Protein 4KIB (pdb70)

CATH classification: 1.10.10.10

B-factor: mean 30.22, std 10.77, range [13.27, 93.88]

Radius of gyration: 27.88 Å; Cα contacts (8 Å, |Δi|>4): 1251; chains: 2; bounding box: 61×59×82 Å

Foldseek 3Di:
DDPVVVVVVVVLVVLVVVLLLVLLVCVVLCNLVVCVVPQKDFQVVSCVVSVHDSVVSVVLVSNCSNFCWPDDVRMIGGGPCVVVSNLCSLLSLCLPVFCVFLVVQVQCPDPVQPDDCNTDGQLLSNLVSVVVVCVSWPPVVVVVLVVPLPDQWAEEEEEQCFLVVVVVVSCVVRVNHAYEYEHQDPSRQCVCVVCVVVVNNVRYHYFHDDLLPVCPGPPLVVQARGAEYEYLALQCDDQVSRLQSLLVSCVSNVNHDKYKYKYAAQDPDDDPVRDAPNRCSVVVSCVVGGGHHPVSVVPRQVSSVKDFDDKDFIPDNHTMIMTIID/DVVVVVVVVVVVVLVVLVVVLLLVLLVCVVLCNLVVCVVPQKDFQVVSCVVSVHDSVVSVCLVSNPSNFQWDDDDRMIGGGPCPVVCNLCSLLSLCLPQFCVQVVVQVQCPDPVQPDDCSTDGQLLSNLVSVVCVCVRWVVVVVVVLVVVLPDLWQEEEEEQCQLVVVVVVSCVVRPNRAYEYEHQDPSSQCVCVVCVVVVNVVGYHYFRDDLLCVVPRPVLVCQQRGAEYEYLALQCDDQVSRLQSLLCSCVSRVNHRKYKYKYAAQDPDDDPVRDAPNNCSVVVVCVVGGGHHPVSVVVRAVSSPKDFDDKAFIPRNRTMIMTIID

Structure (mmCIF, N/CA/C/O backbone):
data_4KIB
#
_entry.id   4KIB
#
_cell.length_a   64.332
_cell.length_b   78.062
_cell.length_c   138.257
_cell.angle_alpha   90.00
_cell.angle_beta   90.00
_cell.angle_gamma   90.00
#
_symmetry.space_group_name_H-M   'P 21 21 21'
#
loop_
_entity.id
_entity.type
_entity.pdbx_description
1 polymer 'Methyltransferase MppJ'
2 non-polymer S-ADENOSYL-L-HOMOCYSTEINE
3 non-polymer '(3R)-2-oxo-3-phenylbutanoic acid'
4 non-polymer 'FE (III) ION'
5 non-polymer '(2R)-2-hydroxy-3-phenylpropanoic acid'
6 non-polymer 'CALCIUM ION'
7 water water
#
loop_
_atom_site.group_PDB
_atom_site.id
_atom_site.type_symbol
_atom_site.label_atom_id
_atom_site.label_alt_id
_atom_site.label_comp_id
_atom_site.label_asym_id
_atom_site.label_entity_id
_atom_site.label_seq_id
_atom_site.pdbx_PDB_ins_code
_atom_site.Cartn_x
_atom_site.Cartn_y
_atom_site.Cartn_z
_atom_site.occupancy
_atom_site.B_iso_or_equiv
_atom_site.auth_seq_id
_atom_site.auth_comp_id
_atom_site.auth_asym_id
_atom_site.auth_atom_id
_atom_site.pdbx_PDB_model_num
ATOM 1 N N . VAL A 1 25 ? 64.385 30.722 34.724 1.00 55.25 5 VAL A N 1
ATOM 2 C CA . VAL A 1 25 ? 65.788 30.945 34.233 1.00 53.92 5 VAL A CA 1
ATOM 3 C C . VAL A 1 25 ? 65.888 31.194 32.717 1.00 48.03 5 VAL A C 1
ATOM 4 O O . VAL A 1 25 ? 66.551 32.139 32.303 1.00 48.63 5 VAL A O 1
ATOM 8 N N . SER A 1 26 ? 65.231 30.386 31.887 1.00 45.33 6 SER A N 1
ATOM 9 C CA . SER A 1 26 ? 65.332 30.575 30.432 1.00 43.33 6 SER A CA 1
ATOM 10 C C . SER A 1 26 ? 64.616 31.845 29.968 1.00 43.00 6 SER A C 1
ATOM 11 O O . SER A 1 26 ? 63.846 32.471 30.714 1.00 40.93 6 SER A O 1
ATOM 14 N N . GLU A 1 27 ? 64.882 32.215 28.722 1.00 42.28 7 GLU A N 1
ATOM 15 C CA . GLU A 1 27 ? 64.224 33.353 28.104 1.00 41.29 7 GLU A CA 1
ATOM 16 C C . GLU A 1 27 ? 62.769 33.026 27.841 1.00 37.50 7 GLU A C 1
ATOM 17 O O . GLU A 1 27 ? 61.909 33.900 27.961 1.00 38.90 7 GLU A O 1
ATOM 23 N N . ALA A 1 28 ? 62.489 31.768 27.517 1.00 32.14 8 ALA A N 1
ATOM 24 C CA . ALA A 1 28 ? 61.118 31.318 27.335 1.00 32.10 8 ALA A CA 1
ATOM 25 C C . ALA A 1 28 ? 60.324 31.345 28.629 1.00 31.83 8 ALA A C 1
ATOM 26 O O . ALA A 1 28 ? 59.110 31.589 28.611 1.00 29.19 8 ALA A O 1
ATOM 28 N N . GLN A 1 29 ? 60.998 31.069 29.744 1.00 32.29 9 GLN A N 1
ATOM 29 C CA . GLN A 1 29 ? 60.320 30.995 31.035 1.00 31.19 9 GLN A CA 1
ATOM 30 C C . GLN A 1 29 ? 59.939 32.388 31.498 1.00 28.67 9 GLN A C 1
ATOM 31 O O . GLN A 1 29 ? 58.827 32.595 31.943 1.00 27.26 9 GLN A O 1
ATOM 37 N N . ALA A 1 30 ? 60.872 33.326 31.347 1.00 26.26 10 ALA A N 1
ATOM 38 C CA . ALA A 1 30 ? 60.669 34.731 31.673 1.00 25.53 10 ALA A CA 1
ATOM 39 C C . ALA A 1 30 ? 59.535 35.351 30.852 1.00 25.08 10 ALA A C 1
ATOM 40 O O . ALA A 1 30 ? 58.714 36.089 31.387 1.00 23.55 10 ALA A O 1
ATOM 42 N N . ARG A 1 31 ? 59.461 34.996 29.577 1.00 25.47 11 ARG A N 1
ATOM 43 C CA . ARG A 1 31 ? 58.408 35.464 28.683 1.00 25.73 11 ARG A CA 1
ATOM 44 C C . ARG A 1 31 ? 57.005 35.033 29.166 1.00 24.97 11 ARG A C 1
ATOM 45 O O . ARG A 1 31 ? 56.065 35.834 29.236 1.00 23.20 11 ARG A O 1
ATOM 53 N N . ARG A 1 32 ? 56.870 33.759 29.494 1.00 24.51 12 ARG A N 1
ATOM 54 C CA . ARG A 1 32 ? 55.630 33.222 30.050 1.00 24.93 12 ARG A CA 1
ATOM 55 C C . ARG A 1 32 ? 55.230 33.902 31.358 1.00 22.85 12 ARG A C 1
ATOM 56 O O . ARG A 1 32 ? 54.068 34.287 31.550 1.00 21.97 12 ARG A O 1
ATOM 64 N N . ALA A 1 33 ? 56.189 34.015 32.261 1.00 20.97 13 ALA A N 1
ATOM 65 C CA . ALA A 1 33 ? 55.920 34.553 33.588 1.00 21.58 13 ALA A CA 1
ATOM 66 C C . ALA A 1 33 ? 55.466 36.020 33.506 1.00 21.07 13 ALA A C 1
ATOM 67 O O . ALA A 1 33 ? 54.540 36.446 34.204 1.00 21.10 13 ALA A O 1
ATOM 69 N N . VAL A 1 34 ? 56.106 36.793 32.636 1.00 20.84 14 VAL A N 1
ATOM 70 C CA . VAL A 1 34 ? 55.720 38.195 32.482 1.00 20.76 14 VAL A CA 1
ATOM 71 C C . VAL A 1 34 ? 54.344 38.310 31.801 1.00 18.93 14 VAL A C 1
ATOM 72 O O . VAL A 1 34 ? 53.526 39.132 32.194 1.00 18.28 14 VAL A O 1
ATOM 76 N N . ALA A 1 35 ? 54.083 37.465 30.802 1.00 18.84 15 ALA A N 1
ATOM 77 C CA . ALA A 1 35 ? 52.783 37.411 30.182 1.00 18.70 15 ALA A CA 1
ATOM 78 C C . ALA A 1 35 ? 51.754 37.083 31.256 1.00 18.56 15 ALA A C 1
ATOM 79 O O . ALA A 1 35 ? 50.711 37.721 31.310 1.00 17.28 15 ALA A O 1
ATOM 81 N N . ASP A 1 36 ? 52.070 36.109 32.112 1.00 18.95 16 ASP A N 1
ATOM 82 C CA . ASP A 1 36 ? 51.158 35.700 33.226 1.00 20.22 16 ASP A CA 1
ATOM 83 C C . ASP A 1 36 ? 50.835 36.857 34.199 1.00 19.37 16 ASP A C 1
ATOM 84 O O . ASP A 1 36 ? 49.678 37.015 34.652 1.00 18.73 16 ASP A O 1
ATOM 89 N N . ILE A 1 37 ? 51.855 37.661 34.506 1.00 19.03 17 ILE A N 1
ATOM 90 C CA . ILE A 1 37 ? 51.698 38.818 35.389 1.00 19.16 17 ILE A CA 1
ATOM 91 C C . ILE A 1 37 ? 50.783 39.828 34.730 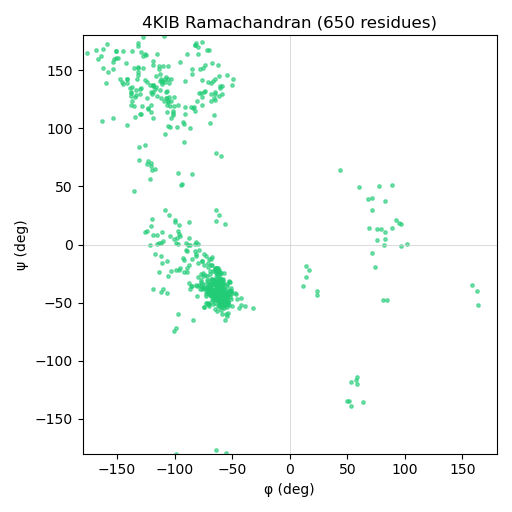1.00 18.46 17 ILE A C 1
ATOM 92 O O . ILE A 1 37 ? 49.891 40.378 35.360 1.00 18.90 17 ILE A O 1
ATOM 97 N N . PHE A 1 38 ? 50.991 40.032 33.440 1.00 18.04 18 PHE A N 1
ATOM 98 C CA . PHE A 1 38 ? 50.173 40.926 32.673 1.00 16.26 18 PHE A CA 1
ATOM 99 C C . PHE A 1 38 ? 48.769 40.385 32.686 1.00 16.92 18 PHE A C 1
ATOM 100 O O . PHE A 1 38 ? 47.867 41.103 33.067 1.00 16.80 18 PHE A O 1
ATOM 108 N N . ASN A 1 39 ? 48.570 39.121 32.312 1.00 16.92 19 ASN A N 1
ATOM 109 C CA . ASN A 1 39 ? 47.197 38.588 32.273 1.00 17.98 19 ASN A CA 1
ATOM 110 C C . ASN A 1 39 ? 46.474 38.522 33.647 1.00 18.23 19 ASN A C 1
ATOM 111 O O . ASN A 1 39 ? 45.258 38.719 33.731 1.00 19.01 19 ASN A O 1
ATOM 116 N N . SER A 1 40 ? 47.234 38.238 34.689 1.00 17.95 20 SER A N 1
ATOM 117 C CA . SER A 1 40 ? 46.746 38.226 36.061 1.00 18.55 20 SER A CA 1
ATOM 118 C C . SER A 1 40 ? 46.078 39.518 36.466 1.00 18.80 20 SER A C 1
ATOM 119 O O . SER A 1 40 ? 45.117 39.500 37.233 1.00 20.01 20 SER A O 1
ATOM 122 N N . THR A 1 41 ? 46.579 40.635 35.939 1.00 19.07 21 THR A N 1
ATOM 123 C CA . THR A 1 41 ? 46.029 41.932 36.230 1.00 19.88 21 THR A CA 1
ATOM 124 C C . THR A 1 41 ? 44.586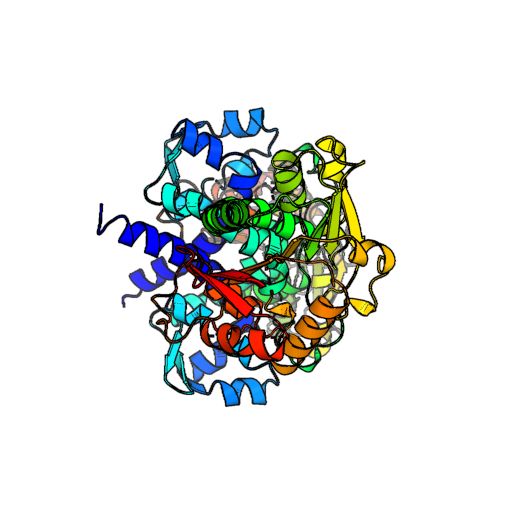 42.029 35.770 1.00 19.50 21 THR A C 1
ATOM 125 O O . THR A 1 41 ? 43.719 42.496 36.489 1.00 18.54 21 THR A O 1
ATOM 129 N N . LEU A 1 42 ? 44.339 41.550 34.557 1.00 20.84 22 LEU A N 1
ATOM 130 C CA . LEU A 1 42 ? 43.007 41.561 33.973 1.00 19.72 22 LEU A CA 1
ATOM 131 C C . LEU A 1 42 ? 42.118 40.534 34.655 1.00 18.63 22 LEU A C 1
ATOM 132 O O . LEU A 1 42 ? 40.961 40.812 34.928 1.00 18.26 22 LEU A O 1
ATOM 137 N N . ALA A 1 43 ? 42.656 39.354 34.945 1.00 18.35 23 ALA A N 1
ATOM 138 C CA . ALA A 1 43 ? 41.888 38.336 35.663 1.00 19.46 23 ALA A CA 1
ATOM 139 C C . ALA A 1 43 ? 41.479 38.845 37.050 1.00 19.64 23 ALA A C 1
ATOM 140 O O . ALA A 1 43 ? 40.391 38.580 37.526 1.00 21.16 23 ALA A O 1
ATOM 142 N N . SER A 1 44 ? 42.377 39.585 37.686 1.00 20.33 24 SER A N 1
ATOM 143 C CA . SER A 1 44 ? 42.190 40.025 39.058 1.00 19.34 24 SER A CA 1
ATOM 144 C C . SER A 1 44 ? 41.024 40.966 39.095 1.00 20.60 24 SER A C 1
ATOM 145 O O . SER A 1 44 ? 40.121 40.832 39.921 1.00 21.70 24 SER A O 1
ATOM 148 N N . SER A 1 45 ? 41.006 41.892 38.146 1.00 20.30 25 SER A N 1
ATOM 149 C CA . SER A 1 45 ? 39.947 42.844 38.081 1.00 20.74 25 SER A CA 1
ATOM 150 C C . SER A 1 45 ? 38.625 42.156 37.715 1.00 21.11 25 SER A C 1
ATOM 151 O O . SER A 1 45 ? 37.563 42.554 38.176 1.00 21.19 25 SER A O 1
ATOM 154 N N . ALA A 1 46 ? 38.716 41.091 36.931 1.00 20.72 26 ALA A N 1
ATOM 155 C CA . ALA A 1 46 ? 37.553 40.387 36.434 1.00 20.07 26 ALA A CA 1
ATOM 156 C C . ALA A 1 46 ? 36.920 39.540 37.534 1.00 19.71 26 ALA A C 1
ATOM 157 O O . ALA A 1 46 ? 35.726 39.232 37.454 1.00 18.21 26 ALA A O 1
ATOM 159 N N . ILE A 1 47 ? 37.718 39.151 38.538 1.00 18.18 27 ILE A N 1
ATOM 160 C CA . ILE A 1 47 ? 37.198 38.365 39.659 1.00 18.72 27 ILE A CA 1
ATOM 161 C C . ILE A 1 47 ? 36.112 39.122 40.402 1.00 18.53 27 ILE A C 1
ATOM 162 O O . ILE A 1 47 ? 35.036 38.604 40.576 1.00 18.13 27 ILE A O 1
ATOM 167 N N . GLY A 1 48 ? 36.389 40.353 40.828 1.00 19.68 28 GLY A N 1
ATOM 168 C CA . GLY A 1 48 ? 35.370 41.149 41.532 1.00 19.69 28 GLY A CA 1
ATOM 169 C C . GLY A 1 48 ? 34.219 41.553 40.654 1.00 20.03 28 GLY A C 1
ATOM 170 O O . GLY A 1 48 ? 33.085 41.718 41.129 1.00 19.77 28 GLY A O 1
ATOM 171 N N . ALA A 1 49 ? 34.505 41.783 39.369 1.00 20.52 29 ALA A N 1
ATOM 172 C CA . ALA A 1 49 ? 33.454 42.170 38.456 1.00 20.11 29 ALA A CA 1
ATOM 173 C C . ALA A 1 49 ? 32.575 40.959 38.163 1.00 20.35 29 ALA A C 1
ATOM 174 O O . ALA A 1 49 ? 31.377 41.098 38.105 1.00 22.17 29 ALA A O 1
ATOM 176 N N . ALA A 1 50 ? 33.183 39.793 37.954 1.00 20.23 30 ALA A N 1
ATOM 177 C CA . ALA A 1 50 ? 32.431 38.556 37.734 1.00 21.01 30 ALA A CA 1
ATOM 178 C C . ALA A 1 50 ? 31.512 38.247 38.943 1.00 22.44 30 ALA A C 1
ATOM 179 O O . ALA A 1 50 ? 30.314 37.993 38.775 1.00 23.01 30 ALA A O 1
ATOM 181 N N . TRP A 1 51 ? 32.059 38.359 40.151 1.00 23.11 31 TRP A N 1
ATOM 182 C CA . TRP A 1 51 ? 31.260 38.280 41.370 1.00 22.53 31 TRP A CA 1
ATOM 183 C C . TRP A 1 51 ? 30.113 39.271 41.313 1.00 22.91 31 TRP A C 1
ATOM 184 O O . TRP A 1 51 ? 28.951 38.895 41.362 1.00 21.55 31 TRP A O 1
ATOM 195 N N . GLU A 1 52 ? 30.436 40.545 41.164 1.00 22.86 32 GLU A N 1
ATOM 196 C CA . GLU A 1 52 ? 29.423 41.581 41.213 1.00 23.26 32 GLU A CA 1
ATOM 197 C C . GLU A 1 52 ? 28.335 41.404 40.141 1.00 24.70 32 GLU A C 1
ATOM 198 O O . GLU A 1 52 ? 27.161 41.639 40.415 1.00 22.86 32 GLU A O 1
ATOM 204 N N . LEU A 1 53 ? 28.734 40.983 38.938 1.00 24.60 33 LEU A N 1
ATOM 205 C CA . LEU A 1 53 ? 27.797 40.792 37.823 1.00 25.44 33 LEU A CA 1
ATOM 206 C C . LEU A 1 53 ? 27.037 39.452 37.862 1.00 26.53 33 LEU A C 1
ATOM 207 O O . LEU A 1 53 ? 26.145 39.220 37.041 1.00 26.40 33 LEU A O 1
ATOM 212 N N . GLY A 1 54 ? 27.419 38.567 38.784 1.00 27.92 34 GLY A N 1
ATOM 213 C CA . GLY A 1 54 ? 26.661 37.353 39.060 1.00 28.17 34 GLY A CA 1
ATOM 214 C C . GLY A 1 54 ? 27.215 36.088 38.451 1.00 29.38 34 GLY A C 1
ATOM 215 O O . GLY A 1 54 ? 26.650 35.021 38.644 1.00 31.91 34 GLY A O 1
ATOM 216 N N . ALA A 1 55 ? 28.335 36.178 37.742 1.00 27.94 35 ALA A N 1
ATOM 217 C CA . ALA A 1 55 ? 28.834 35.030 36.994 1.00 27.10 35 ALA A CA 1
ATOM 218 C C . ALA A 1 55 ? 29.493 33.984 37.870 1.00 25.50 35 ALA A C 1
ATOM 219 O O . ALA A 1 55 ? 29.448 32.793 37.567 1.00 23.41 35 ALA A O 1
ATOM 221 N N . LEU A 1 56 ? 30.151 34.420 38.936 1.00 24.63 36 LEU A N 1
ATOM 222 C CA . LEU A 1 56 ? 30.813 33.454 39.814 1.00 24.44 36 LEU A CA 1
ATOM 223 C C . LEU A 1 56 ? 29.788 32.551 40.512 1.00 24.23 36 LEU A C 1
ATOM 224 O O . LEU A 1 56 ? 29.993 31.337 40.618 1.00 24.15 36 LEU A O 1
ATOM 229 N N . ASP A 1 57 ? 28.696 33.146 40.974 1.00 26.03 37 ASP A N 1
ATOM 230 C CA . ASP A 1 57 ? 27.604 32.386 41.604 1.00 27.00 37 ASP A CA 1
ATOM 231 C C . ASP A 1 57 ? 27.023 31.333 40.649 1.00 29.80 37 ASP A C 1
ATOM 232 O O . ASP A 1 57 ? 26.838 30.169 41.040 1.00 28.10 37 ASP A O 1
ATOM 237 N N . GLU A 1 58 ? 26.784 31.729 39.399 1.00 30.42 38 GLU A N 1
ATOM 238 C CA . GLU A 1 58 ? 26.240 30.810 38.398 1.00 32.66 38 GLU A CA 1
ATOM 239 C C . GLU A 1 58 ? 27.189 29.665 38.100 1.00 32.00 38 GLU A C 1
ATOM 240 O O . GLU A 1 58 ? 26.764 28.514 37.974 1.00 32.83 38 GLU A O 1
ATOM 246 N N . LEU A 1 59 ? 28.472 29.980 37.986 1.00 31.23 39 LEU A N 1
ATOM 247 C CA . LEU A 1 59 ? 29.484 28.968 37.758 1.00 32.26 39 LEU A CA 1
ATOM 248 C C . LEU A 1 59 ? 29.537 28.028 38.942 1.00 32.60 39 LEU A C 1
ATOM 249 O O . LEU A 1 59 ? 29.625 26.818 38.774 1.00 29.65 39 LEU A O 1
ATOM 254 N N . ARG A 1 60 ? 29.493 28.597 40.142 1.00 31.45 40 ARG A N 1
ATOM 255 C CA . ARG A 1 60 ? 29.514 27.802 41.346 1.00 32.99 40 ARG A CA 1
ATOM 256 C C . ARG A 1 60 ? 28.304 26.870 41.358 1.00 32.04 40 ARG A C 1
ATOM 257 O O . ARG A 1 60 ? 28.461 25.693 41.615 1.00 32.66 40 ARG A O 1
ATOM 265 N N . GLU A 1 61 ? 27.120 27.384 41.038 1.00 33.49 41 GLU A N 1
ATOM 266 C CA . GLU A 1 61 ? 25.884 26.582 41.047 1.00 35.21 41 GLU A CA 1
ATOM 267 C C . GLU A 1 61 ? 25.804 25.505 39.956 1.00 37.25 41 GLU A C 1
ATOM 268 O O . GLU A 1 61 ? 25.335 24.390 40.237 1.00 39.21 41 GLU A O 1
ATOM 274 N N . ASN A 1 62 ? 26.210 25.842 38.723 1.00 36.68 42 ASN A N 1
ATOM 275 C CA . ASN A 1 62 ? 26.025 24.951 37.558 1.00 36.96 42 ASN A CA 1
ATOM 276 C C . ASN A 1 62 ? 27.295 24.372 36.984 1.00 36.74 42 ASN A C 1
ATOM 277 O O . ASN A 1 62 ? 27.240 23.503 36.104 1.00 38.08 42 ASN A O 1
ATOM 282 N N . GLY A 1 63 ? 28.438 24.863 37.440 1.00 37.54 43 GLY A N 1
ATOM 283 C CA . GLY A 1 63 ? 29.729 24.390 36.943 1.00 39.85 43 GLY A CA 1
ATOM 284 C C . GLY A 1 63 ? 30.106 24.874 35.555 1.00 40.13 43 GLY A C 1
ATOM 285 O O . GLY A 1 63 ? 31.280 24.825 35.189 1.00 43.10 43 GLY A O 1
ATOM 286 N N . LYS A 1 64 ? 29.120 25.318 34.777 1.00 41.16 44 LYS A N 1
ATOM 287 C CA . LYS A 1 64 ? 29.358 25.831 33.438 1.00 44.21 44 LYS A CA 1
ATOM 288 C C . LYS A 1 64 ? 28.253 26.815 33.090 1.00 44.10 44 LYS A C 1
ATOM 289 O O . LYS A 1 64 ? 27.186 26.784 33.699 1.00 46.13 44 LYS A O 1
ATOM 295 N N . LEU A 1 65 ? 28.526 27.715 32.146 1.00 45.04 45 LEU A N 1
ATOM 296 C CA . LEU A 1 65 ? 27.478 28.538 31.537 1.00 44.38 45 LEU A CA 1
ATOM 297 C C . LEU A 1 65 ? 27.741 28.813 30.059 1.00 42.89 45 LEU A C 1
ATOM 298 O O . LEU A 1 65 ? 28.832 28.564 29.540 1.00 40.36 45 LEU A O 1
ATOM 303 N N . ASP A 1 66 ? 26.711 29.310 29.386 1.00 41.85 46 ASP A N 1
ATOM 304 C CA . ASP A 1 66 ? 26.817 29.715 27.991 1.00 43.81 46 ASP A CA 1
ATOM 305 C C . ASP A 1 66 ? 26.969 31.237 27.952 1.00 43.49 46 ASP A C 1
ATOM 306 O O . ASP A 1 66 ? 26.077 31.981 28.400 1.00 38.30 46 ASP A O 1
ATOM 311 N N . VAL A 1 67 ? 28.097 31.689 27.406 1.00 44.68 47 VAL A N 1
ATOM 312 C CA . VAL A 1 67 ? 28.436 33.115 27.425 1.00 45.03 47 VAL A CA 1
ATOM 313 C C . VAL A 1 67 ? 27.328 34.000 26.846 1.00 42.79 47 VAL A C 1
ATOM 314 O O . VAL A 1 67 ? 26.918 34.954 27.493 1.00 40.90 47 VAL A O 1
ATOM 318 N N . SER A 1 68 ? 26.817 33.675 25.655 1.00 43.31 48 SER A N 1
ATOM 319 C CA . SER A 1 68 ? 25.782 34.508 25.016 1.00 42.59 48 SER A CA 1
ATOM 320 C C . SER A 1 68 ? 24.521 34.586 25.839 1.00 41.96 48 SER A C 1
ATOM 321 O O . SER A 1 68 ? 23.938 35.650 26.020 1.00 42.03 48 SER A O 1
ATOM 324 N N . ASP A 1 69 ? 24.084 33.425 26.296 1.00 43.84 49 ASP A N 1
ATOM 325 C CA . ASP A 1 69 ? 22.937 33.325 27.172 1.00 43.38 49 ASP A CA 1
ATOM 326 C C . ASP A 1 69 ? 23.154 34.247 28.363 1.00 39.68 49 ASP A C 1
ATOM 327 O O . ASP A 1 69 ? 22.271 35.052 28.705 1.00 36.15 49 ASP A O 1
ATOM 332 N N . PHE A 1 70 ? 24.334 34.138 28.988 1.00 37.96 50 PHE A N 1
ATOM 333 C CA . PHE A 1 70 ? 24.646 34.971 30.155 1.00 36.45 50 PHE A CA 1
ATOM 334 C C . PHE A 1 70 ? 24.546 36.456 29.824 1.00 34.51 50 PHE A C 1
ATOM 335 O O . PHE A 1 70 ? 23.915 37.226 30.554 1.00 31.87 50 PHE A O 1
ATOM 343 N N . ALA A 1 71 ? 25.192 36.854 28.727 1.00 36.13 51 ALA A N 1
ATOM 344 C CA . ALA A 1 71 ? 25.207 38.254 28.305 1.00 36.29 51 ALA A CA 1
ATOM 345 C C . ALA A 1 71 ? 23.801 38.776 28.032 1.00 36.22 51 ALA A C 1
ATOM 346 O O . ALA A 1 71 ? 23.473 39.931 28.342 1.00 35.82 51 ALA A O 1
ATOM 348 N N . VAL A 1 72 ? 22.967 37.912 27.453 1.00 39.01 52 VAL A N 1
ATOM 349 C CA . VAL A 1 72 ? 21.592 38.276 27.134 1.00 38.66 52 VAL A CA 1
ATOM 350 C C . VAL A 1 72 ? 20.769 38.349 28.411 1.00 37.28 52 VAL A C 1
ATOM 351 O O . VAL A 1 72 ? 20.098 39.350 28.658 1.00 37.20 52 VAL A O 1
ATOM 355 N N . ARG A 1 73 ? 20.832 37.307 29.239 1.00 38.61 53 ARG A N 1
ATOM 356 C CA . ARG A 1 73 ? 20.075 37.302 30.507 1.00 37.04 53 ARG A CA 1
ATOM 357 C C . ARG A 1 73 ? 20.385 38.545 31.337 1.00 36.88 53 ARG A C 1
ATOM 358 O O . ARG A 1 73 ? 19.492 39.129 31.947 1.00 37.03 53 ARG A O 1
ATOM 366 N N . HIS A 1 74 ? 21.650 38.951 31.365 1.00 35.75 54 HIS A N 1
ATOM 367 C CA . HIS A 1 74 ? 22.055 40.050 32.244 1.00 37.17 54 HIS A CA 1
ATOM 368 C C . HIS A 1 74 ? 22.161 41.390 31.519 1.00 35.49 54 HIS A C 1
ATOM 369 O O . HIS A 1 74 ? 22.487 42.402 32.134 1.00 34.52 54 HIS A O 1
ATOM 376 N N . ASP A 1 75 ? 21.848 41.398 30.224 1.00 35.15 55 ASP A N 1
ATOM 377 C CA . ASP A 1 75 ? 21.841 42.625 29.418 1.00 33.20 55 ASP A CA 1
ATOM 378 C C . ASP A 1 75 ? 23.223 43.292 29.398 1.00 31.33 55 ASP A C 1
ATOM 379 O O . ASP A 1 75 ? 23.356 44.491 29.624 1.00 28.32 55 ASP A O 1
ATOM 384 N N . LEU A 1 76 ? 24.231 42.478 29.098 1.00 30.21 56 LEU A N 1
ATOM 385 C CA . LEU A 1 76 ? 25.622 42.889 29.097 1.00 30.25 56 LEU A CA 1
ATOM 386 C C . LEU A 1 76 ? 26.194 42.942 27.671 1.00 31.28 56 LEU A C 1
ATOM 387 O O . LEU A 1 76 ? 25.740 42.224 26.781 1.00 32.72 56 LEU A O 1
ATOM 392 N N . HIS A 1 77 ? 27.204 43.784 27.470 1.00 31.92 57 HIS A N 1
ATOM 393 C CA . HIS A 1 77 ? 27.900 43.865 26.191 1.00 30.67 57 HIS A CA 1
ATOM 394 C C . HIS A 1 77 ? 28.712 42.608 25.954 1.00 31.55 57 HIS A C 1
ATOM 395 O O . HIS A 1 77 ? 29.790 42.425 26.524 1.00 32.29 57 HIS A O 1
ATOM 402 N N . GLU A 1 78 ? 28.202 41.750 25.073 1.00 30.27 58 GLU A N 1
ATOM 403 C CA . GLU A 1 78 ? 28.723 40.412 24.932 1.00 28.65 58 GLU A CA 1
ATOM 404 C C . GLU A 1 78 ? 30.205 40.338 24.593 1.00 26.49 58 GLU A C 1
ATOM 405 O O . GLU A 1 78 ? 30.894 39.482 25.128 1.00 26.53 58 GLU A O 1
ATOM 411 N N . PRO A 1 79 ? 30.699 41.212 23.696 1.00 24.89 59 PRO A N 1
ATOM 412 C CA . PRO A 1 79 ? 32.131 41.115 23.377 1.00 24.57 59 PRO A CA 1
ATOM 413 C C . PRO A 1 79 ? 32.994 41.321 24.609 1.00 22.15 59 PRO A C 1
ATOM 414 O O . PRO A 1 79 ? 34.033 40.702 24.733 1.00 22.55 59 PRO A O 1
ATOM 418 N N . ALA A 1 80 ? 32.547 42.180 25.515 1.00 22.27 60 ALA A N 1
ATOM 419 C CA . ALA A 1 80 ? 33.272 42.442 26.757 1.00 22.16 60 ALA A CA 1
ATOM 420 C C . ALA A 1 80 ? 33.134 41.277 27.733 1.00 22.91 60 ALA A C 1
ATOM 421 O O . ALA A 1 80 ? 34.082 40.961 28.472 1.00 21.72 60 ALA A O 1
ATOM 423 N N . VAL A 1 81 ? 31.960 40.623 27.716 1.00 23.19 61 VAL A N 1
ATOM 424 C CA . VAL A 1 81 ? 31.723 39.426 28.536 1.00 22.09 61 VAL A CA 1
ATOM 425 C C . VAL A 1 81 ? 32.661 38.307 28.135 1.00 22.92 61 VAL A C 1
ATOM 426 O O . VAL A 1 81 ? 33.287 37.674 28.988 1.00 21.30 61 VAL A O 1
ATOM 430 N N . VAL A 1 82 ? 32.833 38.111 26.826 1.00 25.20 62 VAL A N 1
ATOM 431 C CA . VAL A 1 82 ? 33.817 37.147 26.341 1.00 24.57 62 VAL A CA 1
ATOM 432 C C . VAL A 1 82 ? 35.248 37.445 26.858 1.00 24.44 62 VAL A C 1
ATOM 433 O O . VAL A 1 82 ? 35.973 36.526 27.281 1.00 23.76 62 VAL A O 1
ATOM 437 N N . GLY A 1 83 ? 35.661 38.708 26.814 1.00 23.95 63 GLY A N 1
ATOM 438 C CA . GLY A 1 83 ? 36.978 39.090 27.320 1.00 23.58 63 GLY A CA 1
ATOM 439 C C . GLY A 1 83 ? 37.103 38.858 28.819 1.00 22.73 63 GLY A C 1
ATOM 440 O O . GLY A 1 83 ? 38.127 38.339 29.304 1.00 22.89 63 GLY A O 1
ATOM 449 N N . PHE A 1 85 ? 35.582 36.585 30.618 1.00 21.58 65 PHE A N 1
ATOM 450 C CA . PHE A 1 85 ? 35.792 35.154 30.848 1.00 21.40 65 PHE A CA 1
ATOM 451 C C . PHE A 1 85 ? 37.132 34.683 30.315 1.00 20.49 65 PHE A C 1
ATOM 452 O O . PHE A 1 85 ? 37.794 33.818 30.923 1.00 21.72 65 PHE A O 1
ATOM 460 N N . THR A 1 86 ? 37.545 35.258 29.196 1.00 20.09 66 THR A N 1
ATOM 461 C CA . THR A 1 86 ? 38.880 35.002 28.651 1.00 20.30 66 THR A CA 1
ATOM 462 C C . THR A 1 86 ? 39.965 35.398 29.670 1.00 19.57 66 THR A C 1
ATOM 463 O O . THR A 1 86 ? 40.920 34.652 29.893 1.00 19.33 66 THR A O 1
ATOM 467 N N . ALA A 1 87 ? 39.811 36.564 30.293 1.00 19.48 67 ALA A N 1
ATOM 468 C CA . ALA A 1 87 ? 40.737 36.995 31.341 1.00 19.24 67 ALA A CA 1
ATOM 469 C C . ALA A 1 87 ? 40.855 35.952 32.457 1.00 19.67 67 ALA A C 1
ATOM 470 O O . ALA A 1 87 ? 41.940 35.566 32.867 1.00 18.62 67 ALA A O 1
ATOM 472 N N . LEU A 1 88 ? 39.711 35.492 32.935 1.00 21.77 68 LEU A N 1
ATOM 473 C CA . LEU A 1 88 ? 39.673 34.458 33.960 1.00 22.11 68 LEU A CA 1
ATOM 474 C C . LEU A 1 88 ? 40.314 33.143 33.466 1.00 22.58 68 LEU A C 1
ATOM 475 O O . LEU A 1 88 ? 41.101 32.513 34.196 1.00 23.20 68 LEU A O 1
ATOM 480 N N . ALA A 1 89 ? 40.008 32.771 32.218 1.00 21.39 69 ALA A N 1
ATOM 481 C CA . ALA A 1 89 ? 40.560 31.573 31.584 1.00 22.14 69 ALA A CA 1
ATOM 482 C C . ALA A 1 89 ? 42.073 31.630 31.485 1.00 22.19 69 ALA A C 1
ATOM 483 O O . ALA A 1 89 ? 42.751 30.598 31.607 1.00 21.58 69 ALA A O 1
ATOM 485 N N . SER A 1 90 ? 42.608 32.836 31.283 1.00 21.66 70 SER A N 1
ATOM 486 C CA . SER A 1 90 ? 44.030 32.993 31.038 1.00 21.87 70 SER A CA 1
ATOM 487 C C . SER A 1 90 ? 44.908 32.547 32.174 1.00 24.20 70 SER A C 1
ATOM 488 O O . SER A 1 90 ? 46.090 32.324 31.950 1.00 24.49 70 SER A O 1
ATOM 491 N N . VAL A 1 91 ? 44.357 32.465 33.387 1.00 24.06 71 VAL A N 1
ATOM 492 C CA . VAL A 1 91 ? 45.153 32.083 34.553 1.00 24.84 71 VAL A CA 1
ATOM 493 C C . VAL A 1 91 ? 44.572 30.866 35.278 1.00 26.04 71 VAL A C 1
ATOM 494 O O . VAL A 1 91 ? 45.007 30.548 36.391 1.00 26.70 71 VAL A O 1
ATOM 498 N N . GLY A 1 92 ? 43.607 30.200 34.650 1.00 25.95 72 GLY A N 1
ATOM 499 C CA . GLY A 1 92 ? 43.073 28.925 35.151 1.00 28.11 72 GLY A CA 1
ATOM 500 C C . GLY A 1 92 ? 41.906 28.981 36.131 1.00 28.05 72 GLY A C 1
ATOM 501 O O . GLY A 1 92 ? 41.606 27.978 36.770 1.00 28.55 72 GLY A O 1
ATOM 502 N N . ILE A 1 93 ? 41.249 30.133 36.256 1.00 28.32 73 ILE A N 1
ATOM 503 C CA . ILE A 1 93 ? 40.070 30.256 37.117 1.00 29.43 73 ILE A CA 1
ATOM 504 C C . ILE A 1 93 ? 38.922 29.513 36.442 1.00 28.51 73 ILE A C 1
ATOM 505 O O . ILE A 1 93 ? 38.014 28.981 37.079 1.00 27.47 73 ILE A O 1
ATOM 510 N N . VAL A 1 94 ? 38.981 29.502 35.123 1.00 29.14 74 VAL A N 1
ATOM 511 C CA . VAL A 1 94 ? 37.878 29.098 34.287 1.00 30.17 74 VAL A CA 1
ATOM 512 C C . VAL A 1 94 ? 38.506 28.484 33.038 1.00 32.11 74 VAL A C 1
ATOM 513 O O . VAL A 1 94 ? 39.703 28.686 32.802 1.00 27.23 74 VAL A O 1
ATOM 517 N N . ARG A 1 95 ? 37.729 27.681 32.301 1.00 34.18 75 ARG A N 1
ATOM 518 C CA . ARG A 1 95 ? 38.196 27.017 31.072 1.00 37.46 75 ARG A CA 1
ATOM 519 C C . ARG A 1 95 ? 37.107 27.140 30.026 1.00 36.29 75 ARG A C 1
ATOM 520 O O . ARG A 1 95 ? 35.972 26.722 30.269 1.00 39.21 75 ARG A O 1
ATOM 528 N N . ARG A 1 96 ? 37.434 27.715 28.872 1.00 33.87 76 ARG A N 1
ATOM 529 C CA . ARG A 1 96 ? 36.439 27.908 27.822 1.00 34.11 76 ARG A CA 1
ATOM 530 C C . ARG A 1 96 ? 36.418 26.717 26.866 1.00 35.26 76 ARG A C 1
ATOM 531 O O . ARG A 1 96 ? 37.457 26.150 26.550 1.00 36.76 76 ARG A O 1
ATOM 539 N N . GLU A 1 97 ? 35.230 26.325 26.429 1.00 39.33 77 GLU A N 1
ATOM 540 C CA . GLU A 1 97 ? 35.064 25.177 25.512 1.00 41.45 77 GLU A CA 1
ATOM 541 C C . GLU A 1 97 ? 33.972 25.599 24.562 1.00 41.33 77 GLU A C 1
ATOM 542 O O . GLU A 1 97 ? 32.798 25.643 24.937 1.00 38.60 77 GLU A O 1
ATOM 548 N N . GLY A 1 98 ? 34.371 25.985 23.351 1.00 44.69 78 GLY A N 1
ATOM 549 C CA . GLY A 1 98 ? 33.434 26.526 22.370 1.00 44.32 78 GLY A CA 1
ATOM 550 C C . GLY A 1 98 ? 32.714 27.757 22.888 1.00 44.87 78 GLY A C 1
ATOM 551 O O . GLY A 1 98 ? 33.335 28.798 23.124 1.00 43.59 78 GLY A O 1
ATOM 552 N N . ALA A 1 99 ? 31.400 27.628 23.071 1.00 45.24 79 ALA A N 1
ATOM 553 C CA . ALA A 1 99 ? 30.558 28.722 23.561 1.00 42.47 79 ALA A CA 1
ATOM 554 C C . ALA A 1 99 ? 30.353 28.634 25.075 1.00 38.99 79 ALA A C 1
ATOM 555 O O . ALA A 1 99 ? 29.576 29.400 25.641 1.00 36.41 79 ALA A O 1
ATOM 557 N N . THR A 1 100 ? 31.067 27.713 25.720 1.00 38.03 80 THR A N 1
ATOM 558 C CA . THR A 1 100 ? 30.824 27.386 27.122 1.00 39.79 80 THR A CA 1
ATOM 559 C C . THR A 1 100 ? 31.990 27.854 27.990 1.00 37.26 80 THR A C 1
ATOM 560 O O . THR A 1 100 ? 33.170 27.753 27.594 1.00 38.10 80 THR A O 1
ATOM 564 N N . VAL A 1 101 ? 31.643 28.377 29.161 1.00 33.82 81 VAL A N 1
ATOM 565 C CA . VAL A 1 101 ? 32.617 28.669 30.188 1.00 33.93 81 VAL A CA 1
ATOM 566 C C . VAL A 1 101 ? 32.401 27.658 31.311 1.00 31.75 81 VAL A C 1
ATOM 567 O O . VAL A 1 101 ? 31.309 27.559 31.833 1.00 29.29 81 VAL A O 1
ATOM 571 N N . VAL A 1 102 ? 33.460 26.924 31.642 1.00 31.37 82 VAL A N 1
ATOM 572 C CA . VAL A 1 102 ? 33.463 25.895 32.666 1.00 33.11 82 VAL A CA 1
ATOM 573 C C . VAL A 1 102 ? 34.412 26.270 33.819 1.00 34.11 82 VAL A C 1
ATOM 574 O O . VAL A 1 102 ? 35.471 26.866 33.612 1.00 31.69 82 VAL A O 1
ATOM 578 N N . VAL A 1 103 ? 34.019 25.892 35.029 1.00 32.67 83 VAL A N 1
ATOM 579 C CA . VAL A 1 103 ? 34.849 26.035 36.216 1.00 33.16 83 VAL A CA 1
ATOM 580 C C . VAL A 1 103 ? 36.250 25.464 35.983 1.00 33.21 83 VAL A C 1
ATOM 581 O O . VAL A 1 103 ? 36.406 24.408 35.374 1.00 34.03 83 VAL A O 1
ATOM 585 N N . GLY A 1 104 ? 37.268 26.181 36.453 1.00 30.22 84 GLY A N 1
ATOM 586 C CA . GLY A 1 104 ? 38.654 25.777 36.259 1.00 27.96 84 GLY A CA 1
ATOM 587 C C . GLY A 1 104 ? 39.291 25.321 37.540 1.00 27.01 84 GLY A C 1
ATOM 588 O O . GLY A 1 104 ? 38.648 25.342 38.577 1.00 28.46 84 GLY A O 1
ATOM 589 N N . PRO A 1 105 ? 40.563 24.906 37.475 1.00 28.21 85 PRO A N 1
ATOM 590 C CA . PRO A 1 105 ? 41.399 24.423 38.586 1.00 29.47 85 PRO A CA 1
ATOM 591 C C . PRO A 1 105 ? 41.502 25.336 39.823 1.00 30.56 85 PRO A C 1
ATOM 592 O O . PRO A 1 105 ? 41.698 24.852 40.941 1.00 30.52 85 PRO A O 1
ATOM 596 N N . TYR A 1 106 ? 41.436 26.648 39.601 1.00 30.41 86 TYR A N 1
ATOM 597 C CA . TYR A 1 106 ? 41.645 27.619 40.657 1.00 28.53 86 TYR A CA 1
ATOM 598 C C . TYR A 1 106 ? 40.353 28.354 40.995 1.00 27.11 86 TYR A C 1
ATOM 599 O O . TYR A 1 106 ? 40.377 29.311 41.754 1.00 28.03 86 TYR A O 1
ATOM 608 N N . PHE A 1 107 ? 39.223 27.885 40.474 1.00 25.42 87 PHE A N 1
ATOM 609 C CA . PHE A 1 107 ? 37.949 28.548 40.682 1.00 26.19 87 PHE A CA 1
ATOM 610 C C . PHE A 1 107 ? 37.522 28.626 42.157 1.00 27.43 87 PHE A C 1
ATOM 611 O O . PHE A 1 107 ? 37.114 29.691 42.613 1.00 25.30 87 PHE A O 1
ATOM 619 N N . ASP A 1 108 ? 37.588 27.521 42.908 1.00 28.22 88 ASP A N 1
ATOM 620 C CA . ASP A 1 108 ? 37.046 27.549 44.271 1.00 28.43 88 ASP A CA 1
ATOM 621 C C . ASP A 1 108 ? 37.809 28.553 45.124 1.00 26.74 88 ASP A C 1
ATOM 622 O O . ASP A 1 108 ? 37.209 29.288 45.906 1.00 25.06 88 ASP A O 1
ATOM 627 N N . GLU A 1 109 ? 39.130 28.544 44.993 1.00 25.66 89 GLU A N 1
ATOM 628 C CA . GLU A 1 109 ? 40.004 29.433 45.763 1.00 25.98 89 GLU A CA 1
ATOM 629 C C . GLU A 1 109 ? 39.746 30.909 45.421 1.00 25.31 89 GLU A C 1
ATOM 630 O O . GLU A 1 109 ? 39.614 31.741 46.315 1.00 23.99 89 GLU A O 1
ATOM 636 N N . ALA A 1 110 ? 39.675 31.211 44.127 1.00 24.74 90 ALA A N 1
ATOM 637 C CA . ALA A 1 110 ? 39.397 32.564 43.633 1.00 24.09 90 ALA A CA 1
ATOM 638 C C . ALA A 1 110 ? 38.011 33.027 44.044 1.00 24.04 90 ALA A C 1
ATOM 639 O O . ALA A 1 110 ? 37.780 34.214 44.331 1.00 22.93 90 ALA A O 1
ATOM 641 N N . ASN A 1 111 ? 37.071 32.099 44.028 1.00 23.86 91 ASN A N 1
ATOM 642 C CA . ASN A 1 111 ? 35.701 32.444 44.352 1.00 23.66 91 ASN A CA 1
ATOM 643 C C . ASN A 1 111 ? 35.563 32.642 45.860 1.00 23.13 91 ASN A C 1
ATOM 644 O O . ASN A 1 111 ? 34.852 33.545 46.314 1.00 20.96 91 ASN A O 1
ATOM 649 N N . HIS A 1 112 ? 36.274 31.808 46.621 1.00 22.69 92 HIS A N 1
ATOM 650 C CA . HIS A 1 112 ? 36.362 31.988 48.065 1.00 23.28 92 HIS A CA 1
ATOM 651 C C . HIS A 1 112 ? 36.848 33.393 48.435 1.00 22.11 92 HIS A C 1
ATOM 652 O O . HIS A 1 112 ? 36.266 34.042 49.302 1.00 20.67 92 HIS A O 1
ATOM 659 N N . HIS A 1 113 ? 37.889 33.863 47.745 1.00 21.31 93 HIS A N 1
ATOM 660 C CA . HIS A 1 113 ? 38.535 35.143 48.059 1.00 20.64 93 HIS A CA 1
ATOM 661 C C . HIS A 1 113 ? 38.107 36.310 47.165 1.00 20.34 93 HIS A C 1
ATOM 662 O O . HIS A 1 113 ? 38.802 37.329 47.080 1.00 18.32 93 HIS A O 1
ATOM 669 N N . ARG A 1 114 ? 36.949 36.189 46.529 1.00 20.91 94 ARG A N 1
ATOM 670 C CA . ARG A 1 114 ? 36.560 37.126 45.478 1.00 20.73 94 ARG A CA 1
ATOM 671 C C . ARG A 1 114 ? 36.378 38.564 45.981 1.00 20.25 94 ARG A C 1
ATOM 672 O O . ARG A 1 114 ? 36.664 39.526 45.262 1.00 17.76 94 ARG A O 1
ATOM 680 N N . SER A 1 115 ? 35.896 38.697 47.217 1.00 18.11 95 SER A N 1
ATOM 681 C CA . SER A 1 115 ? 35.654 39.992 47.792 1.00 17.99 95 SER A CA 1
ATOM 682 C C . SER A 1 115 ? 36.964 40.759 48.078 1.00 17.59 95 SER A C 1
ATOM 683 O O . SER A 1 115 ? 36.965 41.987 48.146 1.00 16.92 95 SER A O 1
ATOM 686 N N . LEU A 1 116 ? 38.071 40.034 48.222 1.00 17.46 96 LEU A N 1
ATOM 687 C CA . LEU A 1 116 ? 39.376 40.660 48.431 1.00 17.76 96 LEU A CA 1
ATOM 688 C C . LEU A 1 116 ? 39.891 41.229 47.096 1.00 17.17 96 LEU A C 1
ATOM 689 O O . LEU A 1 116 ? 40.493 42.290 47.055 1.00 15.71 96 LEU A O 1
ATOM 694 N N . PHE A 1 117 ? 39.645 40.498 46.008 1.00 16.75 97 PHE A N 1
ATOM 695 C CA . PHE A 1 117 ? 39.925 41.016 44.666 1.00 16.59 97 PHE A CA 1
ATOM 696 C C . PHE A 1 117 ? 39.087 42.260 44.344 1.00 16.12 97 PHE A C 1
ATOM 697 O O . PHE A 1 117 ? 39.607 43.242 43.814 1.00 15.96 97 PHE A O 1
ATOM 705 N N . HIS A 1 118 ? 37.809 42.224 44.693 1.00 16.82 98 HIS A N 1
ATOM 706 C CA . HIS A 1 118 ? 36.936 43.376 44.491 1.00 17.25 98 HIS A CA 1
ATOM 707 C C . HIS A 1 118 ? 37.486 44.572 45.286 1.00 17.49 98 HIS A C 1
ATOM 708 O O . HIS A 1 118 ? 37.551 45.701 44.772 1.00 17.33 98 HIS A O 1
ATOM 715 N N . TRP A 1 119 ? 37.918 44.322 46.524 1.00 17.00 99 TRP A N 1
ATOM 716 C CA . TRP A 1 119 ? 38.446 45.382 47.382 1.00 16.89 99 TRP A CA 1
ATOM 717 C C . TRP A 1 119 ? 39.679 46.008 46.714 1.00 16.66 99 TRP A C 1
ATOM 718 O O . TRP A 1 119 ? 39.804 47.223 46.674 1.00 17.39 99 TRP A O 1
ATOM 729 N N . LEU A 1 120 ? 40.544 45.150 46.173 1.00 16.37 100 LEU A N 1
ATOM 730 C CA . LEU A 1 120 ? 41.821 45.528 45.579 1.00 17.58 100 LEU A CA 1
ATOM 731 C C . LEU A 1 120 ? 41.644 46.395 44.327 1.00 18.08 100 LEU A C 1
ATOM 732 O O . LEU A 1 120 ? 42.344 47.408 44.132 1.00 18.41 100 LEU A O 1
ATOM 737 N N . ASN A 1 121 ? 40.691 45.996 43.508 1.00 17.20 101 ASN A N 1
ATOM 738 C CA . ASN A 1 121 ? 40.526 46.555 42.177 1.00 17.51 101 ASN A CA 1
ATOM 739 C C . ASN A 1 121 ? 39.395 47.606 42.168 1.00 17.30 101 ASN A C 1
ATOM 740 O O . ASN A 1 121 ? 39.634 48.832 42.135 1.00 17.56 101 ASN A O 1
ATOM 745 N N . GLN A 1 122 ? 38.160 47.130 42.227 1.00 16.93 102 GLN A N 1
ATOM 746 C CA . GLN A 1 122 ? 36.991 48.004 42.157 1.00 16.83 102 GLN A CA 1
ATOM 747 C C . GLN A 1 122 ? 36.982 49.015 43.307 1.00 18.03 102 GLN A C 1
ATOM 748 O O . GLN A 1 122 ? 36.599 50.171 43.121 1.00 18.87 102 GLN A O 1
ATOM 754 N N . GLY A 1 123 ? 37.372 48.575 44.502 1.00 16.95 103 GLY A N 1
ATOM 755 C CA . GLY A 1 123 ? 37.464 49.453 45.644 1.00 17.34 103 GLY A CA 1
ATOM 756 C C . GLY A 1 123 ? 38.657 50.400 45.638 1.00 18.62 103 GLY A C 1
ATOM 757 O O . GLY A 1 123 ? 38.493 51.623 45.774 1.00 19.65 103 GLY A O 1
ATOM 758 N N . SER A 1 124 ? 39.848 49.826 45.478 1.00 18.90 104 SER A N 1
ATOM 759 C CA . SER A 1 124 ? 41.107 50.521 45.743 1.00 18.88 104 SER A CA 1
ATOM 760 C C . SER A 1 124 ? 41.959 50.804 44.525 1.00 18.83 104 SER A C 1
ATOM 761 O O . SER A 1 124 ? 43.030 51.392 44.668 1.00 18.66 104 SER A O 1
ATOM 764 N N . GLY A 1 125 ? 41.486 50.437 43.331 1.00 18.66 105 GLY A N 1
ATOM 765 C CA . GLY A 1 125 ? 42.286 50.552 42.090 1.00 19.79 105 GLY A CA 1
ATOM 766 C C . GLY A 1 125 ? 42.932 51.909 41.831 1.00 21.16 105 GLY A C 1
ATOM 767 O O . GLY A 1 125 ? 44.083 51.983 41.414 1.00 20.85 105 GLY A O 1
ATOM 768 N N . GLU A 1 126 ? 42.209 52.980 42.118 1.00 23.12 106 GLU A N 1
ATOM 769 C CA . GLU A 1 126 ? 42.697 54.328 41.858 1.00 25.48 106 GLU A CA 1
ATOM 770 C C . GLU A 1 126 ? 43.869 54.714 42.719 1.00 24.26 106 GLU A C 1
ATOM 771 O O . GLU A 1 126 ? 44.709 55.541 42.317 1.00 22.07 106 GLU A O 1
ATOM 777 N N . LEU A 1 127 ? 43.927 54.141 43.916 1.00 22.57 107 LEU A N 1
ATOM 778 C CA . LEU A 1 127 ? 45.083 54.338 44.752 1.00 20.47 107 LEU A CA 1
ATOM 779 C C . LEU A 1 127 ? 46.297 53.739 44.061 1.00 20.66 107 LEU A C 1
ATOM 780 O O . LEU A 1 127 ? 47.297 54.423 43.845 1.00 20.06 107 LEU A O 1
ATOM 785 N N . PHE A 1 128 ? 46.229 52.452 43.734 1.00 19.68 108 PHE A N 1
ATOM 786 C CA . PHE A 1 128 ? 47.404 51.761 43.205 1.00 19.15 108 PHE A CA 1
ATOM 787 C C . PHE A 1 128 ? 47.792 52.238 41.814 1.00 20.91 108 PHE A C 1
ATOM 788 O O . PHE A 1 128 ? 48.977 52.343 41.503 1.00 21.05 108 PHE A O 1
ATOM 796 N N . ARG A 1 129 ? 46.798 52.508 40.969 1.00 22.22 109 ARG A N 1
ATOM 797 C CA . ARG A 1 129 ? 47.057 53.079 39.660 1.00 23.19 109 ARG A CA 1
ATOM 798 C C . ARG A 1 129 ? 47.921 54.357 39.757 1.00 23.22 109 ARG A C 1
ATOM 799 O O . ARG A 1 129 ? 48.808 54.585 38.930 1.00 25.00 109 ARG A O 1
ATOM 807 N N . ARG A 1 130 ? 47.664 55.190 40.755 1.00 22.38 110 ARG A N 1
ATOM 808 C CA . ARG A 1 130 ? 48.307 56.507 40.822 1.00 23.29 110 ARG A CA 1
ATOM 809 C C . ARG A 1 130 ? 49.597 56.504 41.638 1.00 21.56 110 ARG A C 1
ATOM 810 O O . ARG A 1 130 ? 50.054 57.545 42.132 1.00 20.73 110 ARG A O 1
ATOM 826 N N . PRO A 1 132 ? 52.692 56.616 40.874 1.00 23.03 112 PRO A N 1
ATOM 827 C CA . PRO A 1 132 ? 53.771 57.594 40.618 1.00 23.67 112 PRO A CA 1
ATOM 828 C C . PRO A 1 132 ? 53.479 59.001 41.122 1.00 24.95 112 PRO A C 1
ATOM 829 O O . PRO A 1 132 ? 54.411 59.791 41.311 1.00 26.64 112 PRO A O 1
ATOM 833 N N . GLN A 1 133 ? 52.200 59.314 41.307 1.00 26.02 113 GLN A N 1
ATOM 834 C CA . GLN A 1 133 ? 51.779 60.601 41.849 1.00 26.74 113 GLN A CA 1
ATOM 835 C C . GLN A 1 133 ? 51.629 60.544 43.377 1.00 25.89 113 GLN A C 1
ATOM 836 O O . GLN A 1 133 ? 51.721 61.563 44.039 1.00 25.70 113 GLN A O 1
ATOM 842 N N . VAL A 1 134 ? 51.402 59.354 43.936 1.00 25.57 114 VAL A N 1
ATOM 843 C CA . VAL A 1 134 ? 51.151 59.201 45.368 1.00 23.51 114 VAL A CA 1
ATOM 844 C C . VAL A 1 134 ? 52.466 59.051 46.137 1.00 23.58 114 VAL A C 1
ATOM 845 O O . VAL A 1 134 ? 52.564 59.524 47.266 1.00 22.99 114 VAL A O 1
ATOM 849 N N . LEU A 1 135 ? 53.488 58.430 45.540 1.00 24.11 115 LEU A N 1
ATOM 850 C CA . LEU A 1 135 ? 54.770 58.263 46.242 1.00 25.18 115 LEU A CA 1
ATOM 851 C C . LEU A 1 135 ? 55.535 59.581 46.523 1.00 25.03 115 LEU A C 1
ATOM 852 O O . LEU A 1 135 ? 56.046 59.726 47.617 1.00 23.98 115 LEU A O 1
ATOM 857 N N . PRO A 1 136 ? 55.623 60.528 45.548 1.00 24.36 116 PRO A N 1
ATOM 858 C CA . PRO A 1 136 ? 56.418 61.757 45.803 1.00 24.60 116 PRO A CA 1
ATOM 859 C C . PRO A 1 136 ? 55.936 62.573 47.017 1.00 25.81 116 PRO A C 1
ATOM 860 O O . PRO A 1 136 ? 54.744 62.880 47.137 1.00 22.97 116 PRO A O 1
ATOM 864 N N . ASN A 1 137 ? 56.865 62.908 47.908 1.00 26.99 117 ASN A N 1
ATOM 865 C CA . ASN A 1 137 ? 56.519 63.586 49.144 1.00 28.67 117 ASN A CA 1
ATOM 866 C C . ASN A 1 137 ? 55.814 64.927 48.931 1.00 30.52 117 ASN A C 1
ATOM 867 O O . ASN A 1 137 ? 54.906 65.255 49.678 1.00 30.07 117 ASN A O 1
ATOM 872 N N . GLU A 1 138 ? 56.196 65.667 47.890 1.00 32.32 118 GLU A N 1
ATOM 873 C CA . GLU A 1 138 ? 55.590 66.980 47.603 1.00 34.33 118 GLU A CA 1
ATOM 874 C C . GLU A 1 138 ? 54.101 66.904 47.269 1.00 33.59 118 GLU A C 1
ATOM 875 O O . GLU A 1 138 ? 53.395 67.914 47.362 1.00 33.88 118 GLU A O 1
ATOM 881 N N . ASN A 1 139 ? 53.624 65.718 46.876 1.00 32.26 119 ASN A N 1
ATOM 882 C CA . ASN A 1 139 ? 52.208 65.519 46.537 1.00 30.30 119 ASN A CA 1
ATOM 883 C C . ASN A 1 139 ? 51.364 65.099 47.726 1.00 29.33 119 ASN A C 1
ATOM 884 O O . ASN A 1 139 ? 50.151 64.972 47.607 1.00 27.77 119 ASN A O 1
ATOM 889 N N . ARG A 1 140 ? 51.994 64.879 48.873 1.00 28.40 120 ARG A N 1
ATOM 890 C CA . ARG A 1 140 ? 51.329 64.163 49.938 1.00 27.71 120 ARG A CA 1
ATOM 891 C C . ARG A 1 140 ? 50.643 65.098 50.937 1.00 30.29 120 ARG A C 1
ATOM 892 O O . ARG A 1 140 ? 50.821 64.981 52.135 1.00 29.40 120 ARG A O 1
ATOM 900 N N . THR A 1 141 ? 49.830 66.012 50.423 1.00 32.48 121 THR A N 1
ATOM 901 C CA . THR A 1 141 ? 49.079 66.931 51.272 1.00 36.37 121 THR A CA 1
ATOM 902 C C . THR A 1 141 ? 47.628 66.964 50.839 1.00 37.35 121 THR A C 1
ATOM 903 O O . THR A 1 141 ? 47.301 66.712 49.670 1.00 37.31 121 THR A O 1
ATOM 907 N N . GLY A 1 142 ? 46.759 67.274 51.795 1.00 39.03 122 GLY A N 1
ATOM 908 C CA . GLY A 1 142 ? 45.324 67.221 51.566 1.00 38.75 122 GLY A CA 1
ATOM 909 C C . GLY A 1 142 ? 44.940 65.861 51.023 1.00 38.98 122 GLY A C 1
ATOM 910 O O . GLY A 1 142 ? 45.457 64.835 51.469 1.00 38.24 122 GLY A O 1
ATOM 911 N N . LYS A 1 143 ? 44.036 65.872 50.054 1.00 38.70 123 LYS A N 1
ATOM 912 C CA . LYS A 1 143 ? 43.517 64.674 49.429 1.00 38.15 123 LYS A CA 1
ATOM 913 C C . LYS A 1 143 ? 44.462 64.320 48.305 1.00 33.92 123 LYS A C 1
ATOM 914 O O . LYS A 1 143 ? 44.407 64.919 47.245 1.00 36.40 123 LYS A O 1
ATOM 920 N N . PHE A 1 144 ? 45.349 63.366 48.541 1.00 29.84 124 PHE A N 1
ATOM 921 C CA . PHE A 1 144 ? 46.354 63.017 47.541 1.00 26.76 124 PHE A CA 1
ATOM 922 C C . PHE A 1 144 ? 46.121 61.648 46.904 1.00 25.93 124 PHE A C 1
ATOM 923 O O . PHE A 1 144 ? 46.901 61.226 46.074 1.00 24.73 124 PHE A O 1
ATOM 931 N N . TYR A 1 145 ? 45.032 60.986 47.275 1.00 24.77 125 TYR A N 1
ATOM 932 C CA . TYR A 1 145 ? 44.608 59.748 46.640 1.00 25.81 125 TYR A CA 1
ATOM 933 C C . TYR A 1 145 ? 43.102 59.625 46.740 1.00 27.09 125 TYR A C 1
ATOM 934 O O . TYR A 1 145 ? 42.449 60.331 47.509 1.00 27.55 125 TYR A O 1
ATOM 943 N N . GLN A 1 146 ? 42.561 58.693 45.976 1.00 27.84 126 GLN A N 1
ATOM 944 C CA . GLN A 1 146 ? 41.139 58.557 45.863 1.00 30.08 126 GLN A CA 1
ATOM 945 C C . GLN A 1 146 ? 40.836 57.075 45.815 1.00 29.25 126 GLN A C 1
ATOM 946 O O . GLN A 1 146 ? 41.570 56.317 45.170 1.00 27.35 126 GLN A O 1
ATOM 952 N N . ARG A 1 147 ? 39.771 56.685 46.521 1.00 26.23 127 ARG A N 1
ATOM 953 C CA . ARG A 1 147 ? 39.204 55.348 46.442 1.00 25.65 127 ARG A CA 1
ATOM 954 C C . ARG A 1 147 ? 37.684 55.409 46.391 1.00 24.07 127 ARG A C 1
ATOM 955 O O . ARG A 1 147 ? 37.085 56.454 46.630 1.00 23.73 127 ARG A O 1
ATOM 963 N N . ASP A 1 148 ? 37.064 54.291 46.050 1.00 24.86 128 ASP A N 1
ATOM 964 C CA . ASP A 1 148 ? 35.620 54.262 45.912 1.00 25.53 128 ASP A CA 1
ATOM 965 C C . ASP A 1 148 ? 34.961 53.704 47.194 1.00 26.02 128 ASP A C 1
ATOM 966 O O . ASP A 1 148 ? 34.916 52.483 47.408 1.00 23.14 128 ASP A O 1
ATOM 971 N N . ALA A 1 149 ? 34.439 54.612 48.026 1.00 25.58 129 ALA A N 1
ATOM 972 C CA . ALA A 1 149 ? 33.884 54.263 49.347 1.00 27.12 129 ALA A CA 1
ATOM 973 C C . ALA A 1 149 ? 32.724 53.278 49.310 1.00 27.38 129 ALA A C 1
ATOM 974 O O . ALA A 1 149 ? 32.632 52.384 50.171 1.00 27.38 129 ALA A O 1
ATOM 976 N N . GLY A 1 150 ? 31.859 53.441 48.315 1.00 26.30 130 GLY A N 1
ATOM 977 C CA . GLY A 1 150 ? 30.718 52.559 48.106 1.00 25.49 130 GLY A CA 1
ATOM 978 C C . GLY A 1 150 ? 31.153 51.167 47.690 1.00 25.44 130 GLY A C 1
ATOM 979 O O . GLY A 1 150 ? 30.631 50.174 48.202 1.00 25.40 130 GLY A O 1
ATOM 980 N N . ALA A 1 151 ? 32.112 51.082 46.769 1.00 24.49 131 ALA A N 1
ATOM 981 C CA . ALA A 1 151 ? 32.628 49.783 46.344 1.00 24.35 131 ALA A CA 1
ATOM 982 C C . ALA A 1 151 ? 33.318 49.069 47.507 1.00 22.18 131 ALA A C 1
ATOM 983 O O . ALA A 1 151 ? 33.153 47.869 47.680 1.00 21.92 131 ALA A O 1
ATOM 985 N N . ILE A 1 152 ? 34.064 49.812 48.326 1.00 22.66 132 ILE A N 1
ATOM 986 C CA . ILE A 1 152 ? 34.686 49.221 49.529 1.00 21.34 132 ILE A CA 1
ATOM 987 C C . ILE A 1 152 ? 33.607 48.687 50.482 1.00 20.55 132 ILE A C 1
ATOM 988 O O . ILE A 1 152 ? 33.704 47.566 50.965 1.00 20.32 132 ILE A O 1
ATOM 993 N N . SER A 1 153 ? 32.553 49.460 50.701 1.00 20.06 133 SER A N 1
ATOM 994 C CA . SER A 1 153 ? 31.477 49.044 51.594 1.00 19.72 133 SER A CA 1
ATOM 995 C C . SER A 1 153 ? 30.826 47.740 51.116 1.00 20.60 133 SER A C 1
ATOM 996 O O . SER A 1 153 ? 30.630 46.805 51.909 1.00 21.17 133 SER A O 1
ATOM 999 N N . TYR A 1 154 ? 30.533 47.688 49.814 1.00 20.32 134 TYR A N 1
ATOM 1000 C CA . TYR A 1 154 ? 30.056 46.485 49.125 1.00 20.74 134 TYR A CA 1
ATOM 1001 C C . TYR A 1 154 ? 30.967 45.270 49.312 1.00 19.76 134 TYR A C 1
ATOM 1002 O O . TYR A 1 154 ? 30.487 44.228 49.718 1.00 21.23 134 TYR A O 1
ATOM 1011 N N . ALA A 1 155 ? 32.264 45.388 49.015 1.00 19.34 135 ALA A N 1
ATOM 1012 C CA . ALA A 1 155 ? 33.176 44.256 49.195 1.00 19.01 135 ALA A CA 1
ATOM 1013 C C . ALA A 1 155 ? 33.203 43.818 50.665 1.00 18.76 135 ALA A C 1
ATOM 1014 O O . ALA A 1 155 ? 33.165 42.643 50.938 1.00 17.77 135 ALA A O 1
ATOM 1016 N N . CYS A 1 156 ? 33.261 44.786 51.572 1.00 19.17 136 CYS A N 1
ATOM 1017 C CA . CYS A 1 156 ? 33.436 44.527 52.990 1.00 21.39 136 CYS A CA 1
ATOM 1018 C C . CYS A 1 156 ? 32.261 43.767 53.588 1.00 21.32 136 CYS A C 1
ATOM 1019 O O . CYS A 1 156 ? 32.432 43.011 54.531 1.00 21.87 136 CYS A O 1
ATOM 1022 N N . ARG A 1 157 ? 31.088 43.933 53.001 1.00 22.24 137 ARG A N 1
ATOM 1023 C CA . ARG A 1 157 ? 29.922 43.163 53.393 1.00 23.28 137 ARG A CA 1
ATOM 1024 C C . ARG A 1 157 ? 30.206 41.674 53.267 1.00 21.99 137 ARG A C 1
ATOM 1025 O O . ARG A 1 157 ? 29.875 40.910 54.169 1.00 19.61 137 ARG A O 1
ATOM 1033 N N . GLU A 1 158 ? 30.849 41.258 52.181 1.00 20.64 138 GLU A N 1
ATOM 1034 C CA . GLU A 1 158 ? 31.204 39.856 52.059 1.00 21.12 138 GLU A CA 1
ATOM 1035 C C . GLU A 1 158 ? 32.498 39.533 52.852 1.00 19.71 138 GLU A C 1
ATOM 1036 O O . GLU A 1 158 ? 32.624 38.452 53.417 1.00 18.06 138 GLU A O 1
ATOM 1042 N N . ILE A 1 159 ? 33.451 40.461 52.902 1.00 19.09 139 ILE A N 1
ATOM 1043 C CA . ILE A 1 159 ? 34.659 40.183 53.681 1.00 19.40 139 ILE A CA 1
ATOM 1044 C C . ILE A 1 159 ? 34.256 39.827 55.116 1.00 19.74 139 ILE A C 1
ATOM 1045 O O . ILE A 1 159 ? 34.792 38.878 55.706 1.00 20.03 139 ILE A O 1
ATOM 1050 N N . SER A 1 160 ? 33.285 40.578 55.630 1.00 19.55 140 SER A N 1
ATOM 1051 C CA . SER A 1 160 ? 32.713 40.384 56.959 1.00 21.01 140 SER A CA 1
ATOM 1052 C C . SER A 1 160 ? 32.092 38.997 57.132 1.00 23.50 140 SER A C 1
ATOM 1053 O O . SER A 1 160 ? 32.489 38.247 58.045 1.00 23.73 140 SER A O 1
ATOM 1056 N N . GLU A 1 161 ? 31.147 38.647 56.257 1.00 23.81 141 GLU A N 1
ATOM 1057 C CA . GLU A 1 161 ? 30.504 37.343 56.329 1.00 26.56 141 GLU A CA 1
ATOM 1058 C C . GLU A 1 161 ? 31.498 36.207 56.161 1.00 27.46 141 GLU A C 1
ATOM 1059 O O . GLU A 1 161 ? 31.419 35.214 56.854 1.00 26.73 141 GLU A O 1
ATOM 1065 N N . ARG A 1 162 ? 32.399 36.353 55.197 1.00 26.79 142 ARG A N 1
ATOM 1066 C CA . ARG A 1 162 ? 33.307 35.298 54.809 1.00 28.20 142 ARG A CA 1
ATOM 1067 C C . ARG A 1 162 ? 34.404 35.054 55.832 1.00 24.58 142 ARG A C 1
ATOM 1068 O O . ARG A 1 162 ? 34.766 33.911 56.073 1.00 24.01 142 ARG A O 1
ATOM 1076 N N . TYR A 1 163 ? 34.951 36.110 56.421 1.00 23.33 143 TYR A N 1
ATOM 1077 C CA . TYR A 1 163 ? 36.112 35.950 57.293 1.00 21.68 143 TYR A CA 1
ATOM 1078 C C . TYR A 1 163 ? 35.840 36.222 58.782 1.00 21.99 143 TYR A C 1
ATOM 1079 O O . TYR A 1 163 ? 36.371 35.518 59.634 1.00 22.59 143 TYR A O 1
ATOM 1088 N N . PHE A 1 164 ? 35.056 37.248 59.095 1.00 22.06 144 PHE A N 1
ATOM 1089 C CA . PHE A 1 164 ? 34.895 37.700 60.479 1.00 21.71 144 PHE A CA 1
ATOM 1090 C C . PHE A 1 164 ? 33.672 37.130 61.174 1.00 22.21 144 PHE A C 1
ATOM 1091 O O . PHE A 1 164 ? 33.648 37.073 62.390 1.00 22.45 144 PHE A O 1
ATOM 1099 N N . ASP A 1 165 ? 32.668 36.683 60.423 1.00 22.62 145 ASP A N 1
ATOM 1100 C CA . ASP A 1 165 ? 31.409 36.279 61.036 1.00 23.73 145 ASP A CA 1
ATOM 1101 C C . ASP A 1 165 ? 31.470 35.206 62.121 1.00 23.40 145 ASP A C 1
ATOM 1102 O O . ASP A 1 165 ? 30.867 35.374 63.156 1.00 23.28 145 ASP A O 1
ATOM 1107 N N . PRO A 1 166 ? 32.154 34.086 61.871 1.00 23.29 146 PRO A N 1
ATOM 1108 C CA . PRO A 1 166 ? 32.159 33.071 62.925 1.00 21.88 146 PRO A CA 1
ATOM 1109 C C . PRO A 1 166 ? 32.611 33.627 64.277 1.00 22.75 146 PRO A C 1
ATOM 1110 O O . PRO A 1 166 ? 31.963 33.398 65.298 1.00 20.47 146 PRO A O 1
ATOM 1114 N N . ALA A 1 167 ? 33.664 34.435 64.261 1.00 22.61 147 ALA A N 1
ATOM 1115 C CA . ALA A 1 167 ? 34.134 35.097 65.466 1.00 22.86 147 ALA A CA 1
ATOM 1116 C C . ALA A 1 167 ? 33.136 36.139 65.978 1.00 23.26 147 ALA A C 1
ATOM 1117 O O . ALA A 1 167 ? 32.896 36.235 67.195 1.00 22.49 147 ALA A O 1
ATOM 1119 N N . PHE A 1 168 ? 32.566 36.922 65.062 1.00 22.43 148 PHE A N 1
ATOM 1120 C CA . PHE A 1 168 ? 31.637 37.974 65.442 1.00 22.21 148 PHE A CA 1
ATOM 1121 C C . PHE A 1 168 ? 30.401 37.421 66.158 1.00 23.27 148 PHE A C 1
ATOM 1122 O O . PHE A 1 168 ? 29.978 37.948 67.208 1.00 20.83 148 PHE A O 1
ATOM 1130 N N . TRP A 1 169 ? 29.830 36.361 65.595 1.00 22.91 149 TRP A N 1
ATOM 1131 C CA . TRP A 1 169 ? 28.622 35.775 66.156 1.00 25.27 149 TRP A CA 1
ATOM 1132 C C . TRP A 1 169 ? 28.913 34.923 67.402 1.00 23.30 149 TRP A C 1
ATOM 1133 O O . TRP A 1 169 ? 28.021 34.719 68.227 1.00 22.65 149 TRP A O 1
ATOM 1144 N N . ALA A 1 170 ? 30.131 34.391 67.510 1.00 20.80 150 ALA A N 1
ATOM 1145 C CA . ALA A 1 170 ? 30.561 33.768 68.751 1.00 21.05 150 ALA A CA 1
ATOM 1146 C C . ALA A 1 170 ? 30.598 34.848 69.866 1.00 21.88 150 ALA A C 1
ATOM 1147 O O . ALA A 1 170 ? 30.035 34.645 70.945 1.00 20.42 150 ALA A O 1
ATOM 1149 N N . ALA A 1 171 ? 31.211 36.005 69.578 1.00 21.45 151 ALA A N 1
ATOM 1150 C CA . ALA A 1 171 ? 31.254 37.119 70.537 1.00 21.67 151 ALA A CA 1
ATOM 1151 C C . ALA A 1 171 ? 29.865 37.618 70.911 1.00 22.98 151 ALA A C 1
ATOM 1152 O O . ALA A 1 171 ? 29.610 37.920 72.078 1.00 23.23 151 ALA A O 1
ATOM 1154 N N . VAL A 1 172 ? 28.972 37.701 69.922 1.00 22.69 152 VAL A N 1
ATOM 1155 C CA . VAL A 1 172 ? 27.590 38.088 70.143 1.00 23.68 152 VAL A CA 1
ATOM 1156 C C . VAL A 1 172 ? 26.852 37.066 71.010 1.00 24.92 152 VAL A C 1
ATOM 1157 O O . VAL A 1 172 ? 26.091 37.451 71.894 1.00 24.79 152 VAL A O 1
ATOM 1161 N N . ASP A 1 173 ? 27.086 35.777 70.775 1.00 26.89 153 ASP A N 1
ATOM 1162 C CA . ASP A 1 173 ? 26.471 34.736 71.605 1.00 30.12 153 ASP A CA 1
ATOM 1163 C C . ASP A 1 173 ? 27.009 34.759 73.052 1.00 28.32 153 ASP A C 1
ATOM 1164 O O . ASP A 1 173 ? 26.299 34.406 73.962 1.00 27.65 153 ASP A O 1
ATOM 1169 N N . GLY A 1 174 ? 28.260 35.164 73.241 1.00 27.18 154 GLY A N 1
ATOM 1170 C CA . GLY A 1 174 ? 28.854 35.267 74.577 1.00 26.74 154 GLY A CA 1
ATOM 1171 C C . GLY A 1 174 ? 28.652 36.583 75.315 1.00 24.28 154 GLY A C 1
ATOM 1172 O O . GLY A 1 174 ? 29.224 36.772 76.386 1.00 24.57 154 GLY A O 1
ATOM 1173 N N . LEU A 1 175 ? 27.865 37.506 74.769 1.00 22.96 155 LEU A N 1
ATOM 1174 C CA . LEU A 1 175 ? 27.668 38.803 75.420 1.00 22.91 155 LEU A CA 1
ATOM 1175 C C . LEU A 1 175 ? 27.277 38.702 76.903 1.00 22.70 155 LEU A C 1
ATOM 1176 O O . LEU A 1 175 ? 27.788 39.468 77.708 1.00 22.99 155 LEU A O 1
ATOM 1181 N N . GLY A 1 176 ? 26.375 37.782 77.238 1.00 23.68 156 GLY A N 1
ATOM 1182 C CA . GLY A 1 176 ? 25.792 37.680 78.582 1.00 25.59 156 GLY A CA 1
ATOM 1183 C C . GLY A 1 176 ? 24.680 38.694 78.867 1.00 26.98 156 GLY A C 1
ATOM 1184 O O . GLY A 1 176 ? 24.299 38.874 80.011 1.00 28.67 156 GLY A O 1
ATOM 1185 N N . TYR A 1 177 ? 24.168 39.359 77.830 1.00 26.52 157 TYR A N 1
ATOM 1186 C CA . TYR A 1 177 ? 23.090 40.332 77.964 1.00 26.07 157 TYR A CA 1
ATOM 1187 C C . TYR A 1 177 ? 22.470 40.602 76.609 1.00 27.62 157 TYR A C 1
ATOM 1188 O O . TYR A 1 177 ? 23.069 40.331 75.577 1.00 25.85 157 TYR A O 1
ATOM 1197 N N . THR A 1 178 ? 21.271 41.159 76.607 1.00 29.91 158 THR A N 1
ATOM 1198 C CA . THR A 1 178 ? 20.600 41.461 75.356 1.00 30.28 158 THR A CA 1
ATOM 1199 C C . THR A 1 178 ? 20.799 42.934 75.143 1.00 28.96 158 THR A C 1
ATOM 1200 O O . THR A 1 178 ? 20.258 43.697 75.907 1.00 29.33 158 THR A O 1
ATOM 1204 N N . PRO A 1 179 ? 21.546 43.339 74.091 1.00 28.11 159 PRO A N 1
ATOM 1205 C CA . PRO A 1 179 ? 21.736 44.761 73.814 1.00 28.32 159 PRO A CA 1
ATOM 1206 C C . PRO A 1 179 ? 20.417 45.445 73.496 1.00 28.41 159 PRO A C 1
ATOM 1207 O O . PRO A 1 179 ? 19.466 44.788 73.079 1.00 28.43 159 PRO A O 1
ATOM 1211 N N . THR A 1 180 ? 20.359 46.743 73.743 1.00 27.20 160 THR A N 1
ATOM 1212 C CA . THR A 1 180 ? 19.177 47.526 73.462 1.00 27.60 160 THR A CA 1
ATOM 1213 C C . THR A 1 180 ? 19.508 48.606 72.447 1.00 26.88 160 THR A C 1
ATOM 1214 O O . THR A 1 180 ? 18.696 48.930 71.590 1.00 27.99 160 THR A O 1
ATOM 1218 N N . THR A 1 181 ? 20.692 49.185 72.557 1.00 26.11 161 THR A N 1
ATOM 1219 C CA . THR A 1 181 ? 21.160 50.122 71.565 1.00 25.72 161 THR A CA 1
ATOM 1220 C C . THR A 1 181 ? 22.601 49.756 71.212 1.00 26.03 161 THR A C 1
ATOM 1221 O O . THR A 1 181 ? 23.444 49.628 72.103 1.00 25.08 161 THR A O 1
ATOM 1225 N N . VAL A 1 182 ? 22.871 49.626 69.910 1.00 24.01 162 VAL A N 1
ATOM 1226 C CA . VAL A 1 182 ? 24.192 49.283 69.412 1.00 23.81 162 VAL A CA 1
ATOM 1227 C C . VAL A 1 182 ? 24.715 50.402 68.522 1.00 22.71 162 VAL A C 1
ATOM 1228 O O . VAL A 1 182 ? 23.971 50.974 67.715 1.00 22.84 162 VAL A O 1
ATOM 1232 N N . ALA A 1 183 ? 25.990 50.724 68.697 1.00 20.07 163 ALA A N 1
ATOM 1233 C CA . ALA A 1 183 ? 26.687 51.692 67.857 1.00 19.54 163 ALA A CA 1
ATOM 1234 C C . ALA A 1 183 ? 27.803 50.991 67.105 1.00 19.77 163 ALA A C 1
ATOM 1235 O O . ALA A 1 183 ? 28.538 50.191 67.696 1.00 20.72 163 ALA A O 1
ATOM 1237 N N . ASP A 1 184 ? 27.929 51.291 65.822 1.00 20.39 164 ASP A N 1
ATOM 1238 C CA . ASP A 1 184 ? 28.914 50.655 64.968 1.00 21.21 164 ASP A CA 1
ATOM 1239 C C . ASP A 1 184 ? 29.852 51.703 64.379 1.00 21.68 164 ASP A C 1
ATOM 1240 O O . ASP A 1 184 ? 29.415 52.630 63.697 1.00 24.19 164 ASP A O 1
ATOM 1245 N N . LEU A 1 185 ? 31.144 51.574 64.662 1.00 22.08 165 LEU A N 1
ATOM 1246 C CA . LEU A 1 185 ? 32.134 52.542 64.208 1.00 21.67 165 LEU A CA 1
ATOM 1247 C C . LEU A 1 185 ? 32.759 52.182 62.843 1.00 21.82 165 LEU A C 1
ATOM 1248 O O . LEU A 1 185 ? 33.452 51.155 62.693 1.00 21.94 165 LEU A O 1
ATOM 1253 N N . GLY A 1 186 ? 32.569 53.052 61.858 1.00 20.75 166 GLY A N 1
ATOM 1254 C CA . GLY A 1 186 ? 33.016 52.756 60.493 1.00 20.40 166 GLY A CA 1
ATOM 1255 C C . GLY A 1 186 ? 32.029 51.796 59.860 1.00 21.15 166 GLY A C 1
ATOM 1256 O O . GLY A 1 186 ? 32.412 50.757 59.309 1.00 20.30 166 GLY A O 1
ATOM 1257 N N . SER A 1 187 ? 30.749 52.153 59.960 1.00 20.58 167 SER A N 1
ATOM 1258 C CA . SER A 1 187 ? 29.638 51.260 59.642 1.00 21.81 167 SER A CA 1
ATOM 1259 C C . SER A 1 187 ? 29.518 50.795 58.176 1.00 22.11 167 SER A C 1
ATOM 1260 O O . SER A 1 187 ? 28.891 49.772 57.917 1.00 21.68 167 SER A O 1
ATOM 1263 N N . GLY A 1 188 ? 30.095 51.527 57.228 1.00 22.42 168 GLY A N 1
ATOM 1264 C CA . GLY A 1 188 ? 30.141 51.042 55.829 1.00 23.41 168 GLY A CA 1
ATOM 1265 C C . GLY A 1 188 ? 28.770 50.755 55.214 1.00 23.05 168 GLY A C 1
ATOM 1266 O O . GLY A 1 188 ? 27.932 51.636 55.155 1.00 23.69 168 GLY A O 1
ATOM 1267 N N . SER A 1 189 ? 28.533 49.509 54.801 1.00 23.99 169 SER A N 1
ATOM 1268 C CA . SER A 1 189 ? 27.245 49.107 54.209 1.00 23.53 169 SER A CA 1
ATOM 1269 C C . SER A 1 189 ? 26.070 49.111 55.174 1.00 23.24 169 SER A C 1
ATOM 1270 O O . SER A 1 189 ? 24.906 48.966 54.752 1.00 22.20 169 SER A O 1
ATOM 1273 N N . GLY A 1 190 ? 26.354 49.218 56.468 1.00 22.08 170 GLY A N 1
ATOM 1274 C CA . GLY A 1 190 ? 25.301 49.108 57.472 1.00 22.80 170 GLY A CA 1
ATOM 1275 C C . GLY A 1 190 ? 24.824 47.684 57.720 1.00 22.41 170 GLY A C 1
ATOM 1276 O O . GLY A 1 190 ? 23.914 47.487 58.526 1.00 21.76 170 GLY A O 1
ATOM 1277 N N . GLU A 1 191 ? 25.442 46.678 57.081 1.00 21.81 171 GLU A N 1
ATOM 1278 C CA . GLU A 1 191 ? 24.927 45.314 57.228 1.00 22.96 171 GLU A CA 1
ATOM 1279 C C . GLU A 1 191 ? 25.049 44.778 58.669 1.00 21.79 171 GLU A C 1
ATOM 1280 O O . GLU A 1 191 ? 24.185 44.042 59.113 1.00 20.19 171 GLU A O 1
ATOM 1286 N N . ARG A 1 192 ? 26.091 45.174 59.398 1.00 23.12 172 ARG A N 1
ATOM 1287 C CA . ARG A 1 192 ? 26.318 44.667 60.771 1.00 21.89 172 ARG A CA 1
ATOM 1288 C C . ARG A 1 192 ? 25.159 45.073 61.691 1.00 21.78 172 ARG A C 1
ATOM 1289 O O . ARG A 1 192 ? 24.646 44.265 62.476 1.00 20.89 172 ARG A O 1
ATOM 1297 N N . LEU A 1 193 ? 24.741 46.330 61.580 1.00 21.89 173 LEU A N 1
ATOM 1298 C CA . LEU A 1 193 ? 23.599 46.826 62.352 1.00 22.77 173 LEU A CA 1
ATOM 1299 C C . LEU A 1 193 ? 22.307 46.102 61.961 1.00 23.15 173 LEU A C 1
ATOM 1300 O O . LEU A 1 193 ? 21.529 45.682 62.822 1.00 22.87 173 LEU A O 1
ATOM 1305 N N . ILE A 1 194 ? 22.096 45.920 60.664 1.00 22.44 174 ILE A N 1
ATOM 1306 C CA . ILE A 1 194 ? 20.940 45.173 60.184 1.00 22.79 174 ILE A CA 1
ATOM 1307 C C . ILE A 1 194 ? 20.951 43.782 60.793 1.00 23.70 174 ILE A C 1
ATOM 1308 O O . ILE A 1 194 ? 19.925 43.293 61.302 1.00 20.59 174 ILE A O 1
ATOM 1313 N N . GLN A 1 195 ? 22.122 43.146 60.776 1.00 25.08 175 GLN A N 1
ATOM 1314 C CA . GLN A 1 195 ? 22.200 41.776 61.270 1.00 28.00 175 GLN A CA 1
ATOM 1315 C C . GLN A 1 195 ? 21.920 41.705 62.771 1.00 27.48 175 GLN A C 1
ATOM 1316 O O . GLN A 1 195 ? 21.241 40.796 63.247 1.00 25.35 175 GLN A O 1
ATOM 1322 N N . ILE A 1 196 ? 22.439 42.670 63.513 1.00 28.83 176 ILE A N 1
ATOM 1323 C CA . ILE A 1 196 ? 22.171 42.734 64.946 1.00 29.01 176 ILE A CA 1
ATOM 1324 C C . ILE A 1 196 ? 20.690 42.996 65.204 1.00 28.98 176 ILE A C 1
ATOM 1325 O O . ILE A 1 196 ? 20.122 42.395 66.112 1.00 28.77 176 ILE A O 1
ATOM 1330 N N . ALA A 1 197 ? 20.067 43.873 64.410 1.00 28.74 177 ALA A N 1
ATOM 1331 C CA . ALA A 1 197 ? 18.608 44.072 64.502 1.00 29.66 177 ALA A CA 1
ATOM 1332 C C . ALA A 1 197 ? 17.804 42.821 64.146 1.00 30.23 177 ALA A C 1
ATOM 1333 O O . ALA A 1 197 ? 16.789 42.541 64.787 1.00 28.07 177 ALA A O 1
ATOM 1335 N N . ARG A 1 198 ? 18.255 42.056 63.155 1.00 31.19 178 ARG A N 1
ATOM 1336 C CA . ARG A 1 198 ? 17.604 40.777 62.863 1.00 32.31 178 ARG A CA 1
ATOM 1337 C C . ARG A 1 198 ? 17.721 39.846 64.066 1.00 32.02 178 ARG A C 1
ATOM 1338 O O . ARG A 1 198 ? 16.795 39.100 64.361 1.00 33.16 178 ARG A O 1
ATOM 1346 N N . ARG A 1 199 ? 18.857 39.876 64.759 1.00 31.60 179 ARG A N 1
ATOM 1347 C CA . ARG A 1 199 ? 19.046 39.027 65.940 1.00 33.15 179 ARG A CA 1
ATOM 1348 C C . ARG A 1 199 ? 18.321 39.528 67.202 1.00 32.39 179 ARG A C 1
ATOM 1349 O O . ARG A 1 199 ? 17.910 38.740 68.047 1.00 32.44 179 ARG A O 1
ATOM 1357 N N . PHE A 1 200 ? 18.201 40.839 67.344 1.00 32.18 180 PHE A N 1
ATOM 1358 C CA . PHE A 1 200 ? 17.617 41.428 68.540 1.00 31.96 180 PHE A CA 1
ATOM 1359 C C . PHE A 1 200 ? 16.579 42.439 68.104 1.00 31.45 180 PHE A C 1
ATOM 1360 O O . PHE A 1 200 ? 16.890 43.621 67.988 1.00 31.64 180 PHE A O 1
ATOM 1368 N N . PRO A 1 201 ? 15.341 41.971 67.818 1.00 31.85 181 PRO A N 1
ATOM 1369 C CA . PRO A 1 201 ? 14.346 42.822 67.130 1.00 32.39 181 PRO A CA 1
ATOM 1370 C C . PRO A 1 201 ? 13.976 44.149 67.847 1.00 33.00 181 PRO A C 1
ATOM 1371 O O . PRO A 1 201 ? 13.653 45.137 67.184 1.00 32.09 181 PRO A O 1
ATOM 1375 N N . GLY A 1 202 ? 14.032 44.181 69.172 1.00 33.16 182 GLY A N 1
ATOM 1376 C CA . GLY A 1 202 ? 13.868 45.444 69.896 1.00 35.35 182 GLY A CA 1
ATOM 1377 C C . GLY A 1 202 ? 14.974 46.495 69.727 1.00 36.88 182 GLY A C 1
ATOM 1378 O O . GLY A 1 202 ? 14.804 47.635 70.140 1.00 35.90 182 GLY A O 1
ATOM 1379 N N . VAL A 1 203 ? 16.106 46.139 69.121 1.00 35.01 183 VAL A N 1
ATOM 1380 C CA . VAL A 1 203 ? 17.318 46.970 69.256 1.00 33.15 183 VAL A CA 1
ATOM 1381 C C . VAL A 1 203 ? 17.279 48.257 68.411 1.00 31.27 183 VAL A C 1
ATOM 1382 O O . VAL A 1 203 ? 16.606 48.320 67.369 1.00 29.26 183 VAL A O 1
ATOM 1386 N N . ARG A 1 204 ? 17.978 49.290 68.874 1.00 30.65 184 ARG A N 1
ATOM 1387 C CA . ARG A 1 204 ? 18.165 50.509 68.079 1.00 31.57 184 ARG A CA 1
ATOM 1388 C C . ARG A 1 204 ? 19.625 50.584 67.608 1.00 28.83 184 ARG A C 1
ATOM 1389 O O . ARG A 1 204 ? 20.532 50.238 68.354 1.00 26.01 184 ARG A O 1
ATOM 1397 N N . GLY A 1 205 ? 19.849 51.057 66.382 1.00 27.64 185 GLY A N 1
ATOM 1398 C CA . GLY A 1 205 ? 21.190 51.057 65.792 1.00 26.19 185 GLY A CA 1
ATOM 1399 C C . GLY A 1 205 ? 21.670 52.397 65.286 1.00 25.11 185 GLY A C 1
ATOM 1400 O O . GLY A 1 205 ? 20.906 53.182 64.720 1.00 25.85 185 GLY A O 1
ATOM 1401 N N . LEU A 1 206 ? 22.949 52.653 65.494 1.00 24.08 186 LEU A N 1
ATOM 1402 C CA . LEU A 1 206 ? 23.568 53.896 65.138 1.00 24.97 186 LEU A CA 1
ATOM 1403 C C . LEU A 1 206 ? 24.908 53.569 64.522 1.00 24.34 186 LEU A C 1
ATOM 1404 O O . LEU A 1 206 ? 25.733 52.947 65.161 1.00 24.11 186 LEU A O 1
ATOM 1409 N N . GLY A 1 207 ? 25.098 53.978 63.274 1.00 23.28 187 GLY A N 1
ATOM 1410 C CA . GLY A 1 207 ? 26.340 53.810 62.569 1.00 24.03 187 GLY A CA 1
ATOM 1411 C C . GLY A 1 207 ? 27.021 55.143 62.352 1.00 25.98 187 GLY A C 1
ATOM 1412 O O . GLY A 1 207 ? 26.362 56.151 62.036 1.00 26.24 187 GLY A O 1
ATOM 1413 N N . VAL A 1 208 ? 28.338 55.138 62.545 1.00 25.81 188 VAL A N 1
ATOM 1414 C CA . VAL A 1 208 ? 29.199 56.284 62.324 1.00 27.28 188 VAL A CA 1
ATOM 1415 C C . VAL A 1 208 ? 30.152 55.952 61.181 1.00 28.58 188 VAL A C 1
ATOM 1416 O O . VAL A 1 208 ? 30.819 54.917 61.202 1.00 27.16 188 VAL A O 1
ATOM 1420 N N . ASP A 1 209 ? 30.226 56.821 60.179 1.00 27.36 189 ASP A N 1
ATOM 1421 C CA . ASP A 1 209 ? 31.190 56.617 59.112 1.00 28.54 189 ASP A CA 1
ATOM 1422 C C . ASP A 1 209 ? 31.668 57.959 58.580 1.00 29.90 189 ASP A C 1
ATOM 1423 O O . ASP A 1 209 ? 30.900 58.922 58.495 1.00 30.36 189 ASP A O 1
ATOM 1428 N N . ILE A 1 210 ? 32.950 58.023 58.242 1.00 29.81 190 ILE A N 1
ATOM 1429 C CA . ILE A 1 210 ? 33.545 59.254 57.749 1.00 30.42 190 ILE A CA 1
ATOM 1430 C C . ILE A 1 210 ? 33.277 59.493 56.239 1.00 30.85 190 ILE A C 1
ATOM 1431 O O . ILE A 1 210 ? 33.505 60.586 55.727 1.00 31.43 190 ILE A O 1
ATOM 1436 N N . ALA A 1 211 ? 32.745 58.489 55.545 1.00 33.49 191 ALA A N 1
ATOM 1437 C CA . ALA A 1 211 ? 32.640 58.505 54.077 1.00 33.25 191 ALA A CA 1
ATOM 1438 C C . ALA A 1 211 ? 31.210 58.700 53.588 1.00 32.60 191 ALA A C 1
ATOM 1439 O O . ALA A 1 211 ? 30.319 57.951 53.952 1.00 28.56 191 ALA A O 1
ATOM 1441 N N . ASP A 1 212 ? 30.990 59.699 52.734 1.00 36.37 192 ASP A N 1
ATOM 1442 C CA . ASP A 1 212 ? 29.655 59.919 52.149 1.00 35.84 192 ASP A CA 1
ATOM 1443 C C . ASP A 1 212 ? 29.095 58.701 51.423 1.00 33.47 192 ASP A C 1
ATOM 1444 O O . ASP A 1 212 ? 27.914 58.379 51.564 1.00 34.34 192 ASP A O 1
ATOM 1449 N N . GLY A 1 213 ? 29.942 58.023 50.651 1.00 30.85 193 GLY A N 1
ATOM 1450 C CA . GLY A 1 213 ? 29.483 56.927 49.818 1.00 31.23 193 GLY A CA 1
ATOM 1451 C C . GLY A 1 213 ? 29.002 55.751 50.642 1.00 30.09 193 GLY A C 1
ATOM 1452 O O . GLY A 1 213 ? 28.105 55.022 50.231 1.00 30.05 193 GLY A O 1
ATOM 1453 N N . ALA A 1 214 ? 29.607 55.589 51.815 1.00 30.56 194 ALA A N 1
ATOM 1454 C CA . ALA A 1 214 ? 29.247 54.551 52.775 1.00 28.59 194 ALA A CA 1
ATOM 1455 C C . ALA A 1 214 ? 27.890 54.845 53.413 1.00 28.52 194 ALA A C 1
ATOM 1456 O O . ALA A 1 214 ? 26.998 53.996 53.451 1.00 25.39 194 ALA A O 1
ATOM 1458 N N . ILE A 1 215 ? 27.762 56.065 53.918 1.00 29.54 195 ILE A N 1
ATOM 1459 C CA . ILE A 1 215 ? 26.530 56.528 54.547 1.00 32.03 195 ILE A CA 1
ATOM 1460 C C 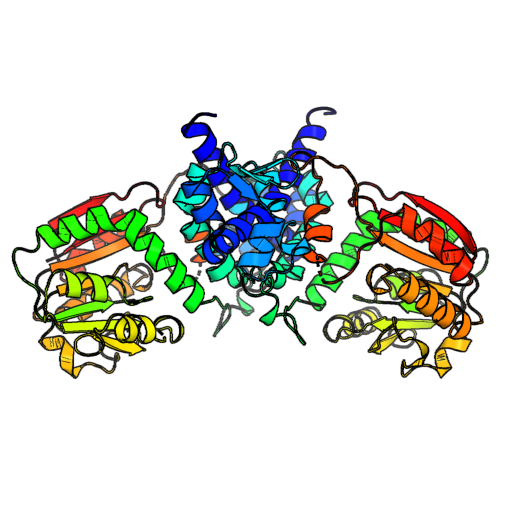. ILE A 1 215 ? 25.379 56.327 53.582 1.00 31.92 195 ILE A C 1
ATOM 1461 O O . ILE A 1 215 ? 24.345 55.768 53.947 1.00 31.98 195 ILE A O 1
ATOM 1466 N N . ALA A 1 216 ? 25.598 56.764 52.341 1.00 32.14 196 ALA A N 1
ATOM 1467 C CA . ALA A 1 216 ? 24.611 56.658 51.263 1.00 32.74 196 ALA A CA 1
ATOM 1468 C C . ALA A 1 216 ? 24.139 55.234 51.015 1.00 32.81 196 ALA A C 1
ATOM 1469 O O . ALA A 1 216 ? 22.934 54.959 51.006 1.00 34.40 196 ALA A O 1
ATOM 1479 N N . ALA A 1 218 ? 24.471 52.663 53.094 1.00 31.86 198 ALA A N 1
ATOM 1480 C CA . ALA A 1 218 ? 23.830 52.148 54.317 1.00 30.79 198 ALA A CA 1
ATOM 1481 C C . ALA A 1 218 ? 22.374 52.629 54.481 1.00 30.19 198 ALA A C 1
ATOM 1482 O O . ALA A 1 218 ? 21.478 51.852 54.841 1.00 29.80 198 ALA A O 1
ATOM 1484 N N . GLU A 1 219 ? 22.138 53.906 54.215 1.00 30.59 199 GLU A N 1
ATOM 1485 C CA . GLU A 1 219 ? 20.782 54.441 54.323 1.00 33.27 199 GLU A CA 1
ATOM 1486 C C . GLU A 1 219 ? 19.857 53.780 53.290 1.00 34.70 199 GLU A C 1
ATOM 1487 O O . GLU A 1 219 ? 18.761 53.319 53.648 1.00 31.68 199 GLU A O 1
ATOM 1493 N N . LYS A 1 220 ? 20.347 53.623 52.055 1.00 34.98 200 LYS A N 1
ATOM 1494 C CA . LYS A 1 220 ? 19.615 52.861 51.031 1.00 37.36 200 LYS A CA 1
ATOM 1495 C C . LYS A 1 220 ? 19.245 51.464 51.536 1.00 37.52 200 LYS A C 1
ATOM 1496 O O . LYS A 1 220 ? 18.096 51.045 51.424 1.00 35.93 200 LYS A O 1
ATOM 1502 N N . GLU A 1 221 ? 20.222 50.750 52.097 1.00 36.51 201 GLU A N 1
ATOM 1503 C CA . GLU A 1 221 ? 20.008 49.362 52.513 1.00 37.71 201 GLU A CA 1
ATOM 1504 C C . GLU A 1 221 ? 18.985 49.194 53.676 1.00 36.38 201 GLU A C 1
ATOM 1505 O O . GLU A 1 221 ? 18.137 48.294 53.623 1.00 36.14 201 GLU A O 1
ATOM 1511 N N . VAL A 1 222 ? 19.064 50.035 54.711 1.00 35.91 202 VAL A N 1
ATOM 1512 C CA . VAL A 1 222 ? 18.114 49.942 55.839 1.00 36.13 202 VAL A CA 1
ATOM 1513 C C . VAL A 1 222 ? 16.701 50.353 55.422 1.00 36.64 202 VAL A C 1
ATOM 1514 O O . VAL A 1 222 ? 15.720 49.784 55.901 1.00 36.04 202 VAL A O 1
ATOM 1518 N N . ALA A 1 223 ? 16.601 51.341 54.539 1.00 36.73 203 ALA A N 1
ATOM 1519 C CA . ALA A 1 223 ? 15.317 51.664 53.925 1.00 37.81 203 ALA A CA 1
ATOM 1520 C C . ALA A 1 223 ? 14.792 50.399 53.253 1.00 38.40 203 ALA A C 1
ATOM 1521 O O . ALA A 1 223 ? 13.810 49.794 53.711 1.00 35.55 203 ALA A O 1
ATOM 1523 N N . ALA A 1 224 ? 15.515 49.946 52.225 1.00 37.41 204 ALA A N 1
ATOM 1524 C CA . ALA A 1 224 ? 15.113 48.777 51.449 1.00 37.04 204 ALA A CA 1
ATOM 1525 C C . ALA A 1 224 ? 14.803 47.550 52.300 1.00 35.22 204 ALA A C 1
ATOM 1526 O O . ALA A 1 224 ? 13.953 46.752 51.939 1.00 34.82 204 ALA A O 1
ATOM 1528 N N . LYS A 1 225 ? 15.484 47.375 53.423 1.00 36.31 205 LYS A N 1
ATOM 1529 C CA . LYS A 1 225 ? 15.294 46.145 54.203 1.00 37.81 205 LYS A CA 1
ATOM 1530 C C . LYS A 1 225 ? 14.300 46.327 55.345 1.00 35.50 205 LYS A C 1
ATOM 1531 O O . LYS A 1 225 ? 14.028 45.388 56.078 1.00 40.06 205 LYS A O 1
ATOM 1537 N N . GLY A 1 226 ? 13.743 47.525 55.471 1.00 35.50 206 GLY A N 1
ATOM 1538 C CA . GLY A 1 226 ? 12.703 47.797 56.459 1.00 36.41 206 GLY A CA 1
ATOM 1539 C C . GLY A 1 226 ? 13.214 48.093 57.861 1.00 36.65 206 GLY A C 1
ATOM 1540 O O . GLY A 1 226 ? 12.605 47.667 58.848 1.00 37.67 206 GLY A O 1
ATOM 1541 N N . PHE A 1 227 ? 14.333 48.805 57.968 1.00 33.61 207 PHE A N 1
ATOM 1542 C CA . PHE A 1 227 ? 14.925 49.060 59.278 1.00 33.23 207 PHE A CA 1
ATOM 1543 C C . PHE A 1 227 ? 15.137 50.550 59.529 1.00 32.83 207 PHE A C 1
ATOM 1544 O O . PHE A 1 227 ? 15.777 50.947 60.507 1.00 31.89 207 PHE A O 1
ATOM 1552 N N . GLY A 1 228 ? 14.571 51.382 58.662 1.00 32.87 208 GLY A N 1
ATOM 1553 C CA . GLY A 1 228 ? 14.809 52.818 58.710 1.00 33.04 208 GLY A CA 1
ATOM 1554 C C . GLY A 1 228 ? 14.362 53.448 60.010 1.00 32.59 208 GLY A C 1
ATOM 1555 O O . GLY A 1 228 ? 14.887 54.488 60.405 1.00 33.73 208 GLY A O 1
ATOM 1556 N N . ASP A 1 229 ? 13.404 52.837 60.696 1.00 32.23 209 ASP A N 1
ATOM 1557 C CA . ASP A 1 229 ? 12.925 53.452 61.935 1.00 33.86 209 ASP A CA 1
ATOM 1558 C C . ASP A 1 229 ? 13.722 52.994 63.151 1.00 33.01 209 ASP A C 1
ATOM 1559 O O . ASP A 1 229 ? 13.497 53.498 64.239 1.00 30.07 209 ASP A O 1
ATOM 1564 N N . GLN A 1 230 ? 14.643 52.043 62.937 1.00 33.76 210 GLN A N 1
ATOM 1565 C CA . GLN A 1 230 ? 15.459 51.422 63.996 1.00 33.33 210 GLN A CA 1
ATOM 1566 C C . GLN A 1 230 ? 16.947 51.734 63.898 1.00 32.42 210 GLN A C 1
ATOM 1567 O O . GLN A 1 230 ? 17.667 51.605 64.878 1.00 32.32 210 GLN A O 1
ATOM 1573 N N . ILE A 1 231 ? 17.413 52.077 62.704 1.00 31.39 211 ILE A N 1
ATOM 1574 C CA . ILE A 1 231 ? 18.836 52.265 62.460 1.00 31.09 211 ILE A CA 1
ATOM 1575 C C . ILE A 1 231 ? 19.049 53.587 61.756 1.00 30.36 211 ILE A C 1
ATOM 1576 O O . ILE A 1 231 ? 18.382 53.870 60.764 1.00 29.50 211 ILE A O 1
ATOM 1581 N N . SER A 1 232 ? 19.967 54.396 62.281 1.00 29.05 212 SER A N 1
ATOM 1582 C CA . SER A 1 232 ? 20.346 55.643 61.633 1.00 29.68 212 SER A CA 1
ATOM 1583 C C . SER A 1 232 ? 21.854 55.754 61.553 1.00 29.96 212 SER A C 1
ATOM 1584 O O . SER A 1 232 ? 22.584 54.957 62.152 1.00 29.60 212 SER A O 1
ATOM 1587 N N . PHE A 1 233 ? 22.316 56.752 60.820 1.00 29.10 213 PHE A N 1
ATOM 1588 C CA . PHE A 1 233 ? 23.729 56.889 60.517 1.00 29.67 213 PHE A CA 1
ATOM 1589 C C . PHE A 1 233 ? 24.152 58.341 60.562 1.00 31.04 213 PHE A C 1
ATOM 1590 O O . PHE A 1 233 ? 23.406 59.219 60.123 1.00 34.86 213 PHE A O 1
ATOM 1598 N N . VAL A 1 234 ? 25.356 58.595 61.059 1.00 30.57 214 VAL A N 1
ATOM 1599 C CA . VAL A 1 234 ? 25.892 59.946 61.099 1.00 30.84 214 VAL A CA 1
ATOM 1600 C C . VAL A 1 234 ? 27.278 59.956 60.497 1.00 32.78 214 VAL A C 1
ATOM 1601 O O . VAL A 1 234 ? 28.086 59.080 60.777 1.00 30.18 214 VAL A O 1
ATOM 1605 N N . ARG A 1 235 ? 27.544 60.932 59.642 1.00 34.45 215 ARG A N 1
ATOM 1606 C CA . ARG A 1 235 ? 28.892 61.135 59.143 1.00 39.23 215 ARG A CA 1
ATOM 1607 C C . ARG A 1 235 ? 29.729 61.809 60.236 1.00 38.37 215 ARG A C 1
ATOM 1608 O O . ARG A 1 235 ? 29.345 62.845 60.775 1.00 39.83 215 ARG A O 1
ATOM 1616 N N . GLY A 1 236 ? 30.875 61.211 60.549 1.00 36.65 216 GLY A N 1
ATOM 1617 C CA . GLY A 1 236 ? 31.718 61.682 61.642 1.00 34.75 216 GLY A CA 1
ATOM 1618 C C . GLY A 1 236 ? 33.007 60.907 61.738 1.00 33.54 216 GLY A C 1
ATOM 1619 O O . GLY A 1 236 ? 33.146 59.824 61.159 1.00 31.54 216 GLY A O 1
ATOM 1620 N N . ASP A 1 237 ? 33.951 61.464 62.481 1.00 32.21 217 ASP A N 1
ATOM 1621 C CA . ASP A 1 237 ? 35.279 60.898 62.590 1.00 30.67 217 ASP A CA 1
ATOM 1622 C C . ASP A 1 237 ? 35.372 60.184 63.939 1.00 29.89 217 ASP A C 1
ATOM 1623 O O . ASP A 1 237 ? 35.403 60.822 64.986 1.00 26.16 217 ASP A O 1
ATOM 1628 N N . ALA A 1 238 ? 35.397 58.852 63.907 1.00 29.26 218 ALA A N 1
ATOM 1629 C CA . ALA A 1 238 ? 35.472 58.076 65.144 1.00 29.54 218 ALA A CA 1
ATOM 1630 C C . ALA A 1 238 ? 36.780 58.317 65.914 1.00 30.30 218 ALA A C 1
ATOM 1631 O O . ALA A 1 238 ? 36.846 58.058 67.120 1.00 32.52 218 ALA A O 1
ATOM 1633 N N . ARG A 1 239 ? 37.807 58.811 65.223 1.00 28.85 219 ARG A N 1
ATOM 1634 C CA . ARG A 1 239 ? 39.073 59.160 65.854 1.00 29.32 219 ARG A CA 1
ATOM 1635 C C . ARG A 1 239 ? 38.907 60.287 66.851 1.00 32.51 219 ARG A C 1
ATOM 1636 O O . ARG A 1 239 ? 39.613 60.310 67.869 1.00 31.22 219 ARG A O 1
ATOM 1644 N N . THR A 1 240 ? 37.948 61.184 66.570 1.00 32.77 220 THR A N 1
ATOM 1645 C CA . THR A 1 240 ? 37.614 62.316 67.438 1.00 33.89 220 THR A CA 1
ATOM 1646 C C . THR A 1 240 ? 36.152 62.230 67.846 1.00 33.75 220 THR A C 1
ATOM 1647 O O . THR A 1 240 ? 35.365 63.167 67.627 1.00 30.23 220 THR A O 1
ATOM 1651 N N . ILE A 1 241 ? 35.806 61.092 68.450 1.00 32.19 221 ILE A N 1
ATOM 1652 C CA . ILE A 1 241 ? 34.422 60.737 68.750 1.00 31.94 221 ILE A CA 1
ATOM 1653 C C . ILE A 1 241 ? 33.640 61.801 69.537 1.00 34.60 221 ILE A C 1
ATOM 1654 O O . ILE A 1 241 ? 32.420 61.921 69.369 1.00 33.25 221 ILE A O 1
ATOM 1659 N N . ASP A 1 242 ? 34.333 62.562 70.390 1.00 36.66 222 ASP A N 1
ATOM 1660 C CA . ASP A 1 242 ? 33.659 63.567 71.233 1.00 40.37 222 ASP A CA 1
ATOM 1661 C C . ASP A 1 242 ? 33.243 64.801 70.435 1.00 41.10 222 ASP A C 1
ATOM 1662 O O . ASP A 1 242 ? 32.524 65.647 70.950 1.00 41.92 222 ASP A O 1
ATOM 1667 N N . GLN A 1 243 ? 33.685 64.875 69.175 1.00 43.25 223 GLN A N 1
ATOM 1668 C CA . GLN A 1 243 ? 33.304 65.936 68.240 1.00 43.34 223 GLN A CA 1
ATOM 1669 C C . GLN A 1 243 ? 32.093 65.542 67.415 1.00 42.34 223 GLN A C 1
ATOM 1670 O O . GLN A 1 243 ? 31.514 66.387 66.741 1.00 41.31 223 GLN A O 1
ATOM 1676 N N . VAL A 1 244 ? 31.733 64.263 67.437 1.00 41.16 224 VAL A N 1
ATOM 1677 C CA . VAL A 1 244 ? 30.681 63.751 66.553 1.00 43.00 224 VAL A CA 1
ATOM 1678 C C . VAL A 1 244 ? 29.307 64.316 66.935 1.00 45.87 224 VAL A C 1
ATOM 1679 O O . VAL A 1 244 ? 28.972 64.403 68.107 1.00 39.55 224 VAL A O 1
ATOM 1683 N N . SER A 1 245 ? 28.528 64.669 65.910 1.00 55.93 225 SER A N 1
ATOM 1684 C CA . SER A 1 245 ? 27.263 65.413 66.048 1.00 60.97 225 SER A CA 1
ATOM 1685 C C . SER A 1 245 ? 26.165 64.697 66.840 1.00 65.06 225 SER A C 1
ATOM 1686 O O . SER A 1 245 ? 25.270 65.348 67.383 1.00 67.76 225 SER A O 1
ATOM 1689 N N . ALA A 1 246 ? 26.234 63.367 66.893 1.00 67.09 226 ALA A N 1
ATOM 1690 C CA . ALA A 1 246 ? 25.238 62.548 67.594 1.00 65.63 226 ALA A CA 1
ATOM 1691 C C . ALA A 1 246 ? 25.546 62.336 69.080 1.00 62.29 226 ALA A C 1
ATOM 1692 O O . ALA A 1 246 ? 25.012 61.416 69.696 1.00 61.72 226 ALA A O 1
ATOM 1694 N N . ARG A 1 247 ? 26.388 63.188 69.659 1.00 61.91 227 ARG A N 1
ATOM 1695 C CA . ARG A 1 247 ? 26.775 63.058 71.068 1.00 63.42 227 ARG A CA 1
ATOM 1696 C C . ARG A 1 247 ? 25.688 62.479 71.976 1.00 57.66 227 ARG A C 1
ATOM 1697 O O . ARG A 1 247 ? 25.938 61.501 72.669 1.00 63.85 227 ARG A O 1
ATOM 1705 N N . GLY A 1 248 ? 24.495 63.072 71.977 1.00 49.96 228 GLY A N 1
ATOM 1706 C CA . GLY A 1 248 ? 23.459 62.725 72.968 1.00 44.14 228 GLY A CA 1
ATOM 1707 C C . GLY A 1 248 ? 22.905 61.310 72.898 1.00 42.44 228 GLY A C 1
ATOM 1708 O O . GLY A 1 248 ? 22.373 60.790 73.882 1.00 43.59 228 GLY A O 1
ATOM 1709 N N . GLU A 1 249 ? 23.023 60.682 71.731 1.00 40.35 229 GLU A N 1
ATOM 1710 C CA . GLU A 1 249 ? 22.569 59.298 71.528 1.00 38.14 229 GLU A CA 1
ATOM 1711 C C . GLU A 1 249 ? 23.545 58.245 72.044 1.00 33.32 229 GLU A C 1
ATOM 1712 O O . GLU A 1 249 ? 23.177 57.086 72.201 1.00 28.48 229 GLU A O 1
ATOM 1718 N N . PHE A 1 250 ? 24.793 58.637 72.305 1.00 32.30 230 PHE A N 1
ATOM 1719 C CA . PHE A 1 250 ? 25.807 57.675 72.744 1.00 30.01 230 PHE A CA 1
ATOM 1720 C C . PHE A 1 250 ? 25.592 57.146 74.170 1.00 28.12 230 PHE A C 1
ATOM 1721 O O . PHE A 1 250 ? 25.961 56.016 74.463 1.00 24.93 230 PHE A O 1
ATOM 1729 N N . ALA A 1 251 ? 25.019 57.952 75.057 1.00 28.45 231 ALA A N 1
ATOM 1730 C CA . ALA A 1 251 ? 24.754 57.501 76.432 1.00 27.70 231 ALA A CA 1
ATOM 1731 C C . ALA A 1 251 ? 23.878 56.247 76.553 1.00 27.84 231 ALA A C 1
ATOM 1732 O O . ALA A 1 251 ? 23.971 55.537 77.543 1.00 27.81 231 ALA A O 1
ATOM 1734 N N . GLU A 1 252 ? 23.036 55.949 75.571 1.00 29.04 232 GLU A N 1
ATOM 1735 C CA . GLU A 1 252 ? 22.136 54.771 75.679 1.00 30.69 232 GLU A CA 1
ATOM 1736 C C . GLU A 1 252 ? 22.745 53.515 75.072 1.00 28.32 232 GLU A C 1
ATOM 1737 O O . GLU A 1 252 ? 22.259 52.403 75.264 1.00 29.65 232 GLU A O 1
ATOM 1743 N N . VAL A 1 253 ? 23.833 53.693 74.357 1.00 25.99 233 VAL A N 1
ATOM 1744 C CA . VAL A 1 253 ? 24.501 52.572 73.710 1.00 25.61 233 VAL A CA 1
ATOM 1745 C C . VAL A 1 253 ? 25.045 51.601 74.749 1.00 23.94 233 VAL A C 1
ATOM 1746 O O . VAL A 1 253 ? 25.841 51.987 75.611 1.00 24.40 233 VAL A O 1
ATOM 1750 N N . ASP A 1 254 ? 24.650 50.335 74.657 1.00 24.69 234 ASP A N 1
ATOM 1751 C CA . ASP A 1 254 ? 25.226 49.322 75.531 1.00 24.21 234 ASP A CA 1
ATOM 1752 C C . ASP A 1 254 ? 26.052 48.233 74.810 1.00 23.32 234 ASP A C 1
ATOM 1753 O O . ASP A 1 254 ? 26.572 47.352 75.468 1.00 23.59 234 ASP A O 1
ATOM 1758 N N . LEU A 1 255 ? 26.170 48.315 73.485 1.00 21.16 235 LEU A N 1
ATOM 1759 C CA . LEU A 1 255 ? 27.059 47.444 72.707 1.00 19.79 235 LEU A CA 1
ATOM 1760 C C . LEU A 1 255 ? 27.756 48.294 71.648 1.00 19.97 235 LEU A C 1
ATOM 1761 O O . LEU A 1 255 ? 27.116 49.051 70.932 1.00 20.37 235 LEU A O 1
ATOM 1766 N N . LEU A 1 256 ? 29.070 48.168 71.572 1.00 20.04 236 LEU A N 1
ATOM 1767 C CA . LEU A 1 256 ? 29.867 48.902 70.623 1.00 20.05 236 LEU A CA 1
ATOM 1768 C C . LEU A 1 256 ? 30.574 47.894 69.714 1.00 21.35 236 LEU A C 1
ATOM 1769 O O . LEU A 1 256 ? 31.059 46.863 70.183 1.00 21.69 236 LEU A O 1
ATOM 1774 N N . THR A 1 257 ? 30.593 48.174 68.412 1.00 21.88 237 THR A N 1
ATOM 1775 C CA . THR A 1 257 ? 31.291 47.334 67.438 1.00 21.69 237 THR A CA 1
ATOM 1776 C C . THR A 1 257 ? 32.173 48.183 66.508 1.00 21.27 237 THR A C 1
ATOM 1777 O O . THR A 1 257 ? 31.815 49.309 66.128 1.00 21.52 237 THR A O 1
ATOM 1781 N N . CYS A 1 258 ? 33.301 47.622 66.105 1.00 19.64 238 CYS A N 1
ATOM 1782 C CA . CYS A 1 258 ? 34.189 48.319 65.195 1.00 19.96 238 CYS A CA 1
ATOM 1783 C C . CYS A 1 258 ? 34.987 47.302 64.428 1.00 19.66 238 CYS A C 1
ATOM 1784 O O . CYS A 1 258 ? 35.880 46.625 64.999 1.00 19.58 238 CYS A O 1
ATOM 1787 N N . PHE A 1 259 ? 34.663 47.185 63.148 1.00 18.40 239 PHE A N 1
ATOM 1788 C CA . PHE A 1 259 ? 35.310 46.230 62.272 1.00 19.29 239 PHE A CA 1
ATOM 1789 C C . PHE A 1 259 ? 36.000 46.880 61.071 1.00 20.37 239 PHE A C 1
ATOM 1790 O O . PHE A 1 259 ? 35.403 47.670 60.336 1.00 20.78 239 PHE A O 1
ATOM 1814 N N . GLY A 1 262 ? 40.093 49.691 62.910 1.00 20.56 242 GLY A N 1
ATOM 1815 C CA . GLY A 1 262 ? 40.838 49.943 64.156 1.00 19.83 242 GLY A CA 1
ATOM 1816 C C . GLY A 1 262 ? 42.193 50.566 63.893 1.00 20.45 242 GLY A C 1
ATOM 1817 O O . GLY A 1 262 ? 42.632 51.462 64.622 1.00 20.51 242 GLY A O 1
ATOM 1818 N N . HIS A 1 263 ? 42.869 50.100 62.843 1.00 20.66 243 HIS A N 1
ATOM 1819 C CA . HIS A 1 263 ? 44.226 50.598 62.511 1.00 20.12 243 HIS A CA 1
ATOM 1820 C C . HIS A 1 263 ? 44.261 52.100 62.228 1.00 20.84 243 HIS A C 1
ATOM 1821 O O . HIS A 1 263 ? 45.312 52.742 62.410 1.00 21.58 243 HIS A O 1
ATOM 1828 N N . ASP A 1 264 ? 43.118 52.655 61.823 1.00 19.68 244 ASP A N 1
ATOM 1829 C CA . ASP A 1 264 ? 42.977 54.070 61.583 1.00 20.70 244 ASP A CA 1
ATOM 1830 C C . ASP A 1 264 ? 43.061 54.904 62.862 1.00 21.75 244 ASP A C 1
ATOM 1831 O O . ASP A 1 264 ? 43.244 56.113 62.796 1.00 21.21 244 ASP A O 1
ATOM 1836 N N . PHE A 1 265 ? 42.894 54.266 64.018 1.00 22.06 245 PHE A N 1
ATOM 1837 C CA . PHE A 1 265 ? 43.091 54.937 65.304 1.00 22.61 245 PHE A CA 1
ATOM 1838 C C . PHE A 1 265 ? 44.570 55.162 65.631 1.00 23.24 245 PHE A C 1
ATOM 1839 O O . PHE A 1 265 ? 44.932 55.976 66.511 1.00 23.06 245 PHE A O 1
ATOM 1847 N N . TRP A 1 266 ? 45.434 54.429 64.945 1.00 22.66 246 TRP A N 1
ATOM 1848 C CA . TRP A 1 266 ? 46.852 54.473 65.242 1.00 21.79 246 TRP A CA 1
ATOM 1849 C C . TRP A 1 266 ? 47.528 55.697 64.641 1.00 22.28 246 TRP A C 1
ATOM 1850 O O . TRP A 1 266 ? 46.910 56.423 63.838 1.00 21.45 246 TRP A O 1
ATOM 1861 N N . PRO A 1 267 ? 48.794 55.949 65.019 1.00 22.61 247 PRO A N 1
ATOM 1862 C CA . PRO A 1 267 ? 49.744 55.224 65.893 1.00 23.41 247 PRO A CA 1
ATOM 1863 C C . PRO A 1 267 ? 49.340 55.107 67.374 1.00 23.67 247 PRO A C 1
ATOM 1864 O O . PRO A 1 267 ? 48.300 55.583 67.781 1.00 20.34 247 PRO A O 1
ATOM 1868 N N . ARG A 1 268 ? 50.221 54.513 68.171 1.00 25.29 248 ARG A N 1
ATOM 1869 C CA . ARG A 1 268 ? 49.817 53.961 69.452 1.00 25.40 248 ARG A CA 1
ATOM 1870 C C . ARG A 1 268 ? 49.213 54.969 70.410 1.00 26.15 248 ARG A C 1
ATOM 1871 O O . ARG A 1 268 ? 48.138 54.708 70.941 1.00 24.24 248 ARG A O 1
ATOM 1879 N N . GLU A 1 269 ? 49.886 56.103 70.634 1.00 28.64 249 GLU A N 1
ATOM 1880 C CA . GLU A 1 269 ? 49.385 57.120 71.579 1.00 30.07 249 GLU A CA 1
ATOM 1881 C C . GLU A 1 269 ? 48.021 57.628 71.123 1.00 27.74 249 GLU A C 1
ATOM 1882 O O . GLU A 1 269 ? 47.126 57.828 71.936 1.00 27.46 249 GLU A O 1
ATOM 1888 N N . ASN A 1 270 ? 47.851 57.828 69.820 1.00 26.27 250 ASN A N 1
ATOM 1889 C CA . ASN A 1 270 ? 46.551 58.248 69.276 1.00 25.36 250 ASN A CA 1
ATOM 1890 C C . ASN A 1 270 ? 45.471 57.214 69.560 1.00 23.02 250 ASN A C 1
ATOM 1891 O O . ASN A 1 270 ? 44.327 57.552 69.876 1.00 22.29 250 ASN A O 1
ATOM 1896 N N . CYS A 1 271 ? 45.841 55.939 69.440 1.00 22.31 251 CYS A N 1
ATOM 1897 C CA . CYS A 1 271 ? 44.875 54.855 69.649 1.00 21.61 251 CYS A CA 1
ATOM 1898 C C . CYS A 1 271 ? 44.465 54.813 71.123 1.00 22.01 251 CYS A C 1
ATOM 1899 O O . CYS A 1 271 ? 43.273 54.729 71.444 1.00 21.39 251 CYS A O 1
ATOM 1902 N N . VAL A 1 272 ? 45.466 54.856 72.007 1.00 21.98 252 VAL A N 1
ATOM 1903 C CA . VAL A 1 272 ? 45.204 54.911 73.439 1.00 22.46 252 VAL A CA 1
ATOM 1904 C C . VAL A 1 272 ? 44.189 56.032 73.720 1.00 21.60 252 VAL A C 1
ATOM 1905 O O . VAL A 1 272 ? 43.143 55.789 74.325 1.00 21.17 252 VAL A O 1
ATOM 1909 N N . GLN A 1 273 ? 44.473 57.237 73.248 1.00 22.07 253 GLN A N 1
ATOM 1910 C CA . GLN A 1 273 ? 43.589 58.370 73.532 1.00 23.68 253 GLN A CA 1
ATOM 1911 C C . GLN A 1 273 ? 42.214 58.235 72.894 1.00 22.43 253 GLN A C 1
ATOM 1912 O O . GLN A 1 273 ? 41.213 58.546 73.527 1.00 22.64 253 GLN A O 1
ATOM 1918 N N . THR A 1 274 ? 42.146 57.736 71.662 1.00 22.57 254 THR A N 1
ATOM 1919 C CA . THR A 1 274 ? 40.842 57.439 71.054 1.00 22.87 254 THR A CA 1
ATOM 1920 C C . THR A 1 274 ? 40.066 56.395 71.874 1.00 21.25 254 THR A C 1
ATOM 1921 O O . THR A 1 274 ? 38.864 56.551 72.096 1.00 20.57 254 THR A O 1
ATOM 1925 N N . LEU A 1 275 ? 40.751 55.352 72.340 1.00 20.00 255 LEU A N 1
ATOM 1926 C CA . LEU A 1 275 ? 40.085 54.335 73.155 1.00 21.62 255 LEU A CA 1
ATOM 1927 C C . LEU A 1 275 ? 39.552 54.938 74.469 1.00 21.17 255 LEU A C 1
ATOM 1928 O O . LEU A 1 275 ? 38.486 54.565 74.911 1.00 19.73 255 LEU A O 1
ATOM 1933 N N . ARG A 1 276 ? 40.284 55.882 75.060 1.00 20.99 256 ARG A N 1
ATOM 1934 C CA . ARG A 1 276 ? 39.813 56.539 76.270 1.00 23.07 256 ARG A CA 1
ATOM 1935 C C . ARG A 1 276 ? 38.568 57.378 75.986 1.00 22.45 256 ARG A C 1
ATOM 1936 O O . ARG A 1 276 ? 37.608 57.374 76.767 1.00 20.01 256 ARG A O 1
ATOM 1944 N N . LYS A 1 277 ? 38.577 58.080 74.855 1.00 23.21 257 LYS A N 1
ATOM 1945 C CA . LYS A 1 277 ? 37.422 58.866 74.446 1.00 24.19 257 LYS A CA 1
ATOM 1946 C C . LYS A 1 277 ? 36.179 58.024 74.182 1.00 24.52 257 LYS A C 1
ATOM 1947 O O . LYS A 1 277 ? 35.074 58.424 74.522 1.00 24.74 257 LYS A O 1
ATOM 1953 N N . LEU A 1 278 ? 36.368 56.851 73.582 1.00 24.19 258 LEU A N 1
ATOM 1954 C CA . LEU A 1 278 ? 35.265 55.923 73.350 1.00 23.56 258 LEU A CA 1
ATOM 1955 C C . LEU A 1 278 ? 34.703 55.420 74.677 1.00 23.70 258 LEU A C 1
ATOM 1956 O O . LEU A 1 278 ? 33.485 55.420 74.879 1.00 22.35 258 LEU A O 1
ATOM 1961 N N . ARG A 1 279 ? 35.591 55.051 75.603 1.00 23.52 259 ARG A N 1
ATOM 1962 C CA . ARG A 1 279 ? 35.161 54.622 76.930 1.00 23.12 259 ARG A CA 1
ATOM 1963 C C . ARG A 1 279 ? 34.284 55.687 77.581 1.00 23.22 259 ARG A C 1
ATOM 1964 O O . ARG A 1 279 ? 33.265 55.368 78.177 1.00 24.68 259 ARG A O 1
ATOM 1972 N N . ALA A 1 280 ? 34.675 56.949 77.464 1.00 23.86 260 ALA A N 1
ATOM 1973 C CA . ALA A 1 280 ? 33.934 58.024 78.122 1.00 23.50 260 ALA A CA 1
ATOM 1974 C C . ALA A 1 280 ? 32.696 58.431 77.320 1.00 24.18 260 ALA A C 1
ATOM 1975 O O . ALA A 1 280 ? 31.668 58.775 77.905 1.00 25.50 260 ALA A O 1
ATOM 1977 N N . ALA A 1 281 ? 32.786 58.413 75.996 1.00 23.45 261 ALA A N 1
ATOM 1978 C CA . ALA A 1 281 ? 31.629 58.782 75.163 1.00 23.59 261 ALA A CA 1
ATOM 1979 C C . ALA A 1 281 ? 30.569 57.709 75.221 1.00 23.17 261 ALA A C 1
ATOM 1980 O O . ALA A 1 281 ? 29.381 57.989 75.026 1.00 21.73 261 ALA A O 1
ATOM 1982 N N . PHE A 1 282 ? 30.995 56.469 75.470 1.00 23.10 262 PHE A N 1
ATOM 1983 C CA . PHE A 1 282 ? 30.076 55.343 75.534 1.00 23.14 262 PHE A CA 1
ATOM 1984 C C . PHE A 1 282 ? 30.061 54.708 76.914 1.00 23.36 262 PHE A C 1
ATOM 1985 O O . PHE A 1 282 ? 30.412 53.537 77.043 1.00 25.11 262 PHE A O 1
ATOM 1993 N N . PRO A 1 283 ? 29.589 55.453 77.940 1.00 24.38 263 PRO A N 1
ATOM 1994 C CA . PRO A 1 283 ? 29.708 54.985 79.337 1.00 25.04 263 PRO A CA 1
ATOM 1995 C C . PRO A 1 283 ? 28.886 53.757 79.686 1.00 24.40 263 PRO A C 1
ATOM 1996 O O . PRO A 1 283 ? 29.220 53.071 80.645 1.00 25.38 263 PRO A O 1
ATOM 2000 N N . ASN A 1 284 ? 27.820 53.486 78.932 1.00 23.46 264 ASN A N 1
ATOM 2001 C CA . ASN A 1 284 ? 26.961 52.340 79.213 1.00 23.73 264 ASN A CA 1
ATOM 2002 C C . ASN A 1 284 ? 27.270 51.104 78.366 1.00 21.95 264 ASN A C 1
ATOM 2003 O O . ASN A 1 284 ? 26.611 50.075 78.474 1.00 22.41 264 ASN A O 1
ATOM 2008 N N . VAL A 1 285 ? 28.328 51.182 77.577 1.00 21.97 265 VAL A N 1
ATOM 2009 C CA . VAL A 1 285 ? 28.760 50.020 76.813 1.00 21.22 265 VAL A CA 1
ATOM 2010 C C . VAL A 1 285 ? 29.292 48.964 77.772 1.00 20.99 265 VAL A C 1
ATOM 2011 O O . VAL A 1 285 ? 30.178 49.233 78.593 1.00 20.08 265 VAL A O 1
ATOM 2015 N N . ARG A 1 286 ? 28.698 47.780 77.699 1.00 21.25 266 ARG A N 1
ATOM 2016 C CA . ARG A 1 286 ? 29.218 46.634 78.409 1.00 21.68 266 ARG A CA 1
ATOM 2017 C C . ARG A 1 286 ? 30.323 45.981 77.570 1.00 21.37 266 ARG A C 1
ATOM 2018 O O . ARG A 1 286 ? 31.475 46.023 77.972 1.00 21.96 266 ARG A O 1
ATOM 2026 N N . ARG A 1 287 ? 29.985 45.433 76.401 1.00 20.31 267 ARG A N 1
ATOM 2027 C CA . ARG A 1 287 ? 30.971 44.825 75.513 1.00 20.06 267 ARG A CA 1
ATOM 2028 C C . ARG A 1 287 ? 31.256 45.641 74.262 1.00 19.51 267 ARG A C 1
ATOM 2029 O O . ARG A 1 287 ? 30.359 46.238 73.672 1.00 19.91 267 ARG A O 1
ATOM 2037 N N . PHE A 1 288 ? 32.515 45.599 73.845 1.00 20.02 268 PHE A N 1
ATOM 2038 C CA . PHE A 1 288 ? 32.996 46.354 72.698 1.00 19.17 268 PHE A CA 1
ATOM 2039 C C . PHE A 1 288 ? 33.750 45.343 71.845 1.00 19.33 268 PHE A C 1
ATOM 2040 O O . PHE A 1 288 ? 34.776 44.806 72.279 1.00 18.58 268 PHE A O 1
ATOM 2048 N N . LEU A 1 289 ? 33.207 45.048 70.661 1.00 18.31 269 LEU A N 1
ATOM 2049 C CA . LEU A 1 289 ? 33.739 43.985 69.794 1.00 17.23 269 LEU A CA 1
ATOM 2050 C C . LEU A 1 289 ? 34.513 44.655 68.682 1.00 17.86 269 LEU A C 1
ATOM 2051 O O . LEU A 1 289 ? 33.964 45.519 67.965 1.00 17.84 269 LEU A O 1
ATOM 2056 N N . LEU A 1 290 ? 35.778 44.284 68.558 1.00 16.53 270 LEU A N 1
ATOM 2057 C CA . LEU A 1 290 ? 36.694 44.944 67.669 1.00 18.09 270 LEU A CA 1
ATOM 2058 C C . LEU A 1 290 ? 37.376 43.907 66.794 1.00 17.48 270 LEU A C 1
ATOM 2059 O O . LEU A 1 290 ? 38.037 42.998 67.304 1.00 18.28 270 LEU A O 1
ATOM 2064 N N . GLY A 1 291 ? 37.186 44.033 65.482 1.00 16.75 271 GLY A N 1
ATOM 2065 C CA . GLY A 1 291 ? 37.773 43.160 64.472 1.00 17.51 271 GLY A CA 1
ATOM 2066 C C . GLY A 1 291 ? 38.576 43.920 63.428 1.00 17.87 271 GLY A C 1
ATOM 2067 O O . GLY A 1 291 ? 38.179 44.987 62.988 1.00 17.54 271 GLY A O 1
ATOM 2068 N N . ASP A 1 292 ? 39.716 43.368 63.032 1.00 19.25 272 ASP A N 1
ATOM 2069 C CA . ASP A 1 292 ? 40.596 44.040 62.070 1.00 19.57 272 ASP A CA 1
ATOM 2070 C C . ASP A 1 292 ? 41.661 43.091 61.568 1.00 20.21 272 ASP A C 1
ATOM 2071 O O . ASP A 1 292 ? 41.889 42.041 62.154 1.00 19.07 272 ASP A O 1
ATOM 2076 N N . ALA A 1 293 ? 42.336 43.514 60.502 1.00 19.87 273 ALA A N 1
ATOM 2077 C CA . ALA A 1 293 ? 43.530 42.866 59.998 1.00 19.82 273 ALA A CA 1
ATOM 2078 C C . ALA A 1 293 ? 44.714 43.599 60.597 1.00 19.51 273 ALA A C 1
ATOM 2079 O O . ALA A 1 293 ? 44.589 44.734 60.996 1.00 20.23 273 ALA A O 1
ATOM 2081 N N . THR A 1 294 ? 45.851 42.929 60.673 1.00 19.88 274 THR A N 1
ATOM 2082 C CA . THR A 1 294 ? 47.034 43.483 61.301 1.00 20.57 274 THR A CA 1
ATOM 2083 C C . THR A 1 294 ? 48.217 43.347 60.384 1.00 21.87 274 THR A C 1
ATOM 2084 O O . THR A 1 294 ? 48.153 42.615 59.397 1.00 22.89 274 THR A O 1
ATOM 2088 N N . ARG A 1 295 ? 49.294 44.070 60.687 1.00 23.44 275 ARG A N 1
ATOM 2089 C CA . ARG A 1 295 ? 50.505 43.975 59.884 1.00 24.68 275 ARG A CA 1
ATOM 2090 C C . ARG A 1 295 ? 51.278 42.708 60.190 1.00 25.01 275 ARG A C 1
ATOM 2091 O O . ARG A 1 295 ? 51.562 42.436 61.354 1.00 24.97 275 ARG A O 1
ATOM 2099 N N . THR A 1 296 ? 51.660 41.974 59.148 1.00 23.80 276 THR A N 1
ATOM 2100 C CA . THR A 1 296 ? 52.460 40.773 59.294 1.00 23.86 276 THR A CA 1
ATOM 2101 C C . THR A 1 296 ? 53.922 41.107 59.497 1.00 24.20 276 THR A C 1
ATOM 2102 O O . THR A 1 296 ? 54.350 42.212 59.215 1.00 24.04 276 THR A O 1
ATOM 2106 N N . VAL A 1 297 ? 54.679 40.125 59.973 1.00 25.20 277 VAL A N 1
ATOM 2107 C CA . VAL A 1 297 ? 56.123 40.242 60.134 1.00 26.37 277 VAL A CA 1
ATOM 2108 C C . VAL A 1 297 ? 56.795 38.995 59.578 1.00 25.52 277 VAL A C 1
ATOM 2109 O O . VAL A 1 297 ? 56.359 37.888 59.850 1.00 24.59 277 VAL A O 1
ATOM 2113 N N . GLY A 1 298 ? 57.836 39.188 58.781 1.00 26.73 278 GLY A N 1
ATOM 2114 C CA . GLY A 1 298 ? 58.720 38.085 58.364 1.00 28.09 278 GLY A CA 1
ATOM 2115 C C . GLY A 1 298 ? 58.224 37.120 57.300 1.00 27.79 278 GLY A C 1
ATOM 2116 O O . GLY A 1 298 ? 58.824 36.067 57.091 1.00 29.45 278 GLY A O 1
ATOM 2117 N N . ILE A 1 299 ? 57.149 37.449 56.599 1.00 25.90 279 ILE A N 1
ATOM 2118 C CA . ILE A 1 299 ? 56.714 36.561 55.536 1.00 26.10 279 ILE A CA 1
ATOM 2119 C C . ILE A 1 299 ? 57.582 36.773 54.297 1.00 26.42 279 ILE A C 1
ATOM 2120 O O . ILE A 1 299 ? 57.759 37.907 53.891 1.00 25.15 279 ILE A O 1
ATOM 2125 N N . PRO A 1 300 ? 58.119 35.686 53.697 1.00 26.78 280 PRO A N 1
ATOM 2126 C CA . PRO A 1 300 ? 58.923 35.839 52.481 1.00 28.11 280 PRO A CA 1
ATOM 2127 C C . PRO A 1 300 ? 58.153 36.470 51.326 1.00 26.86 280 PRO A C 1
ATOM 2128 O O . PRO A 1 300 ? 57.001 36.114 51.076 1.00 23.44 280 PRO A O 1
ATOM 2132 N N . ASP A 1 301 ? 58.816 37.398 50.647 1.00 27.78 281 ASP A N 1
ATOM 2133 C CA . ASP A 1 301 ? 58.301 38.039 49.438 1.00 28.32 281 ASP A CA 1
ATOM 2134 C C . ASP A 1 301 ? 57.624 37.064 48.466 1.00 28.07 281 ASP A C 1
ATOM 2135 O O . ASP A 1 301 ? 56.514 37.318 47.999 1.00 27.30 281 ASP A O 1
ATOM 2140 N N . ARG A 1 302 ? 58.263 35.930 48.206 1.00 30.49 282 ARG A N 1
ATOM 2141 C CA . ARG A 1 302 ? 57.674 34.925 47.317 1.00 32.38 282 ARG A CA 1
ATOM 2142 C C . ARG A 1 302 ? 56.611 34.052 47.982 1.00 31.61 282 ARG A C 1
ATOM 2143 O O . ARG A 1 302 ? 56.034 33.180 47.331 1.00 31.35 282 ARG A O 1
ATOM 2151 N N . GLU A 1 303 ? 56.319 34.280 49.254 1.00 30.81 283 GLU A N 1
ATOM 2152 C CA . GLU A 1 303 ? 55.334 33.441 49.926 1.00 32.52 283 GLU A CA 1
ATOM 2153 C C . GLU A 1 303 ? 54.160 34.228 50.453 1.00 29.59 283 GLU A C 1
ATOM 2154 O O . GLU A 1 303 ? 53.381 33.731 51.269 1.00 32.47 283 GLU A O 1
ATOM 2160 N N . LEU A 1 304 ? 53.998 35.448 49.975 1.00 27.07 284 LEU A N 1
ATOM 2161 C CA . LEU A 1 304 ? 52.943 36.296 50.510 1.00 24.42 284 LEU A CA 1
ATOM 2162 C C . LEU A 1 304 ? 51.604 35.742 50.121 1.00 23.64 284 LEU A C 1
ATOM 2163 O O . LEU A 1 304 ? 51.377 35.459 48.949 1.00 25.52 284 LEU A O 1
ATOM 2168 N N . PRO A 1 305 ? 50.698 35.584 51.100 1.00 22.91 285 PRO A N 1
ATOM 2169 C CA . PRO A 1 305 ? 49.409 35.028 50.778 1.00 22.41 285 PRO A CA 1
ATOM 2170 C C . PRO A 1 305 ? 48.511 36.109 50.219 1.00 22.49 285 PRO A C 1
ATOM 2171 O O . PRO A 1 305 ? 48.855 37.284 50.233 1.00 22.68 285 PRO A O 1
ATOM 2175 N N . VAL A 1 306 ? 47.348 35.697 49.768 1.00 22.11 286 VAL A N 1
ATOM 2176 C CA . VAL A 1 306 ? 46.335 36.611 49.313 1.00 22.31 286 VAL A CA 1
ATOM 2177 C C . VAL A 1 306 ? 46.099 37.736 50.330 1.00 22.03 286 VAL A C 1
ATOM 2178 O O . VAL A 1 306 ? 46.202 37.533 51.528 1.00 20.87 286 VAL A O 1
ATOM 2182 N N . PHE A 1 307 ? 45.857 38.937 49.813 1.00 21.88 287 PHE A N 1
ATOM 2183 C CA . PHE A 1 307 ? 45.427 40.107 50.583 1.00 21.11 287 PHE A CA 1
ATOM 2184 C C . PHE A 1 307 ? 46.539 40.854 51.305 1.00 19.65 287 PHE A C 1
ATOM 2185 O O . PHE A 1 307 ? 46.587 42.080 51.253 1.00 21.13 287 PHE A O 1
ATOM 2193 N N . THR A 1 308 ? 47.404 40.131 52.007 1.00 18.89 288 THR A N 1
ATOM 2194 C CA . THR A 1 308 ? 48.465 40.745 52.813 1.00 18.50 288 THR A CA 1
ATOM 2195 C C . THR A 1 308 ? 49.190 41.920 52.167 1.00 19.10 288 THR A C 1
ATOM 2196 O O . THR A 1 308 ? 49.321 42.991 52.784 1.00 19.09 288 THR A O 1
ATOM 2200 N N . LEU A 1 309 ? 49.685 41.716 50.947 1.00 19.67 289 LEU A N 1
ATOM 2201 C CA . LEU A 1 309 ? 50.498 42.742 50.272 1.00 19.72 289 LEU A CA 1
ATOM 2202 C C . LEU A 1 309 ? 49.676 43.968 49.962 1.00 18.92 289 LEU A C 1
ATOM 2203 O O . LEU A 1 309 ? 50.141 45.087 50.115 1.00 18.83 289 LEU A O 1
ATOM 2208 N N . GLY A 1 310 ? 48.443 43.743 49.537 1.00 19.87 290 GLY A N 1
ATOM 2209 C CA . GLY A 1 310 ? 47.538 44.823 49.193 1.00 20.00 290 GLY A CA 1
ATOM 2210 C C . GLY A 1 310 ? 47.132 45.618 50.403 1.00 19.65 290 GLY A C 1
ATOM 2211 O O . GLY A 1 310 ? 47.079 46.854 50.364 1.00 18.18 290 GLY A O 1
ATOM 2212 N N . PHE A 1 311 ? 46.811 44.905 51.477 1.00 20.06 291 PHE A N 1
ATOM 2213 C CA . PHE A 1 311 ? 46.506 45.549 52.736 1.00 19.87 291 PHE A CA 1
ATOM 2214 C C . PHE A 1 311 ? 47.673 46.436 53.192 1.00 19.65 291 PHE A C 1
ATOM 2215 O O . PHE A 1 311 ? 47.493 47.611 53.423 1.00 19.83 291 PHE A O 1
ATOM 2223 N N . GLU A 1 312 ? 48.861 45.866 53.285 1.00 20.13 292 GLU A N 1
ATOM 2224 C CA . GLU A 1 312 ? 50.004 46.574 53.834 1.00 20.47 292 GLU A CA 1
ATOM 2225 C C . GLU A 1 312 ? 50.498 47.685 52.904 1.00 19.65 292 GLU A C 1
ATOM 2226 O O . GLU A 1 312 ? 50.601 48.834 53.326 1.00 18.54 292 GLU A O 1
ATOM 2232 N N . PHE A 1 313 ? 50.761 47.343 51.644 1.00 19.55 293 PHE A N 1
ATOM 2233 C CA . PHE A 1 313 ? 51.173 48.328 50.630 1.00 19.87 293 PHE A CA 1
ATOM 2234 C C . PHE A 1 313 ? 50.154 49.473 50.511 1.00 19.43 293 PHE A C 1
ATOM 2235 O O . PHE A 1 313 ? 50.521 50.655 50.475 1.00 20.37 293 PHE A O 1
ATOM 2243 N N . GLY A 1 314 ? 48.875 49.137 50.441 1.00 19.65 294 GLY A N 1
ATOM 2244 C CA . GLY A 1 314 ? 47.878 50.175 50.282 1.00 18.83 294 GLY A CA 1
ATOM 2245 C C . GLY A 1 314 ? 47.978 51.194 51.411 1.00 19.18 294 GLY A C 1
ATOM 2246 O O . GLY A 1 314 ? 47.893 52.410 51.181 1.00 18.05 294 GLY A O 1
ATOM 2247 N N . HIS A 1 315 ? 48.125 50.702 52.643 1.00 18.69 295 HIS A N 1
ATOM 2248 C CA . HIS A 1 315 ? 48.068 51.583 53.793 1.00 19.03 295 HIS A CA 1
ATOM 2249 C C . HIS A 1 315 ? 49.365 52.391 53.907 1.00 19.49 295 HIS A C 1
ATOM 2250 O O . HIS A 1 315 ? 49.313 53.573 54.210 1.00 19.05 295 HIS A O 1
ATOM 2257 N N . ASP A 1 316 ? 50.508 51.785 53.588 1.00 19.54 296 ASP A N 1
ATOM 2258 C CA . ASP A 1 316 ? 51.757 52.538 53.513 1.00 21.75 296 ASP A CA 1
ATOM 2259 C C . ASP A 1 316 ? 51.679 53.659 52.479 1.00 21.81 296 ASP A C 1
ATOM 2260 O O . ASP A 1 316 ? 52.226 54.755 52.702 1.00 21.36 296 ASP A O 1
ATOM 2281 N N . GLY A 1 319 ? 49.676 56.443 53.956 1.00 20.71 299 GLY A N 1
ATOM 2282 C CA . GLY A 1 319 ? 50.289 57.036 55.145 1.00 21.74 299 GLY A CA 1
ATOM 2283 C C . GLY A 1 319 ? 49.541 56.670 56.420 1.00 22.29 299 GLY A C 1
ATOM 2284 O O . GLY A 1 319 ? 49.506 57.452 57.369 1.00 24.00 299 GLY A O 1
ATOM 2285 N N . VAL A 1 320 ? 48.907 55.499 56.441 1.00 21.76 300 VAL A N 1
ATOM 2286 C CA . VAL A 1 320 ? 48.123 55.065 57.598 1.00 20.71 300 VAL A CA 1
ATOM 2287 C C . VAL A 1 320 ? 48.907 53.962 58.299 1.00 20.52 300 VAL A C 1
ATOM 2288 O O . VAL A 1 320 ? 49.363 53.039 57.645 1.00 18.12 300 VAL A O 1
ATOM 2292 N N . TYR A 1 321 ? 49.066 54.076 59.626 1.00 21.40 301 TYR A N 1
ATOM 2293 C CA . TYR A 1 321 ? 49.813 53.104 60.422 1.00 22.50 301 TYR A CA 1
ATOM 2294 C C . TYR A 1 321 ? 49.023 51.794 60.521 1.00 21.77 301 TYR A C 1
ATOM 2295 O O . TYR A 1 321 ? 47.803 51.806 60.679 1.00 23.05 301 TYR A O 1
ATOM 2304 N N . LEU A 1 322 ? 49.724 50.675 60.423 1.00 21.47 302 LEU A N 1
ATOM 2305 C CA . LEU A 1 322 ? 49.107 49.369 60.622 1.00 21.83 302 LEU A CA 1
ATOM 2306 C C . LEU A 1 322 ? 49.813 48.688 61.771 1.00 22.54 302 LEU A C 1
ATOM 2307 O O . LEU A 1 322 ? 50.985 48.349 61.652 1.00 22.08 302 LEU A O 1
ATOM 2312 N N . PRO A 1 323 ? 49.116 48.469 62.887 1.00 21.82 303 PRO A N 1
ATOM 2313 C CA . PRO A 1 323 ? 49.779 47.743 63.954 1.00 22.43 303 PRO A CA 1
ATOM 2314 C C . PRO A 1 323 ? 49.837 46.240 63.705 1.00 24.45 303 PRO A C 1
ATOM 2315 O O . PRO A 1 323 ? 48.936 45.661 63.063 1.00 25.88 303 PRO A O 1
ATOM 2319 N N . THR A 1 324 ? 50.867 45.607 64.250 1.00 25.95 304 THR A N 1
ATOM 2320 C CA . THR A 1 324 ? 50.865 44.144 64.405 1.00 27.80 304 THR A CA 1
ATOM 2321 C C . THR A 1 324 ? 49.897 43.747 65.499 1.00 27.09 304 THR A C 1
ATOM 2322 O O . THR A 1 324 ? 49.435 44.571 66.286 1.00 28.15 304 THR A O 1
ATOM 2326 N N . LEU A 1 325 ? 49.606 42.461 65.555 1.00 29.04 305 LEU A N 1
ATOM 2327 C CA . LEU A 1 325 ? 48.718 41.926 66.570 1.00 30.71 305 LEU A CA 1
ATOM 2328 C C . LEU A 1 325 ? 49.289 42.167 67.969 1.00 31.10 305 LEU A C 1
ATOM 2329 O O . LEU A 1 325 ? 48.561 42.546 68.925 1.00 31.19 305 LEU A O 1
ATOM 2334 N N . ASP A 1 326 ? 50.598 41.973 68.074 1.00 33.01 306 ASP A N 1
ATOM 2335 C CA . ASP A 1 326 ? 51.337 42.254 69.309 1.00 35.51 306 ASP A CA 1
ATOM 2336 C C . ASP A 1 326 ? 51.098 43.675 69.834 1.00 33.65 306 ASP A C 1
ATOM 2337 O O . ASP A 1 326 ? 50.896 43.879 71.028 1.00 31.31 306 ASP A O 1
ATOM 2342 N N . GLU A 1 327 ? 51.085 44.659 68.939 1.00 30.88 307 GLU A N 1
ATOM 2343 C CA . GLU A 1 327 ? 50.889 46.043 69.367 1.00 29.41 307 GLU A CA 1
ATOM 2344 C C . GLU A 1 327 ? 49.487 46.298 69.885 1.00 28.23 307 GLU A C 1
ATOM 2345 O O . GLU A 1 327 ? 49.291 47.146 70.746 1.00 30.15 307 GLU A O 1
ATOM 2351 N N . TRP A 1 328 ? 48.501 45.576 69.378 1.00 28.19 308 TRP A N 1
ATOM 2352 C CA . TRP A 1 328 ? 47.128 45.745 69.864 1.00 27.76 308 TRP A CA 1
ATOM 2353 C C . TRP A 1 328 ? 46.972 45.336 71.332 1.00 29.08 308 TRP A C 1
ATOM 2354 O O . TRP A 1 328 ? 46.405 46.083 72.140 1.00 28.01 308 TRP A O 1
ATOM 2365 N N . ASP A 1 329 ? 47.456 44.135 71.650 1.00 30.99 309 ASP A N 1
ATOM 2366 C CA . ASP A 1 329 ? 47.366 43.576 73.009 1.00 33.01 309 ASP A CA 1
ATOM 2367 C C . ASP A 1 329 ? 47.788 44.622 74.046 1.00 32.94 309 ASP A C 1
ATOM 2368 O O . ASP A 1 329 ? 47.118 44.801 75.069 1.00 32.79 309 ASP A O 1
ATOM 2373 N N . GLY A 1 330 ? 48.866 45.341 73.734 1.00 30.76 310 GLY A N 1
ATOM 2374 C CA . GLY A 1 330 ? 49.412 46.360 74.605 1.00 29.46 310 GLY A CA 1
ATOM 2375 C C . GLY A 1 330 ? 48.583 47.613 74.898 1.00 30.04 310 GLY A C 1
ATOM 2376 O O . GLY A 1 330 ? 48.861 48.274 75.892 1.00 34.52 310 GLY A O 1
ATOM 2377 N N . VAL A 1 331 ? 47.590 47.963 74.078 1.00 26.74 311 VAL A N 1
ATOM 2378 C CA . VAL A 1 331 ? 46.934 49.288 74.188 1.00 25.16 311 VAL A CA 1
ATOM 2379 C C . VAL A 1 331 ? 45.618 49.329 74.939 1.00 23.63 311 VAL A C 1
ATOM 2380 O O . VAL A 1 331 ? 45.177 50.391 75.360 1.00 21.92 311 VAL A O 1
ATOM 2384 N N . PHE A 1 332 ? 44.950 48.193 75.048 1.00 23.98 312 PHE A N 1
ATOM 2385 C CA . PHE A 1 332 ? 43.636 48.175 75.650 1.00 24.22 312 PHE A CA 1
ATOM 2386 C C . PHE A 1 332 ? 43.643 48.651 77.086 1.00 24.33 312 PHE A C 1
ATOM 2387 O O . PHE A 1 332 ? 42.845 49.514 77.454 1.00 23.29 312 PHE A O 1
ATOM 2395 N N . GLU A 1 333 ? 44.546 48.115 77.896 1.00 25.87 313 GLU A N 1
ATOM 2396 C CA . GLU A 1 333 ? 44.571 48.508 79.300 1.00 27.59 313 GLU A CA 1
ATOM 2397 C C . GLU A 1 333 ? 44.735 50.024 79.465 1.00 25.53 313 GLU A C 1
ATOM 2398 O O . GLU A 1 333 ? 43.946 50.663 80.161 1.00 24.41 313 GLU A O 1
ATOM 2404 N N . GLU A 1 334 ? 45.742 50.605 78.820 1.00 24.87 314 GLU A N 1
ATOM 2405 C CA . GLU A 1 334 ? 45.943 52.054 78.896 1.00 25.96 314 GLU A CA 1
ATOM 2406 C C . GLU A 1 334 ? 44.758 52.800 78.280 1.00 25.24 314 GLU A C 1
ATOM 2407 O O . GLU A 1 334 ? 44.429 53.914 78.689 1.00 23.75 314 GLU A O 1
ATOM 2413 N N . GLY A 1 335 ? 44.121 52.167 77.296 1.00 25.04 315 GLY A N 1
ATOM 2414 C CA . GLY A 1 335 ? 42.953 52.718 76.622 1.00 23.75 315 GLY A CA 1
ATOM 2415 C C . GLY A 1 335 ? 41.724 52.675 77.493 1.00 22.93 315 GLY A C 1
ATOM 2416 O O . GLY A 1 335 ? 40.712 53.218 77.120 1.00 23.26 315 GLY A O 1
ATOM 2417 N N . GLY A 1 336 ? 41.799 51.991 78.637 1.00 23.01 316 GLY A N 1
ATOM 2418 C CA . GLY A 1 336 ? 40.678 51.929 79.578 1.00 21.65 316 GLY A CA 1
ATOM 2419 C C . GLY A 1 336 ? 39.754 50.743 79.352 1.00 20.93 316 GLY A C 1
ATOM 2420 O O . GLY A 1 336 ? 38.586 50.756 79.772 1.00 21.72 316 GLY A O 1
ATOM 2421 N N . TRP A 1 337 ? 40.258 49.719 78.674 1.00 21.44 317 TRP A N 1
ATOM 2422 C CA . TRP A 1 337 ? 39.482 48.505 78.440 1.00 20.70 317 TRP A CA 1
ATOM 2423 C C . TRP A 1 337 ? 40.230 47.243 78.862 1.00 21.53 317 TRP A C 1
ATOM 2424 O O . TRP A 1 337 ? 41.453 47.185 78.833 1.00 21.96 317 TRP A O 1
ATOM 2435 N N . ARG A 1 338 ? 39.459 46.226 79.223 1.00 23.14 318 ARG A N 1
ATOM 2436 C CA . ARG A 1 338 ? 39.965 44.897 79.548 1.00 23.15 318 ARG A CA 1
ATOM 2437 C C . ARG A 1 338 ? 39.654 43.907 78.415 1.00 22.96 318 ARG A C 1
ATOM 2438 O O . ARG A 1 338 ? 38.501 43.682 78.079 1.00 22.07 318 ARG A O 1
ATOM 2446 N N . CYS A 1 339 ? 40.674 43.272 77.857 1.00 24.54 319 CYS A N 1
ATOM 2447 C CA . CYS A 1 339 ? 40.423 42.273 76.823 1.00 24.56 319 CYS A CA 1
ATOM 2448 C C . CYS A 1 339 ? 40.012 40.957 77.458 1.00 24.16 319 CYS A C 1
ATOM 2449 O O . CYS A 1 339 ? 40.733 40.410 78.281 1.00 26.77 319 CYS A O 1
ATOM 2452 N N . VAL A 1 340 ? 38.853 40.451 77.074 1.00 22.79 320 VAL A N 1
ATOM 2453 C CA . VAL A 1 340 ? 38.279 39.283 77.706 1.00 24.51 320 VAL A CA 1
ATOM 2454 C C . VAL A 1 340 ? 38.395 38.028 76.827 1.00 24.56 320 VAL A C 1
ATOM 2455 O O . VAL A 1 340 ? 38.419 36.895 77.337 1.00 24.48 320 VAL A O 1
ATOM 2459 N N . LYS A 1 341 ? 38.447 38.214 75.510 1.00 23.66 321 LYS A N 1
ATOM 2460 C CA . LYS A 1 341 ? 38.601 37.078 74.599 1.00 24.51 321 LYS A CA 1
ATOM 2461 C C . LYS A 1 341 ? 39.169 37.548 73.271 1.00 22.96 321 LYS A C 1
ATOM 2462 O O . LYS A 1 341 ? 38.886 38.661 72.830 1.00 23.00 321 LYS A O 1
ATOM 2468 N N . LYS A 1 342 ? 39.934 36.682 72.636 1.00 21.39 322 LYS A N 1
ATOM 2469 C CA . LYS A 1 342 ? 40.597 36.985 71.378 1.00 22.25 322 LYS A CA 1
ATOM 2470 C C . LYS A 1 342 ? 40.495 35.822 70.421 1.00 22.05 322 LYS A C 1
ATOM 2471 O O . LYS A 1 342 ? 40.806 34.696 70.804 1.00 21.91 322 LYS A O 1
ATOM 2477 N N . HIS A 1 343 ? 40.087 36.098 69.179 1.00 21.50 323 HIS A N 1
ATOM 2478 C CA . HIS A 1 343 ? 39.823 35.048 68.179 1.00 20.83 323 HIS A CA 1
ATOM 2479 C C . HIS A 1 343 ? 40.761 35.247 66.996 1.00 22.06 323 HIS A C 1
ATOM 2480 O O . HIS A 1 343 ? 40.834 36.372 66.465 1.00 19.20 323 HIS A O 1
ATOM 2487 N N . ALA A 1 344 ? 41.428 34.168 66.571 1.00 22.01 324 ALA A N 1
ATOM 2488 C CA . ALA A 1 344 ? 42.192 34.132 65.313 1.00 23.50 324 ALA A CA 1
ATOM 2489 C C . ALA A 1 344 ? 41.228 34.011 64.150 1.00 25.68 324 ALA A C 1
ATOM 2490 O O . ALA A 1 344 ? 40.204 33.341 64.249 1.00 25.17 324 ALA A O 1
ATOM 2492 N N . ILE A 1 345 ? 41.535 34.696 63.055 1.00 28.58 325 ILE A N 1
ATOM 2493 C CA . ILE A 1 345 ? 40.718 34.627 61.850 1.00 28.73 325 ILE A CA 1
ATOM 2494 C C . ILE A 1 345 ? 41.522 33.831 60.828 1.00 30.15 325 ILE A C 1
ATOM 2495 O O . ILE A 1 345 ? 42.740 33.976 60.738 1.00 28.17 325 ILE A O 1
ATOM 2500 N N . ASP A 1 346 ? 40.837 32.973 60.077 1.00 32.82 326 ASP A N 1
ATOM 2501 C CA . ASP A 1 346 ? 41.491 32.143 59.072 1.00 34.80 326 ASP A CA 1
ATOM 2502 C C . ASP A 1 346 ? 41.622 32.868 57.765 1.00 33.17 326 ASP A C 1
ATOM 2503 O O . ASP A 1 346 ? 40.623 33.250 57.166 1.00 29.88 326 ASP A O 1
ATOM 2508 N N . SER A 1 347 ? 42.868 33.056 57.350 1.00 33.44 327 SER A N 1
ATOM 2509 C CA . SER A 1 347 ? 43.206 33.275 55.953 1.00 33.48 327 SER A CA 1
ATOM 2510 C C . SER A 1 347 ? 42.765 34.633 55.455 1.00 31.63 327 SER A C 1
ATOM 2511 O O . SER A 1 347 ? 42.319 34.779 54.315 1.00 33.76 327 SER A O 1
ATOM 2514 N N . LEU A 1 348 ? 42.929 35.633 56.309 1.00 27.21 328 LEU A N 1
ATOM 2515 C CA . LEU A 1 348 ? 42.774 37.009 55.902 1.00 24.71 328 LEU A CA 1
ATOM 2516 C C . LEU A 1 348 ? 44.001 37.705 56.430 1.00 24.99 328 LEU A C 1
ATOM 2517 O O . LEU A 1 348 ? 43.962 38.439 57.426 1.00 25.22 328 LEU A O 1
ATOM 2522 N N . SER A 1 349 ? 45.121 37.431 55.778 1.00 23.10 329 SER A N 1
ATOM 2523 C CA . SER A 1 349 ? 46.406 37.820 56.318 1.00 22.84 329 SER A CA 1
ATOM 2524 C C . SER A 1 349 ? 46.438 37.325 57.783 1.00 22.68 329 SER A C 1
ATOM 2525 O O . SER A 1 349 ? 46.078 36.175 58.039 1.00 22.85 329 SER A O 1
ATOM 2528 N N . VAL A 1 350 ? 46.884 38.159 58.717 1.00 21.87 330 VAL A N 1
ATOM 2529 C CA . VAL A 1 350 ? 46.674 37.906 60.128 1.00 21.55 330 VAL A CA 1
ATOM 2530 C C . VAL A 1 350 ? 45.599 38.845 60.663 1.00 20.86 330 VAL A C 1
ATOM 2531 O O . VAL A 1 350 ? 45.847 40.025 60.948 1.00 21.83 330 VAL A O 1
ATOM 2535 N N . SER A 1 351 ? 44.399 38.306 60.821 1.00 19.79 331 SER A N 1
ATOM 2536 C CA . SER A 1 351 ? 43.288 39.090 61.322 1.00 20.92 331 SER A CA 1
ATOM 2537 C C . SER A 1 351 ? 42.819 38.568 62.685 1.00 21.00 331 SER A C 1
ATOM 2538 O O . SER A 1 351 ? 43.145 37.448 63.081 1.00 21.92 331 SER A O 1
ATOM 2541 N N . VAL A 1 352 ? 42.041 39.383 63.388 1.00 21.24 332 VAL A N 1
ATOM 2542 C CA . VAL A 1 352 ? 41.676 39.094 64.781 1.00 20.93 332 VAL A CA 1
ATOM 2543 C C . VAL A 1 352 ? 40.346 39.732 65.159 1.00 19.44 332 VAL A C 1
ATOM 2544 O O . VAL A 1 352 ? 39.979 40.762 64.605 1.00 18.15 332 VAL A O 1
ATOM 2548 N N . VAL A 1 353 ? 39.631 39.117 66.098 1.00 18.45 333 VAL A N 1
ATOM 2549 C CA . VAL A 1 353 ? 38.544 39.787 66.813 1.00 19.75 333 VAL A CA 1
ATOM 2550 C C . VAL A 1 353 ? 38.855 39.817 68.322 1.00 19.70 333 VAL A C 1
ATOM 2551 O O . VAL A 1 353 ? 39.251 38.793 68.908 1.00 19.67 333 VAL A O 1
ATOM 2555 N N . PHE A 1 354 ? 38.754 41.007 68.914 1.00 20.01 334 PHE A N 1
ATOM 2556 C CA . PHE A 1 354 ? 38.911 41.191 70.359 1.00 20.25 334 PHE A CA 1
ATOM 2557 C C . PHE A 1 354 ? 37.532 41.420 70.960 1.00 21.03 334 PHE A C 1
ATOM 2558 O O . PHE A 1 354 ? 36.733 42.174 70.406 1.00 21.14 334 PHE A O 1
ATOM 2566 N N . GLU A 1 355 ? 37.271 40.813 72.111 1.00 21.19 335 GLU A N 1
ATOM 2567 C CA . GLU A 1 355 ? 36.097 41.136 72.894 1.00 21.54 335 GLU A CA 1
ATOM 2568 C C . GLU A 1 355 ? 36.592 41.931 74.096 1.00 22.36 335 GLU A C 1
ATOM 2569 O O . GLU A 1 355 ? 37.439 41.457 74.867 1.00 22.54 335 GLU A O 1
ATOM 2575 N N . LEU A 1 356 ? 36.100 43.156 74.223 1.00 22.31 336 LEU A N 1
ATOM 2576 C CA . LEU A 1 356 ? 36.602 44.077 75.218 1.00 22.25 336 LEU A CA 1
ATOM 2577 C C . LEU A 1 356 ? 35.501 44.465 76.182 1.00 22.71 336 LEU A C 1
ATOM 2578 O O . LEU A 1 356 ? 34.308 44.420 75.838 1.00 21.80 336 LEU A O 1
ATOM 2583 N N . GLU A 1 357 ? 35.946 44.909 77.362 1.00 23.49 337 GLU A N 1
ATOM 2584 C CA . GLU A 1 357 ? 35.100 45.137 78.509 1.00 25.80 337 GLU A CA 1
ATOM 2585 C C . GLU A 1 357 ? 35.527 46.313 79.359 1.00 25.91 337 GLU A C 1
ATOM 2586 O O . GLU A 1 357 ? 36.640 46.815 79.277 1.00 27.08 337 GLU A O 1
ATOM 2593 N N . THR B 1 23 ? 45.129 16.494 46.589 1.00 76.09 3 THR B N 1
ATOM 2594 C CA . THR B 1 23 ? 44.235 17.432 47.338 1.00 76.87 3 THR B CA 1
ATOM 2595 C C . THR B 1 23 ? 45.057 18.327 48.268 1.00 77.46 3 THR B C 1
ATOM 2596 O O . THR B 1 23 ? 45.061 19.537 48.102 1.00 78.73 3 THR B O 1
ATOM 2600 N N . GLU B 1 24 ? 45.775 17.735 49.217 1.00 77.30 4 GLU B N 1
ATOM 2601 C CA . GLU B 1 24 ? 46.609 18.520 50.141 1.00 77.95 4 GLU B CA 1
ATOM 2602 C C . GLU B 1 24 ? 47.576 19.420 49.351 1.00 77.45 4 GLU B C 1
ATOM 2603 O O . GLU B 1 24 ? 47.520 20.647 49.453 1.00 70.28 4 GLU B O 1
ATOM 2609 N N . VAL B 1 25 ? 48.448 18.790 48.561 1.00 76.52 5 VAL B N 1
ATOM 2610 C CA . VAL B 1 25 ? 49.345 19.486 47.639 1.00 71.39 5 VAL B CA 1
ATOM 2611 C C . VAL B 1 25 ? 48.626 19.562 46.298 1.00 65.80 5 VAL B C 1
ATOM 2612 O O . VAL B 1 25 ? 48.769 18.695 45.437 1.00 71.04 5 VAL B O 1
ATOM 2616 N N . SER B 1 26 ? 47.856 20.626 46.144 1.00 56.51 6 SER B N 1
ATOM 2617 C CA . SER B 1 26 ? 46.886 20.785 45.073 1.00 52.31 6 SER B CA 1
ATOM 2618 C C . SER B 1 26 ? 45.981 21.912 45.512 1.00 49.07 6 SER B C 1
ATOM 2619 O O . SER B 1 26 ? 45.742 22.856 44.769 1.00 49.48 6 SER B O 1
ATOM 2622 N N . GLU B 1 27 ? 45.467 21.778 46.733 1.00 44.90 7 GLU B N 1
ATOM 2623 C CA . GLU B 1 27 ? 44.889 22.892 47.454 1.00 43.35 7 GLU B CA 1
ATOM 2624 C C . GLU B 1 27 ? 45.997 23.888 47.796 1.00 39.62 7 GLU B C 1
ATOM 2625 O O . GLU B 1 27 ? 45.795 25.083 47.686 1.00 36.52 7 GLU B O 1
ATOM 2631 N N . ALA B 1 28 ? 47.165 23.397 48.202 1.00 36.68 8 ALA B N 1
ATOM 2632 C CA . ALA B 1 28 ? 48.328 24.268 48.371 1.00 36.85 8 ALA B CA 1
ATOM 2633 C C . ALA B 1 28 ? 48.644 25.003 47.066 1.00 37.64 8 ALA B C 1
ATOM 2634 O O . ALA B 1 28 ? 49.011 26.176 47.088 1.00 37.67 8 ALA B O 1
ATOM 2636 N N . GLN B 1 29 ? 48.484 24.311 45.941 1.00 37.09 9 GLN B N 1
ATOM 2637 C CA . GLN B 1 29 ? 48.796 24.870 44.642 1.00 36.86 9 GLN B CA 1
ATOM 2638 C C . GLN B 1 29 ? 47.803 25.943 44.254 1.00 34.91 9 GLN B C 1
ATOM 2639 O O . GLN B 1 29 ? 48.201 27.023 43.842 1.00 35.71 9 GLN B O 1
ATOM 2645 N N . ALA B 1 30 ? 46.516 25.632 44.355 1.00 31.21 10 ALA B N 1
ATOM 2646 C CA . ALA B 1 30 ? 45.493 26.583 43.999 1.00 29.98 10 ALA B CA 1
ATOM 2647 C C . ALA B 1 30 ? 45.638 27.819 44.890 1.00 31.95 10 ALA B C 1
ATOM 2648 O O . ALA B 1 30 ? 45.490 28.952 44.430 1.00 27.95 10 ALA B O 1
ATOM 2650 N N . ARG B 1 31 ? 45.960 27.575 46.162 1.00 31.19 11 ARG B N 1
ATOM 2651 C CA . ARG B 1 31 ? 46.183 28.627 47.128 1.00 32.02 11 ARG B CA 1
ATOM 2652 C C . ARG B 1 31 ? 47.320 29.525 46.681 1.00 30.04 11 ARG B C 1
ATOM 2653 O O . ARG B 1 31 ? 47.198 30.742 46.737 1.00 28.34 11 ARG B O 1
ATOM 2661 N N . ARG B 1 32 ? 48.429 28.959 46.216 1.00 28.86 12 ARG B N 1
ATOM 2662 C CA . ARG B 1 32 ? 49.510 29.842 45.813 1.00 30.85 12 ARG B CA 1
ATOM 2663 C C . ARG B 1 32 ? 49.256 30.490 44.451 1.00 26.88 12 ARG B C 1
ATOM 2664 O O . ARG B 1 32 ? 49.679 31.615 44.225 1.00 26.32 12 ARG B O 1
ATOM 2672 N N . ALA B 1 33 ? 48.537 29.805 43.569 1.00 25.29 13 ALA B N 1
ATOM 2673 C CA . ALA B 1 33 ? 48.153 30.381 42.274 1.00 26.23 13 ALA B CA 1
ATOM 2674 C C . ALA B 1 33 ? 47.304 31.656 42.442 1.00 25.01 13 ALA B C 1
ATOM 2675 O O . ALA B 1 33 ? 47.571 32.676 41.829 1.00 24.50 13 ALA B O 1
ATOM 2677 N N . VAL B 1 34 ? 46.297 31.585 43.299 1.00 23.52 14 VAL B N 1
ATOM 2678 C CA . VAL B 1 34 ? 45.389 32.698 43.503 1.00 23.56 14 VAL B CA 1
ATOM 2679 C C . VAL B 1 34 ? 46.085 33.840 44.254 1.00 22.11 14 VAL B C 1
ATOM 2680 O O . VAL B 1 34 ? 45.902 35.020 43.925 1.00 23.07 14 VAL B O 1
ATOM 2684 N N . ALA B 1 35 ? 46.931 33.503 45.210 1.00 20.13 15 ALA B N 1
ATOM 2685 C CA . ALA B 1 35 ? 47.758 34.509 45.819 1.00 19.08 15 ALA B CA 1
ATOM 2686 C C . ALA B 1 35 ? 48.683 35.200 44.785 1.00 20.03 15 ALA B C 1
ATOM 2687 O O . ALA B 1 35 ? 48.906 36.418 44.881 1.00 17.98 15 ALA B O 1
ATOM 2689 N N . ASP B 1 36 ? 49.180 34.440 43.800 1.00 19.81 16 ASP B N 1
ATOM 2690 C CA . ASP B 1 36 ? 50.046 34.982 42.737 1.00 20.88 16 ASP B CA 1
ATOM 2691 C C . ASP B 1 36 ? 49.261 35.908 41.823 1.00 19.71 16 ASP B C 1
ATOM 2692 O O . ASP B 1 36 ? 49.784 36.921 41.359 1.00 19.91 16 ASP B O 1
ATOM 2697 N N . ILE B 1 37 ? 48.008 35.573 41.560 1.00 20.14 17 ILE B N 1
ATOM 2698 C CA . ILE B 1 37 ? 47.168 36.453 40.758 1.00 20.50 17 ILE B CA 1
ATOM 2699 C C . ILE B 1 37 ? 46.968 37.806 41.470 1.00 20.46 17 ILE B C 1
ATOM 2700 O O . ILE B 1 37 ? 47.153 38.862 40.855 1.00 18.76 17 ILE B O 1
ATOM 2705 N N . PHE B 1 38 ? 46.636 37.753 42.761 1.00 18.82 18 PHE B N 1
ATOM 2706 C CA . PHE B 1 38 ? 46.436 38.956 43.564 1.00 18.19 18 PHE B CA 1
ATOM 2707 C C . PHE B 1 38 ? 47.711 39.809 43.570 1.00 18.23 18 PHE B C 1
ATOM 2708 O O . PHE B 1 38 ? 47.661 41.008 43.264 1.00 17.93 18 PHE B O 1
ATOM 2716 N N . ASN B 1 39 ? 48.848 39.203 43.908 1.00 17.22 19 ASN B N 1
ATOM 2717 C CA . ASN B 1 39 ? 50.099 39.968 44.001 1.00 17.71 19 ASN B CA 1
ATOM 2718 C C . ASN B 1 39 ? 50.574 40.496 42.648 1.00 18.51 19 ASN B C 1
ATOM 2719 O O . ASN B 1 39 ? 51.225 41.541 42.576 1.00 19.11 19 ASN B O 1
ATOM 2724 N N . SER B 1 40 ? 50.261 39.761 41.579 1.00 18.07 20 SER B N 1
ATOM 2725 C CA . SER B 1 40 ? 50.619 40.167 40.215 1.00 17.98 20 SER B CA 1
ATOM 2726 C C . SER B 1 40 ? 49.956 41.495 39.820 1.00 18.37 20 SER B C 1
ATOM 2727 O O . SER B 1 40 ? 50.505 42.272 39.050 1.00 18.25 20 SER B O 1
ATOM 2730 N N . THR B 1 41 ? 48.770 41.725 40.349 1.00 18.42 21 THR B N 1
ATOM 2731 C CA . THR B 1 41 ? 48.036 42.963 40.155 1.00 18.69 21 THR B CA 1
ATOM 2732 C C . THR B 1 41 ? 48.827 44.149 40.683 1.00 18.25 21 THR B C 1
ATOM 2733 O O . THR B 1 41 ? 48.968 45.187 40.025 1.00 15.70 21 THR B O 1
ATOM 2737 N N . LEU B 1 42 ? 49.351 43.973 41.887 1.00 18.38 22 LEU B N 1
ATOM 2738 C CA . LEU B 1 42 ? 50.195 44.965 42.504 1.00 18.20 22 LEU B CA 1
ATOM 2739 C C . LEU B 1 42 ? 51.519 45.128 41.760 1.00 17.07 22 LEU B C 1
ATOM 2740 O O . LEU B 1 42 ? 51.916 46.251 41.476 1.00 16.58 22 LEU B O 1
ATOM 2745 N N . ALA B 1 43 ? 52.187 44.025 41.438 1.00 16.96 23 ALA B N 1
ATOM 2746 C CA . ALA B 1 43 ? 53.469 44.079 40.706 1.00 17.11 23 ALA B CA 1
ATOM 2747 C C . ALA B 1 43 ? 53.313 44.758 39.336 1.00 16.86 23 ALA B C 1
ATOM 2748 O O . ALA B 1 43 ? 54.156 45.539 38.920 1.00 16.22 23 ALA B O 1
ATOM 2750 N N . SER B 1 44 ? 52.213 44.433 38.670 1.00 17.00 24 SER B N 1
ATOM 2751 C CA . SER B 1 44 ? 51.857 44.964 37.363 1.00 17.68 24 SER B CA 1
ATOM 2752 C C . SER B 1 44 ? 51.775 46.491 37.393 1.00 17.83 24 SER B C 1
ATOM 2753 O O . SER B 1 44 ? 52.405 47.190 36.564 1.00 16.08 24 SER B O 1
ATOM 2756 N N . SER B 1 45 ? 51.037 47.001 38.369 1.00 17.94 25 SER B N 1
ATOM 2757 C CA . SER B 1 45 ? 50.938 48.444 38.551 1.00 19.77 25 SER B CA 1
ATOM 2758 C C . SER B 1 45 ? 52.319 49.041 38.896 1.00 18.72 25 SER B C 1
ATOM 2759 O O . SER B 1 45 ? 52.689 50.121 38.419 1.00 18.28 25 SER B O 1
ATOM 2762 N N . ALA B 1 46 ? 53.104 48.307 39.672 1.00 18.74 26 ALA B N 1
ATOM 2763 C CA . ALA B 1 46 ? 54.410 48.798 40.115 1.00 18.02 26 ALA B CA 1
ATOM 2764 C C . ALA B 1 46 ? 55.396 48.875 38.960 1.00 18.31 26 ALA B C 1
ATOM 2765 O O . ALA B 1 46 ? 56.339 49.665 39.007 1.00 17.86 26 ALA B O 1
ATOM 2767 N N . ILE B 1 47 ? 55.190 48.075 37.921 1.00 17.79 27 ILE B N 1
ATOM 2768 C CA . ILE B 1 47 ? 56.135 48.058 36.817 1.00 17.65 27 ILE B CA 1
ATOM 2769 C C . ILE B 1 47 ? 56.106 49.419 36.143 1.00 17.20 27 ILE B C 1
ATOM 2770 O O . ILE B 1 47 ? 57.129 50.078 36.038 1.00 17.66 27 ILE B O 1
ATOM 2775 N N . GLY B 1 48 ? 54.930 49.853 35.714 1.00 17.82 28 GLY B N 1
ATOM 2776 C CA . GLY B 1 48 ? 54.791 51.200 35.170 1.00 17.94 28 GLY B CA 1
ATOM 2777 C C . GLY B 1 48 ? 55.257 52.278 36.112 1.00 17.66 28 GLY B C 1
ATOM 2778 O O . GLY B 1 48 ? 55.922 53.233 35.712 1.00 18.02 28 GLY B O 1
ATOM 2779 N N . ALA B 1 49 ? 54.957 52.136 37.387 1.00 19.30 29 ALA B N 1
ATOM 2780 C CA . ALA B 1 49 ? 55.293 53.208 38.328 1.00 19.17 29 ALA B CA 1
ATOM 2781 C C . ALA B 1 49 ? 56.778 53.317 38.532 1.00 19.31 29 ALA B C 1
ATOM 2782 O O . ALA B 1 49 ? 57.301 54.421 38.599 1.00 19.77 29 ALA B O 1
ATOM 2784 N N . ALA B 1 50 ? 57.435 52.167 38.667 1.00 18.32 30 ALA B N 1
ATOM 2785 C CA . ALA B 1 50 ? 58.878 52.088 38.846 1.00 17.84 30 ALA B CA 1
ATOM 2786 C C . ALA B 1 50 ? 59.596 52.600 37.590 1.00 18.60 30 ALA B C 1
ATOM 2787 O O . ALA B 1 50 ? 60.684 53.166 37.689 1.00 16.44 30 ALA B O 1
ATOM 2789 N N . TRP B 1 51 ? 59.005 52.356 36.421 1.00 18.85 31 TRP B N 1
ATOM 2790 C CA . TRP B 1 51 ? 59.498 52.964 35.174 1.00 21.04 31 TRP B CA 1
ATOM 2791 C C . TRP B 1 51 ? 59.466 54.485 35.295 1.00 21.73 31 TRP B C 1
ATOM 2792 O O . TRP B 1 51 ? 60.508 55.143 35.247 1.00 22.43 31 TRP B O 1
ATOM 2803 N N . GLU B 1 52 ? 58.273 55.017 35.527 1.00 22.26 32 GLU B N 1
ATOM 2804 C CA . GLU B 1 52 ? 58.065 56.461 35.658 1.00 24.48 32 GLU B CA 1
ATOM 2805 C C . GLU B 1 52 ? 58.925 57.113 36.738 1.00 24.32 32 GLU B C 1
ATOM 2806 O O . GLU B 1 52 ? 59.398 58.214 36.553 1.00 23.92 32 GLU B O 1
ATOM 2812 N N . LEU B 1 53 ? 59.128 56.441 37.867 1.00 24.74 33 LEU B N 1
ATOM 2813 C CA . LEU B 1 53 ? 59.900 57.032 38.965 1.00 25.41 33 LEU B CA 1
ATOM 2814 C C . LEU B 1 53 ? 61.408 56.895 38.809 1.00 25.08 33 LEU B C 1
ATOM 2815 O O . LEU B 1 53 ? 62.151 57.421 39.635 1.00 26.41 33 LEU B O 1
ATOM 2820 N N . GLY B 1 54 ? 61.853 56.168 37.783 1.00 24.62 34 GLY B N 1
ATOM 2821 C CA . GLY B 1 54 ? 63.271 56.028 37.463 1.00 22.87 34 GLY B CA 1
ATOM 2822 C C . GLY B 1 54 ? 63.929 54.766 38.015 1.00 23.74 34 GLY B C 1
ATOM 2823 O O . GLY B 1 54 ? 65.129 54.533 37.802 1.00 22.73 34 GLY B O 1
ATOM 2824 N N . ALA B 1 55 ? 63.168 53.951 38.738 1.00 22.23 35 ALA B N 1
ATOM 2825 C CA . ALA B 1 55 ? 63.739 52.769 39.380 1.00 22.58 35 ALA B CA 1
ATOM 2826 C C . ALA B 1 55 ? 64.202 51.701 38.389 1.00 22.35 35 ALA B C 1
ATOM 2827 O O . ALA B 1 55 ? 65.225 51.054 38.593 1.00 21.98 35 ALA B O 1
ATOM 2829 N N . LEU B 1 56 ? 63.447 51.494 37.323 1.00 22.53 36 LEU B N 1
ATOM 2830 C CA . LEU B 1 56 ? 63.778 50.432 36.410 1.00 22.17 36 LEU B CA 1
ATOM 2831 C C . LEU B 1 56 ? 65.069 50.728 35.684 1.00 23.96 36 LEU B C 1
ATOM 2832 O O . LEU B 1 56 ? 65.869 49.823 35.474 1.00 23.55 36 LEU B O 1
ATOM 2837 N N . ASP B 1 57 ? 65.269 51.989 35.315 1.00 25.94 37 ASP B N 1
ATOM 2838 C CA . ASP B 1 57 ? 66.466 52.399 34.571 1.00 27.50 37 ASP B CA 1
ATOM 2839 C C . ASP B 1 57 ? 67.732 52.332 35.442 1.00 29.29 37 ASP B C 1
ATOM 2840 O O . ASP B 1 57 ? 68.779 51.922 34.963 1.00 32.23 37 ASP B O 1
ATOM 2845 N N . GLU B 1 58 ? 67.643 52.766 36.697 1.00 29.59 38 GLU B N 1
ATOM 2846 C CA . GLU B 1 58 ? 68.744 52.585 37.642 1.00 31.79 38 GLU B CA 1
ATOM 2847 C C . GLU B 1 58 ? 69.144 51.127 37.760 1.00 31.55 38 GLU B C 1
ATOM 2848 O O . GLU B 1 58 ? 70.321 50.801 37.759 1.00 29.66 38 GLU B O 1
ATOM 2854 N N . LEU B 1 59 ? 68.147 50.261 37.898 1.00 30.82 39 LEU B N 1
ATOM 2855 C CA . LEU B 1 59 ? 68.395 48.849 38.063 1.00 30.65 39 LEU B CA 1
ATOM 2856 C C . LEU B 1 59 ? 68.996 48.253 36.793 1.00 33.64 39 LEU B C 1
ATOM 2857 O O . LEU B 1 59 ? 69.911 47.434 36.881 1.00 33.76 39 LEU B O 1
ATOM 2862 N N . ARG B 1 60 ? 68.500 48.643 35.616 1.00 35.22 40 ARG B N 1
ATOM 2863 C CA . ARG B 1 60 ? 69.117 48.143 34.383 1.00 37.16 40 ARG B CA 1
ATOM 2864 C C . ARG B 1 60 ? 70.591 48.561 34.317 1.00 38.02 40 ARG B C 1
ATOM 2865 O O . ARG B 1 60 ? 71.433 47.769 33.947 1.00 37.70 40 ARG B O 1
ATOM 2873 N N . GLU B 1 61 ? 70.880 49.809 34.675 1.00 41.20 41 GLU B N 1
ATOM 2874 C CA . GLU B 1 61 ? 72.225 50.366 34.559 1.00 45.21 41 GLU B CA 1
ATOM 2875 C C . GLU B 1 61 ? 73.229 49.815 35.581 1.00 46.65 41 GLU B C 1
ATOM 2876 O O . GLU B 1 61 ? 74.403 49.634 35.242 1.00 46.37 41 GLU B O 1
ATOM 2882 N N . ASN B 1 62 ? 72.768 49.554 36.807 1.00 42.32 42 ASN B N 1
ATOM 2883 C CA . ASN B 1 62 ? 73.647 49.103 37.905 1.00 42.08 42 ASN B CA 1
ATOM 2884 C C . ASN B 1 62 ? 73.367 47.710 38.461 1.00 40.45 42 ASN B C 1
ATOM 2885 O O . ASN B 1 62 ? 74.118 47.240 39.302 1.00 47.16 42 ASN B O 1
ATOM 2890 N N . GLY B 1 63 ? 72.278 47.071 38.046 1.00 39.14 43 GLY B N 1
ATOM 2891 C CA . GLY B 1 63 ? 71.878 45.762 38.598 1.00 37.00 43 GLY B CA 1
ATOM 2892 C C . GLY B 1 63 ? 71.354 45.774 40.030 1.00 36.16 43 GLY B C 1
ATOM 2893 O O . GLY B 1 63 ? 70.821 44.773 40.511 1.00 34.85 43 GLY B O 1
ATOM 2894 N N . LYS B 1 64 ? 71.450 46.919 40.693 1.00 37.43 44 LYS B N 1
ATOM 2895 C CA . LYS B 1 64 ? 71.246 46.999 42.119 1.00 38.99 44 LYS B CA 1
ATOM 2896 C C . LYS B 1 64 ? 70.982 48.440 42.537 1.00 36.63 44 LYS B C 1
ATOM 2897 O O . LYS B 1 64 ? 71.417 49.372 41.872 1.00 38.68 44 LYS B O 1
ATOM 2903 N N . LEU B 1 65 ? 70.248 48.626 43.627 1.00 35.05 45 LEU B N 1
ATOM 2904 C CA . LEU B 1 65 ? 70.101 49.943 44.220 1.00 32.14 45 LEU B CA 1
ATOM 2905 C C . LEU B 1 65 ? 69.840 49.860 45.716 1.00 32.04 45 LEU B C 1
ATOM 2906 O O . LEU B 1 65 ? 69.392 48.837 46.240 1.00 29.17 45 LEU B O 1
ATOM 2911 N N . ASP B 1 66 ? 70.113 50.970 46.395 1.00 33.39 46 ASP B N 1
ATOM 2912 C CA . ASP B 1 66 ? 69.835 51.099 47.807 1.00 33.60 46 ASP B CA 1
ATOM 2913 C C . ASP B 1 66 ? 68.500 51.822 48.007 1.00 32.11 46 ASP B C 1
ATOM 2914 O O . ASP B 1 66 ? 68.333 52.966 47.615 1.00 33.87 46 ASP B O 1
ATOM 2919 N N . VAL B 1 67 ? 67.569 51.144 48.666 1.00 33.58 47 VAL B N 1
ATOM 2920 C CA . VAL B 1 67 ? 66.194 51.594 48.787 1.00 32.20 47 VAL B CA 1
ATOM 2921 C C . VAL B 1 67 ? 66.046 52.956 49.475 1.00 34.24 47 VAL B C 1
ATOM 2922 O O . VAL B 1 67 ? 65.379 53.852 48.955 1.00 34.32 47 VAL B O 1
ATOM 2926 N N . SER B 1 68 ? 66.635 53.111 50.650 1.00 34.43 48 SER B N 1
ATOM 2927 C CA . SER B 1 68 ? 66.556 54.390 51.361 1.00 34.99 48 SER B CA 1
ATOM 2928 C C . SER B 1 68 ? 67.187 55.510 50.547 1.00 33.44 48 SER B C 1
ATOM 2929 O O . SER B 1 68 ? 66.656 56.592 50.484 1.00 33.03 48 SER B O 1
ATOM 2932 N N . ASP B 1 69 ? 68.324 55.227 49.928 1.00 35.10 49 ASP B N 1
ATOM 2933 C CA . ASP B 1 69 ? 69.042 56.208 49.113 1.00 36.50 49 ASP B CA 1
ATOM 2934 C C . ASP B 1 69 ? 68.249 56.606 47.851 1.00 36.55 49 ASP B C 1
ATOM 2935 O O . ASP B 1 69 ? 68.292 57.762 47.415 1.00 35.73 49 ASP B O 1
ATOM 2940 N N . PHE B 1 70 ? 67.517 55.649 47.281 1.00 33.71 50 PHE B N 1
ATOM 2941 C CA . PHE B 1 70 ? 66.597 55.933 46.177 1.00 31.80 50 PHE B CA 1
ATOM 2942 C C . PHE B 1 70 ? 65.426 56.802 46.623 1.00 30.32 50 PHE B C 1
ATOM 2943 O O . PHE B 1 70 ? 65.041 57.729 45.931 1.00 31.72 50 PHE B O 1
ATOM 2951 N N . ALA B 1 71 ? 64.866 56.506 47.785 1.00 30.97 51 ALA B N 1
ATOM 2952 C CA . ALA B 1 71 ? 63.728 57.244 48.290 1.00 31.28 51 ALA B CA 1
ATOM 2953 C C . ALA B 1 71 ? 64.091 58.690 48.605 1.00 34.33 51 ALA B C 1
ATOM 2954 O O . ALA B 1 71 ? 63.247 59.581 48.494 1.00 35.35 51 ALA B O 1
ATOM 2956 N N . VAL B 1 72 ? 65.350 58.908 48.998 1.00 36.45 52 VAL B N 1
ATOM 2957 C CA . VAL B 1 72 ? 65.865 60.230 49.371 1.00 36.19 52 VAL B CA 1
ATOM 2958 C C . VAL B 1 72 ? 66.228 61.036 48.132 1.00 35.79 52 VAL B C 1
ATOM 2959 O O . VAL B 1 72 ? 65.865 62.202 48.027 1.00 34.74 52 VAL B O 1
ATOM 2963 N N . ARG B 1 73 ? 66.905 60.406 47.174 1.00 36.78 53 ARG B N 1
ATOM 2964 C CA . ARG B 1 73 ? 67.286 61.095 45.938 1.00 38.05 53 ARG B CA 1
ATOM 2965 C C . ARG B 1 73 ? 66.081 61.553 45.117 1.00 36.70 53 ARG B C 1
ATOM 2966 O O . ARG B 1 73 ? 66.133 62.600 44.465 1.00 35.21 53 ARG B O 1
ATOM 2974 N N . HIS B 1 74 ? 65.004 60.768 45.141 1.00 33.24 54 HIS B N 1
ATOM 2975 C CA . HIS B 1 74 ? 63.773 61.112 44.422 1.00 31.38 54 HIS B CA 1
ATOM 2976 C C . HIS B 1 74 ? 62.711 61.711 45.339 1.00 30.08 54 HIS B C 1
ATOM 2977 O O . HIS B 1 74 ? 61.602 61.962 44.898 1.00 29.55 54 HIS B O 1
ATOM 2984 N N . ASP B 1 75 ? 63.063 61.929 46.608 1.00 30.34 55 ASP B N 1
ATOM 2985 C CA . ASP B 1 75 ? 62.154 62.437 47.653 1.00 30.62 55 ASP B CA 1
ATOM 2986 C C . ASP B 1 75 ? 60.784 61.756 47.594 1.00 29.87 55 ASP B C 1
ATOM 2987 O O . ASP B 1 75 ? 59.766 62.400 47.346 1.00 30.51 55 ASP B O 1
ATOM 2992 N N . LEU B 1 76 ? 60.785 60.445 47.834 1.00 30.11 56 LEU B N 1
ATOM 2993 C CA . LEU B 1 76 ? 59.569 59.626 47.839 1.00 27.77 56 LEU B CA 1
ATOM 2994 C C . LEU B 1 76 ? 59.277 59.094 49.232 1.00 27.42 56 LEU B C 1
ATOM 2995 O O . LEU B 1 76 ? 60.183 58.910 50.037 1.00 24.37 56 LEU B O 1
ATOM 3000 N N . HIS B 1 77 ? 58.009 58.818 49.504 1.00 26.02 57 HIS B N 1
ATOM 3001 C CA . HIS B 1 77 ? 57.615 58.218 50.768 1.00 26.94 57 HIS B CA 1
ATOM 3002 C C . HIS B 1 77 ? 58.183 56.792 50.900 1.00 27.58 57 HIS B C 1
ATOM 3003 O O . HIS B 1 77 ? 57.778 55.882 50.179 1.00 24.66 57 HIS B O 1
ATOM 3010 N N . GLU B 1 78 ? 59.136 56.612 51.818 1.00 28.74 58 GLU B N 1
ATOM 3011 C CA . GLU B 1 78 ? 59.945 55.379 51.851 1.00 28.92 58 GLU B CA 1
ATOM 3012 C C . GLU B 1 78 ? 59.141 54.095 52.111 1.00 27.10 58 GLU B C 1
ATOM 3013 O O . GLU B 1 78 ? 59.353 53.095 51.433 1.00 28.61 58 GLU B O 1
ATOM 3019 N N . PRO B 1 79 ? 58.201 54.121 53.067 1.00 27.40 59 PRO B N 1
ATOM 3020 C CA . PRO B 1 79 ? 57.335 52.952 53.267 1.00 26.80 59 PRO B CA 1
ATOM 3021 C C . PRO B 1 79 ? 56.598 52.506 51.994 1.00 25.37 59 PRO B C 1
ATOM 3022 O O . PRO B 1 79 ? 56.415 51.313 51.771 1.00 22.02 59 PRO B O 1
ATOM 3026 N N . ALA B 1 80 ? 56.204 53.463 51.166 1.00 25.02 60 ALA B N 1
ATOM 3027 C CA . ALA B 1 80 ? 55.517 53.155 49.915 1.00 24.33 60 ALA B CA 1
ATOM 3028 C C . ALA B 1 80 ? 56.515 52.634 48.893 1.00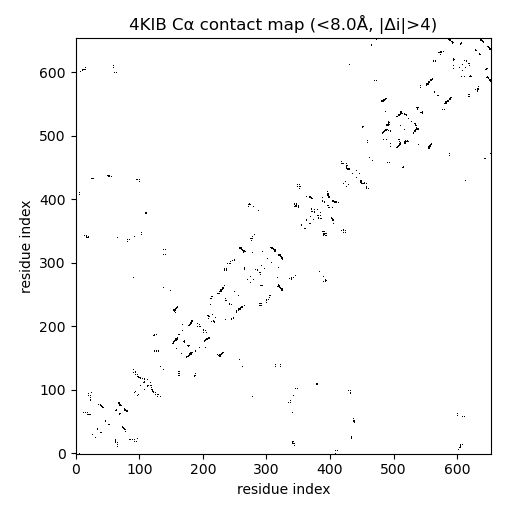 23.79 60 ALA B C 1
ATOM 3029 O O . ALA B 1 80 ? 56.196 51.744 48.121 1.00 22.25 60 ALA B O 1
ATOM 3031 N N . VAL B 1 81 ? 57.726 53.197 48.901 1.00 24.59 61 VAL B N 1
ATOM 3032 C CA . VAL B 1 81 ? 58.796 52.732 48.016 1.00 23.86 61 VAL B CA 1
ATOM 3033 C C . VAL B 1 81 ? 59.096 51.261 48.323 1.00 23.37 61 VAL B C 1
ATOM 3034 O O . VAL B 1 81 ? 59.263 50.448 47.422 1.00 24.59 61 VAL B O 1
ATOM 3038 N N . VAL B 1 82 ? 59.175 50.932 49.603 1.00 21.90 62 VAL B N 1
ATOM 3039 C CA . VAL B 1 82 ? 59.463 49.575 50.028 1.00 22.27 62 VAL B CA 1
ATOM 3040 C C . VAL B 1 82 ? 58.339 48.639 49.563 1.00 19.89 62 VAL B C 1
ATOM 3041 O O . VAL B 1 82 ? 58.592 47.536 49.108 1.00 20.38 62 VAL B O 1
ATOM 3045 N N . GLY B 1 83 ? 57.101 49.099 49.655 1.00 18.76 63 GLY B N 1
ATOM 3046 C CA . GLY B 1 83 ? 55.968 48.325 49.197 1.00 18.61 63 GLY B CA 1
ATOM 3047 C C . GLY B 1 83 ? 56.074 48.059 47.710 1.00 18.66 63 GLY B C 1
ATOM 3048 O O . GLY B 1 83 ? 55.876 46.946 47.268 1.00 18.04 63 GLY B O 1
ATOM 3057 N N . PHE B 1 85 ? 58.666 47.927 45.724 1.00 19.34 65 PHE B N 1
ATOM 3058 C CA . PHE B 1 85 ? 59.706 46.937 45.446 1.00 20.04 65 PHE B CA 1
ATOM 3059 C C . PHE B 1 85 ? 59.362 45.561 45.998 1.00 19.78 65 PHE B C 1
ATOM 3060 O O . PHE B 1 85 ? 59.769 44.551 45.437 1.00 20.19 65 PHE B O 1
ATOM 3068 N N . THR B 1 86 ? 58.578 45.525 47.065 1.00 19.35 66 THR B N 1
ATOM 3069 C CA . THR B 1 86 ? 58.078 44.278 47.615 1.00 18.77 66 THR B CA 1
ATOM 3070 C C . THR B 1 86 ? 57.112 43.637 46.622 1.00 18.03 66 THR B C 1
ATOM 3071 O O . THR B 1 86 ? 57.219 42.444 46.349 1.00 17.56 66 THR B O 1
ATOM 3075 N N . ALA B 1 87 ? 56.235 44.447 46.036 1.00 16.97 67 ALA B N 1
ATOM 3076 C CA . ALA B 1 87 ? 55.321 43.979 45.004 1.00 16.59 67 ALA B CA 1
ATOM 3077 C C . ALA B 1 87 ? 56.075 43.419 43.801 1.00 16.50 67 ALA B C 1
ATOM 3078 O O . ALA B 1 87 ? 55.759 42.323 43.326 1.00 16.45 67 ALA B O 1
ATOM 3080 N N . LEU B 1 88 ? 57.103 44.120 43.329 1.00 16.22 68 LEU B N 1
ATOM 3081 C CA . LEU B 1 88 ? 57.870 43.583 42.216 1.00 17.39 68 LEU B CA 1
ATOM 3082 C C . LEU B 1 88 ? 58.607 42.304 42.636 1.00 17.88 68 LEU B C 1
ATOM 3083 O O . LEU B 1 88 ? 58.777 41.406 41.813 1.00 18.71 68 LEU B O 1
ATOM 3088 N N . ALA B 1 89 ? 59.054 42.202 43.881 1.00 17.62 69 ALA B N 1
ATOM 3089 C CA . ALA B 1 89 ? 59.797 40.988 44.274 1.00 19.16 69 ALA B CA 1
ATOM 3090 C C . ALA B 1 89 ? 58.891 39.775 44.467 1.00 19.73 69 ALA B C 1
ATOM 3091 O O . ALA B 1 89 ? 59.329 38.629 44.286 1.00 21.28 69 ALA B O 1
ATOM 3093 N N . SER B 1 90 ? 57.638 40.041 44.817 1.00 19.86 70 SER B N 1
ATOM 3094 C CA . SER B 1 90 ? 56.632 39.022 45.099 1.00 21.33 70 SER B CA 1
ATOM 3095 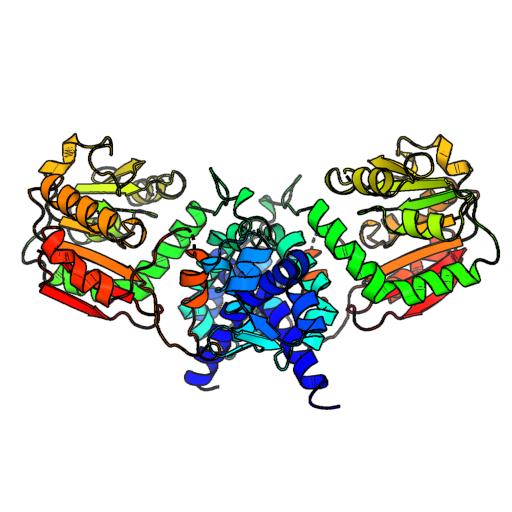C C . SER B 1 90 ? 56.359 38.142 43.901 1.00 23.16 70 SER B C 1
ATOM 3096 O O . SER B 1 90 ? 55.884 37.032 44.074 1.00 24.33 70 SER B O 1
ATOM 3099 N N . VAL B 1 91 ? 56.664 38.627 42.692 1.00 23.02 71 VAL B N 1
ATOM 3100 C CA . VAL B 1 91 ? 56.488 37.796 41.486 1.00 22.67 71 VAL B CA 1
ATOM 3101 C C . VAL B 1 91 ? 57.793 37.550 40.722 1.00 22.57 71 VAL B C 1
ATOM 3102 O O . VAL B 1 91 ? 57.765 37.010 39.623 1.00 24.64 71 VAL B O 1
ATOM 3106 N N . GLY B 1 92 ? 58.927 37.953 41.293 1.00 22.87 72 GLY B N 1
ATOM 3107 C CA . GLY B 1 92 ? 60.229 37.619 40.749 1.00 22.16 72 GLY B CA 1
ATOM 3108 C C . GLY B 1 92 ? 60.902 38.617 39.818 1.00 23.01 72 GLY B C 1
ATOM 3109 O O . GLY B 1 92 ? 61.834 38.250 39.103 1.00 23.67 72 GLY B O 1
ATOM 3110 N N . ILE B 1 93 ? 60.468 39.874 39.833 1.00 21.74 73 ILE B N 1
ATOM 3111 C CA . ILE B 1 93 ? 61.066 40.881 38.951 1.00 21.64 73 ILE B CA 1
ATOM 3112 C C . ILE B 1 93 ? 62.333 41.510 39.546 1.00 21.44 73 ILE B C 1
ATOM 3113 O O . ILE B 1 93 ? 63.278 41.853 38.828 1.00 22.31 73 ILE B O 1
ATOM 3118 N N . VAL B 1 94 ? 62.323 41.689 40.855 1.00 21.95 74 VAL B N 1
ATOM 3119 C CA . VAL B 1 94 ? 63.475 42.122 41.604 1.00 22.83 74 VAL B CA 1
ATOM 3120 C C . VAL B 1 94 ? 63.634 41.198 42.817 1.00 24.38 74 VAL B C 1
ATOM 3121 O O . VAL B 1 94 ? 62.796 40.311 43.044 1.00 22.62 74 VAL B O 1
ATOM 3125 N N . ARG B 1 95 ? 64.730 41.368 43.547 1.00 26.80 75 ARG B N 1
ATOM 3126 C CA . ARG B 1 95 ? 64.917 40.695 44.839 1.00 29.95 75 ARG B CA 1
ATOM 3127 C C . ARG B 1 95 ? 65.398 41.718 45.854 1.00 29.70 75 ARG B C 1
ATOM 3128 O O . ARG B 1 95 ? 66.208 42.604 45.535 1.00 30.46 75 ARG B O 1
ATOM 3136 N N . ARG B 1 96 ? 64.913 41.579 47.081 1.00 29.55 76 ARG B N 1
ATOM 3137 C CA . ARG B 1 96 ? 65.286 42.476 48.164 1.00 29.30 76 ARG B CA 1
ATOM 3138 C C . ARG B 1 96 ? 66.344 41.791 49.015 1.00 30.98 76 ARG B C 1
ATOM 3139 O O . ARG B 1 96 ? 66.161 40.664 49.448 1.00 27.71 76 ARG B O 1
ATOM 3147 N N . GLU B 1 97 ? 67.460 42.471 49.221 1.00 33.26 77 GLU B N 1
ATOM 3148 C CA . GLU B 1 97 ? 68.524 41.960 50.070 1.00 37.45 77 GLU B CA 1
ATOM 3149 C C . GLU B 1 97 ? 68.972 43.085 50.983 1.00 35.62 77 GLU B C 1
ATOM 3150 O O . GLU B 1 97 ? 69.551 44.055 50.523 1.00 35.33 77 GLU B O 1
ATOM 3156 N N . GLY B 1 98 ? 68.655 42.960 52.268 1.00 38.01 78 GLY B N 1
ATOM 3157 C CA . GLY B 1 98 ? 69.019 43.960 53.265 1.00 40.12 78 GLY B CA 1
ATOM 3158 C C . GLY B 1 98 ? 68.479 45.333 52.915 1.00 38.90 78 GLY B C 1
ATOM 3159 O O . GLY B 1 98 ? 67.278 45.530 52.835 1.00 40.10 78 GLY B O 1
ATOM 3160 N N . ALA B 1 99 ? 69.385 46.271 52.677 1.00 39.45 79 ALA B N 1
ATOM 3161 C CA . ALA B 1 99 ? 69.032 47.636 52.293 1.00 40.22 79 ALA B CA 1
ATOM 3162 C C . ALA B 1 99 ? 68.881 47.779 50.769 1.00 39.59 79 ALA B C 1
ATOM 3163 O O . ALA B 1 99 ? 68.547 48.857 50.264 1.00 39.91 79 ALA B O 1
ATOM 3165 N N . THR B 1 100 ? 69.102 46.680 50.048 1.00 36.90 80 THR B N 1
ATOM 3166 C CA . THR B 1 100 ? 69.318 46.702 48.607 1.00 33.92 80 THR B CA 1
ATOM 3167 C C . THR B 1 100 ? 68.183 46.049 47.810 1.00 31.70 80 THR B C 1
ATOM 3168 O O . THR B 1 100 ? 67.566 45.085 48.265 1.00 29.44 80 THR B O 1
ATOM 3172 N N . VAL B 1 101 ? 67.925 46.583 46.618 1.00 30.28 81 VAL B N 1
ATOM 3173 C CA . VAL B 1 101 ? 67.110 45.877 45.634 1.00 29.27 81 VAL B CA 1
ATOM 3174 C C . VAL B 1 101 ? 68.013 45.516 44.483 1.00 28.26 81 VAL B C 1
ATOM 3175 O O . VAL B 1 101 ? 68.770 46.364 44.019 1.00 29.64 81 VAL B O 1
ATOM 3179 N N . VAL B 1 102 ? 67.936 44.267 44.029 1.00 27.37 82 VAL B N 1
ATOM 3180 C CA . VAL B 1 102 ? 68.685 43.814 42.847 1.00 28.37 82 VAL B CA 1
ATOM 3181 C C . VAL B 1 102 ? 67.724 43.222 41.829 1.00 27.57 82 VAL B C 1
ATOM 3182 O O . VAL B 1 102 ? 66.578 42.879 42.158 1.00 28.10 82 VAL B O 1
ATOM 3186 N N . VAL B 1 103 ? 68.198 43.094 40.593 1.00 27.67 83 VAL B N 1
ATOM 3187 C CA . VAL B 1 103 ? 67.372 42.565 39.536 1.00 27.07 83 VAL B CA 1
ATOM 3188 C C . VAL B 1 103 ? 67.026 41.111 39.819 1.00 27.50 83 VAL B C 1
ATOM 3189 O O . VAL B 1 103 ? 67.838 40.366 40.350 1.00 29.36 83 VAL B O 1
ATOM 3193 N N . GLY B 1 104 ? 65.802 40.730 39.482 1.00 25.80 84 GLY B N 1
ATOM 3194 C CA . GLY B 1 104 ? 65.358 39.366 39.615 1.00 26.19 84 GLY B CA 1
ATOM 3195 C C . GLY B 1 104 ? 65.434 38.608 38.307 1.00 25.29 84 GLY B C 1
ATOM 3196 O O . GLY B 1 104 ? 65.829 39.151 37.268 1.00 24.77 84 GLY B O 1
ATOM 3197 N N . PRO B 1 105 ? 65.039 37.340 38.339 1.00 25.85 85 PRO B N 1
ATOM 3198 C CA . PRO B 1 105 ? 65.071 36.544 37.135 1.00 26.17 85 PRO B CA 1
ATOM 3199 C C . PRO B 1 105 ? 64.235 37.135 36.007 1.00 26.22 85 PRO B C 1
ATOM 3200 O O . PRO B 1 105 ? 64.610 37.016 34.845 1.00 25.56 85 PRO B O 1
ATOM 3204 N N . TYR B 1 106 ? 63.119 37.783 36.333 1.00 25.68 86 TYR B N 1
ATOM 3205 C CA . TYR B 1 106 ? 62.232 38.278 35.284 1.00 25.01 86 TYR B CA 1
ATOM 3206 C C . TYR B 1 106 ? 62.432 39.735 34.934 1.00 22.65 86 TYR B C 1
ATOM 3207 O O . TYR B 1 106 ? 61.638 40.285 34.182 1.00 22.02 86 TYR B O 1
ATOM 3216 N N . PHE B 1 107 ? 63.511 40.348 35.421 1.00 23.17 87 PHE B N 1
ATOM 3217 C CA . PHE B 1 107 ? 63.696 41.785 35.252 1.00 22.69 87 PHE B CA 1
ATOM 3218 C C . PHE B 1 107 ? 63.774 42.223 33.786 1.00 23.61 87 PHE B C 1
ATOM 3219 O O . PHE B 1 107 ? 63.040 43.115 33.363 1.00 25.01 87 PHE B O 1
ATOM 3227 N N . ASP B 1 108 ? 64.668 41.617 33.018 1.00 24.68 88 ASP B N 1
ATOM 3228 C CA . ASP B 1 108 ? 64.879 42.051 31.627 1.00 24.47 88 ASP B CA 1
ATOM 3229 C C . ASP B 1 108 ? 63.593 42.014 30.816 1.00 23.31 88 ASP B C 1
ATOM 3230 O O . ASP B 1 108 ? 63.301 42.936 30.064 1.00 23.59 88 ASP B O 1
ATOM 3235 N N . GLU B 1 109 ? 62.822 40.950 30.972 1.00 22.71 89 GLU B N 1
ATOM 3236 C CA . GLU B 1 109 ? 61.575 40.786 30.239 1.00 22.78 89 GLU B CA 1
ATOM 3237 C C . GLU B 1 109 ? 60.537 41.824 30.648 1.00 22.12 89 GLU B C 1
ATOM 3238 O O . GLU B 1 109 ? 59.948 42.489 29.794 1.00 22.15 89 GLU B O 1
ATOM 3244 N N . ALA B 1 110 ? 60.301 41.950 31.949 1.00 22.02 90 ALA B N 1
ATOM 3245 C CA . ALA B 1 110 ? 59.341 42.921 32.462 1.00 20.29 90 ALA B CA 1
ATOM 3246 C C . ALA B 1 110 ? 59.770 44.332 32.101 1.00 20.21 90 ALA B C 1
ATOM 3247 O O . ALA B 1 110 ? 58.950 45.144 31.684 1.00 17.56 90 ALA B O 1
ATOM 3249 N N . ASN B 1 111 ? 61.054 44.635 32.269 1.00 19.18 91 ASN B N 1
ATOM 3250 C CA . ASN B 1 111 ? 61.549 45.960 31.862 1.00 20.19 91 ASN B CA 1
ATOM 3251 C C . ASN B 1 111 ? 61.413 46.182 30.356 1.00 19.60 91 ASN B C 1
ATOM 3252 O O . ASN B 1 111 ? 61.096 47.263 29.924 1.00 19.25 91 ASN B O 1
ATOM 3257 N N . HIS B 1 112 ? 61.676 45.158 29.562 1.00 20.90 92 HIS B N 1
ATOM 3258 C CA . HIS B 1 112 ? 61.494 45.283 28.135 1.00 22.54 92 HIS B CA 1
ATOM 3259 C C . HIS B 1 112 ? 60.060 45.747 27.795 1.00 21.22 92 HIS B C 1
ATOM 3260 O O . HIS B 1 112 ? 59.867 46.639 26.959 1.00 20.27 92 HIS B O 1
ATOM 3267 N N . HIS B 1 113 ? 59.079 45.178 28.483 1.00 20.39 93 HIS B N 1
ATOM 3268 C CA . HIS B 1 113 ? 57.674 45.435 28.193 1.00 18.91 93 HIS B CA 1
ATOM 3269 C C . HIS B 1 113 ? 57.063 46.454 29.139 1.00 18.12 93 HIS B C 1
ATOM 3270 O O . HIS B 1 113 ? 55.829 46.553 29.239 1.00 16.96 93 HIS B O 1
ATOM 3277 N N . ARG B 1 114 ? 57.911 47.247 29.801 1.00 16.88 94 ARG B N 1
ATOM 3278 C CA . ARG B 1 114 ? 57.427 48.097 30.877 1.00 16.85 94 ARG B CA 1
ATOM 3279 C C . ARG B 1 114 ? 56.352 49.081 30.394 1.00 16.46 94 ARG B C 1
ATOM 3280 O O . ARG B 1 114 ? 55.402 49.342 31.118 1.00 16.29 94 ARG B O 1
ATOM 3288 N N . SER B 1 115 ? 56.485 49.599 29.166 1.00 15.61 95 SER B N 1
ATOM 3289 C CA . SER B 1 115 ? 55.478 50.537 28.618 1.00 14.81 95 SER B CA 1
ATOM 3290 C C . SER B 1 115 ? 54.089 49.896 28.439 1.00 13.75 95 SER B C 1
ATOM 3291 O O . SER B 1 115 ? 53.065 50.586 28.468 1.00 13.33 95 SER B O 1
ATOM 3294 N N . LEU B 1 116 ? 54.055 48.576 28.290 1.00 13.99 96 LEU B N 1
ATOM 3295 C CA . LEU B 1 116 ? 52.801 47.864 28.089 1.00 14.38 96 LEU B CA 1
ATOM 3296 C C . LEU B 1 116 ? 52.059 47.731 29.417 1.00 15.27 96 LEU B C 1
ATOM 3297 O O . LEU B 1 116 ? 50.824 47.865 29.468 1.00 17.53 96 LEU B O 1
ATOM 3302 N N . PHE B 1 117 ? 52.809 47.550 30.506 1.00 15.37 97 PHE B N 1
ATOM 3303 C CA . PHE B 1 117 ? 52.231 47.529 31.845 1.00 15.49 97 PHE B CA 1
ATOM 3304 C C . PHE B 1 117 ? 51.741 48.904 32.241 1.00 15.36 97 PHE B C 1
ATOM 3305 O O . PHE B 1 117 ? 50.641 49.038 32.767 1.00 13.27 97 PHE B O 1
ATOM 3313 N N . HIS B 1 118 ? 52.546 49.928 31.945 1.00 15.52 98 HIS B N 1
ATOM 3314 C CA . HIS B 1 118 ? 52.128 51.300 32.171 1.00 15.48 98 HIS B CA 1
ATOM 3315 C C . HIS B 1 118 ? 50.828 51.606 31.424 1.00 15.75 98 HIS B C 1
ATOM 3316 O O . HIS B 1 118 ? 49.924 52.201 32.001 1.00 16.84 98 HIS B O 1
ATOM 3323 N N . TRP B 1 119 ? 50.735 51.201 30.154 1.00 15.73 99 TRP B N 1
ATOM 3324 C CA . TRP B 1 119 ? 49.547 51.406 29.341 1.00 16.57 99 TRP B CA 1
ATOM 3325 C C . TRP B 1 119 ? 48.347 50.738 30.024 1.00 16.34 99 TRP B C 1
ATOM 3326 O O . TRP B 1 119 ? 47.309 51.365 30.216 1.00 16.57 99 TRP B O 1
ATOM 3337 N N . LEU B 1 120 ? 48.526 49.483 30.423 1.00 17.24 100 LEU B N 1
ATOM 3338 C CA . LEU B 1 120 ? 47.480 48.721 31.099 1.00 17.19 100 LEU B CA 1
ATOM 3339 C C . LEU B 1 120 ? 46.972 49.376 32.411 1.00 16.98 100 LEU B C 1
ATOM 3340 O O . LEU B 1 120 ? 45.783 49.407 32.659 1.00 17.33 100 LEU B O 1
ATOM 3345 N N . ASN B 1 121 ? 47.890 49.853 33.238 1.00 17.83 101 ASN B N 1
ATOM 3346 C CA . ASN B 1 121 ? 47.579 50.343 34.575 1.00 17.95 101 ASN B CA 1
ATOM 3347 C C . ASN B 1 121 ? 47.457 51.857 34.636 1.00 17.60 101 ASN B C 1
ATOM 3348 O O . ASN B 1 121 ? 46.367 52.365 34.765 1.00 18.33 101 ASN B O 1
ATOM 3353 N N . GLN B 1 122 ? 48.566 52.577 34.519 1.00 18.10 102 GLN B N 1
ATOM 3354 C CA . GLN B 1 122 ? 48.530 54.012 34.641 1.00 17.83 102 GLN B CA 1
ATOM 3355 C C . GLN B 1 122 ? 47.623 54.647 33.556 1.00 17.84 102 GLN B C 1
ATOM 3356 O O . GLN B 1 122 ? 46.847 55.549 33.862 1.00 16.79 102 GLN B O 1
ATOM 3362 N N . GLY B 1 123 ? 47.697 54.166 32.321 1.00 17.32 103 GLY B N 1
ATOM 3363 C CA . GLY B 1 123 ? 46.854 54.706 31.254 1.00 18.13 103 GLY B CA 1
ATOM 3364 C C . GLY B 1 123 ? 45.393 54.279 31.311 1.00 18.16 103 GLY B C 1
ATOM 3365 O O . GLY B 1 123 ? 44.494 55.118 31.367 1.00 20.13 103 GLY B O 1
ATOM 3366 N N . SER B 1 124 ? 45.173 52.971 31.360 1.00 18.32 104 SER B N 1
ATOM 3367 C CA . SER B 1 124 ? 43.861 52.373 31.157 1.00 18.38 104 SER B CA 1
ATOM 3368 C C . SER B 1 124 ? 43.252 51.694 32.389 1.00 18.57 104 SER B C 1
ATOM 3369 O O . SER B 1 124 ? 42.189 51.093 32.283 1.00 16.35 104 SER B O 1
ATOM 3372 N N . GLY B 1 125 ? 43.949 51.734 33.526 1.00 20.07 105 GLY B N 1
ATOM 3373 C CA . GLY B 1 125 ? 43.467 51.100 34.762 1.00 20.26 105 GLY B CA 1
ATOM 3374 C C . GLY B 1 125 ? 42.052 51.469 35.150 1.00 22.06 105 GLY B C 1
ATOM 3375 O O . GLY B 1 125 ? 41.285 50.607 35.566 1.00 23.77 105 GLY B O 1
ATOM 3376 N N . GLU B 1 126 ? 41.673 52.736 34.980 1.00 22.86 106 GLU B N 1
ATOM 3377 C CA . GLU B 1 126 ? 40.308 53.169 35.278 1.00 24.54 106 GLU B CA 1
ATOM 3378 C C . GLU B 1 126 ? 39.215 52.499 34.412 1.00 22.84 106 GLU B C 1
ATOM 3379 O O . GLU B 1 126 ? 38.079 52.313 34.877 1.00 20.91 106 GLU B O 1
ATOM 3385 N N . LEU B 1 127 ? 39.547 52.074 33.199 1.00 20.19 107 LEU B N 1
ATOM 3386 C CA . LEU B 1 127 ? 38.578 51.346 32.380 1.00 19.83 107 LEU B CA 1
ATOM 3387 C C . LEU B 1 127 ? 38.312 49.959 32.956 1.00 20.68 107 LEU B C 1
ATOM 3388 O O . LEU B 1 127 ? 37.157 49.557 33.171 1.00 21.76 107 LEU B O 1
ATOM 3393 N N . PHE B 1 128 ? 39.396 49.242 33.212 1.00 21.14 108 PHE B N 1
ATOM 3394 C CA . PHE B 1 128 ? 39.316 47.879 33.706 1.00 20.97 108 PHE B CA 1
ATOM 3395 C C . PHE B 1 128 ? 38.762 47.800 35.126 1.00 21.55 108 PHE B C 1
ATOM 3396 O O . PHE B 1 128 ? 38.035 46.870 35.431 1.00 22.92 108 PHE B O 1
ATOM 3404 N N . ARG B 1 129 ? 39.076 48.784 35.963 1.00 22.35 109 ARG B N 1
ATOM 3405 C CA . ARG B 1 129 ? 38.529 48.872 37.322 1.00 24.36 109 ARG B CA 1
ATOM 3406 C C . ARG B 1 129 ? 36.984 48.935 37.294 1.00 24.90 109 ARG B C 1
ATOM 3407 O O . ARG B 1 129 ? 36.326 48.305 38.128 1.00 23.58 109 ARG B O 1
ATOM 3415 N N . ARG B 1 130 ? 36.424 49.670 36.329 1.00 22.63 110 ARG B N 1
ATOM 3416 C CA . ARG B 1 130 ? 34.981 49.896 36.258 1.00 24.36 110 ARG B CA 1
ATOM 3417 C C . ARG B 1 130 ? 34.244 48.866 35.394 1.00 22.49 110 ARG B C 1
ATOM 3418 O O . ARG B 1 130 ? 33.168 49.130 34.899 1.00 23.64 110 ARG B O 1
ATOM 3434 N N . PRO B 1 132 ? 32.413 46.337 36.205 1.00 23.91 112 PRO B N 1
ATOM 3435 C CA . PRO B 1 132 ? 31.017 46.033 36.495 1.00 24.94 112 PRO B CA 1
ATOM 3436 C C . PRO B 1 132 ? 30.059 47.131 36.071 1.00 23.67 112 PRO B C 1
ATOM 3437 O O . PRO B 1 132 ? 28.896 46.842 35.948 1.00 24.25 112 PRO B O 1
ATOM 3441 N N . GLN B 1 133 ? 30.540 48.363 35.846 1.00 25.37 113 GLN B N 1
ATOM 3442 C CA . GLN B 1 133 ? 29.694 49.469 35.352 1.00 26.84 113 GLN B CA 1
ATOM 3443 C C . GLN B 1 133 ? 29.741 49.660 33.825 1.00 27.47 113 GLN B C 1
ATOM 3444 O O . GLN B 1 133 ? 28.847 50.281 33.250 1.00 29.49 113 GLN B O 1
ATOM 3450 N N . VAL B 1 134 ? 30.788 49.148 33.183 1.00 27.70 114 VAL B N 1
ATOM 3451 C CA . VAL B 1 134 ? 31.002 49.299 31.737 1.00 26.42 114 VAL B CA 1
ATOM 3452 C C . VAL B 1 134 ? 30.263 48.224 30.920 1.00 25.44 114 VAL B C 1
ATOM 3453 O O . VAL B 1 134 ? 29.789 48.491 29.806 1.00 22.16 114 VAL B O 1
ATOM 3457 N N . LEU B 1 135 ? 30.187 47.011 31.457 1.00 26.75 115 LEU B N 1
ATOM 3458 C CA . LEU B 1 135 ? 29.566 45.888 30.740 1.00 29.15 115 LEU B CA 1
ATOM 3459 C C . LEU B 1 135 ? 28.054 46.055 30.521 1.00 30.34 115 LEU B C 1
ATOM 3460 O O . LEU B 1 135 ? 27.565 45.754 29.453 1.00 29.31 115 LEU B O 1
ATOM 3465 N N . PRO B 1 136 ? 27.315 46.543 31.523 1.00 34.36 116 PRO B N 1
ATOM 3466 C CA . PRO B 1 136 ? 25.864 46.679 31.294 1.00 35.92 116 PRO B CA 1
ATOM 3467 C C . PRO B 1 136 ? 25.503 47.641 30.153 1.00 36.02 116 PRO B C 1
ATOM 3468 O O . PRO B 1 136 ? 25.952 48.778 30.138 1.00 34.58 116 PRO B O 1
ATOM 3472 N N . ASN B 1 137 ? 24.679 47.168 29.220 1.00 37.76 117 ASN B N 1
ATOM 3473 C CA . ASN B 1 137 ? 24.265 47.958 28.053 1.00 38.28 117 ASN B CA 1
ATOM 3474 C C . ASN B 1 137 ? 23.571 49.257 28.384 1.00 38.34 117 ASN B C 1
ATOM 3475 O O . ASN B 1 137 ? 23.680 50.239 27.643 1.00 36.24 117 ASN B O 1
ATOM 3480 N N . GLU B 1 138 ? 22.853 49.267 29.498 1.00 40.14 118 GLU B N 1
ATOM 3481 C CA . GLU B 1 138 ? 22.101 50.448 29.881 1.00 40.89 118 GLU B CA 1
ATOM 3482 C C . GLU B 1 138 ? 23.011 51.628 30.162 1.00 37.58 118 GLU B C 1
ATOM 3483 O O . GLU B 1 138 ? 22.611 52.760 29.952 1.00 35.65 118 GLU B O 1
ATOM 3489 N N . ASN B 1 139 ? 24.215 51.345 30.664 1.00 35.37 119 ASN B N 1
ATOM 3490 C CA . ASN B 1 139 ? 25.210 52.369 30.971 1.00 35.88 119 ASN B CA 1
ATOM 3491 C C . ASN B 1 139 ? 26.041 52.764 29.780 1.00 35.31 119 ASN B C 1
ATOM 3492 O O . ASN B 1 139 ? 26.768 53.739 29.861 1.00 34.83 119 ASN B O 1
ATOM 3497 N N . ARG B 1 140 ? 25.977 51.993 28.695 1.00 34.85 120 ARG B N 1
ATOM 3498 C CA . ARG B 1 140 ? 26.904 52.187 27.567 1.00 36.36 120 ARG B CA 1
ATOM 3499 C C . ARG B 1 140 ? 26.447 53.257 26.561 1.00 36.69 120 ARG B C 1
ATOM 3500 O O . ARG B 1 140 ? 26.223 52.964 25.392 1.00 39.63 120 ARG B O 1
ATOM 3508 N N . THR B 1 141 ? 26.300 54.485 27.044 1.00 40.59 121 THR B N 1
ATOM 3509 C CA . THR B 1 141 ? 26.043 55.665 26.209 1.00 42.10 121 THR B CA 1
ATOM 3510 C C . THR B 1 141 ? 26.820 56.841 26.805 1.00 40.74 121 THR B C 1
ATOM 3511 O O . THR B 1 141 ? 27.158 56.829 27.987 1.00 39.38 121 THR B O 1
ATOM 3515 N N . GLY B 1 142 ? 27.121 57.843 25.982 1.00 41.38 122 GLY B N 1
ATOM 3516 C CA . GLY B 1 142 ? 27.882 59.000 26.437 1.00 41.43 122 GLY B CA 1
ATOM 3517 C C . GLY B 1 142 ? 29.287 58.603 26.860 1.00 41.45 122 GLY B C 1
ATOM 3518 O O . GLY B 1 142 ? 29.936 57.805 26.196 1.00 39.09 122 GLY B O 1
ATOM 3519 N N . LYS B 1 143 ? 29.724 59.136 27.997 1.00 44.65 123 LYS B N 1
ATOM 3520 C CA . LYS B 1 143 ? 31.109 59.010 28.465 1.00 46.28 123 LYS B CA 1
ATOM 3521 C C . LYS B 1 143 ? 31.224 57.862 29.457 1.00 44.68 123 LYS B C 1
ATOM 3522 O O . LYS B 1 143 ? 31.594 58.062 30.615 1.00 49.66 123 LYS B O 1
ATOM 3528 N N . PHE B 1 144 ? 30.931 56.650 29.007 1.00 36.89 124 PHE B N 1
ATOM 3529 C CA . PHE B 1 144 ? 30.708 55.558 29.947 1.00 33.46 124 PHE B CA 1
ATOM 3530 C C . PHE B 1 144 ? 32.011 54.924 30.465 1.00 32.26 124 PHE B C 1
ATOM 3531 O O . PHE B 1 144 ? 31.969 53.969 31.233 1.00 30.02 124 PHE B O 1
ATOM 3539 N N . TYR B 1 145 ? 33.162 55.453 30.048 1.00 31.58 125 TYR B N 1
ATOM 3540 C CA . TYR B 1 145 ? 34.441 55.076 30.642 1.00 30.00 125 TYR B CA 1
ATOM 3541 C C . TYR B 1 145 ? 35.410 56.237 30.545 1.00 29.66 125 TYR B C 1
ATOM 3542 O O . TYR B 1 145 ? 35.171 57.202 29.827 1.00 30.23 125 TYR B O 1
ATOM 3551 N N . GLN B 1 146 ? 36.509 56.138 31.281 1.00 28.78 126 GLN B N 1
ATOM 3552 C CA . GLN B 1 146 ? 37.521 57.177 31.276 1.00 27.43 126 GLN B CA 1
ATOM 3553 C C . GLN B 1 146 ? 38.883 56.527 31.412 1.00 26.55 126 GLN B C 1
ATOM 3554 O O . GLN B 1 146 ? 39.037 55.583 32.169 1.00 29.23 126 GLN B O 1
ATOM 3560 N N . ARG B 1 147 ? 39.840 57.020 30.637 1.00 24.17 127 ARG B N 1
ATOM 3561 C CA . ARG B 1 147 ? 41.237 56.660 30.742 1.00 23.92 127 ARG B CA 1
ATOM 3562 C C . ARG B 1 147 ? 42.094 57.937 30.853 1.00 24.09 127 ARG B C 1
ATOM 3563 O O . ARG B 1 147 ? 41.573 59.043 30.831 1.00 26.11 127 ARG B O 1
ATOM 3571 N N . ASP B 1 148 ? 43.396 57.767 30.989 1.00 23.52 128 ASP B N 1
ATOM 3572 C CA . ASP B 1 148 ? 44.336 58.862 31.220 1.00 22.62 128 ASP B CA 1
ATOM 3573 C C . ASP B 1 148 ? 45.169 59.101 29.941 1.00 23.09 128 ASP B C 1
ATOM 3574 O O . ASP B 1 148 ? 46.196 58.434 29.676 1.00 19.61 128 ASP B O 1
ATOM 3579 N N . ALA B 1 149 ? 44.698 60.058 29.139 1.00 22.95 129 ALA B N 1
ATOM 3580 C CA . ALA B 1 149 ? 45.247 60.333 27.822 1.00 23.43 129 ALA B CA 1
ATOM 3581 C C . ALA B 1 149 ? 46.726 60.693 27.908 1.00 22.08 129 ALA B C 1
ATOM 3582 O O . ALA B 1 149 ? 47.562 60.204 27.124 1.00 23.05 129 ALA B O 1
ATOM 3584 N N . GLY B 1 150 ? 47.045 61.539 28.871 1.00 22.10 130 GLY B N 1
ATOM 3585 C CA . GLY B 1 150 ? 48.425 61.913 29.132 1.00 22.94 130 GLY B CA 1
ATOM 3586 C C . GLY B 1 150 ? 49.265 60.700 29.439 1.00 22.16 130 GLY B C 1
ATOM 3587 O O . GLY B 1 150 ? 50.379 60.543 28.905 1.00 23.29 130 GLY B O 1
ATOM 3588 N N . ALA B 1 151 ? 48.725 59.815 30.271 1.00 20.31 131 ALA B N 1
ATOM 3589 C CA . ALA B 1 151 ? 49.481 58.635 30.688 1.00 19.27 131 ALA B CA 1
ATOM 3590 C C . ALA B 1 151 ? 49.685 57.763 29.484 1.00 18.66 131 ALA B C 1
ATOM 3591 O O . ALA B 1 151 ? 50.764 57.229 29.288 1.00 18.97 131 ALA B O 1
ATOM 3593 N N . ILE B 1 152 ? 48.656 57.664 28.639 1.00 19.10 132 ILE B N 1
ATOM 3594 C CA . ILE B 1 152 ? 48.725 56.829 27.464 1.00 19.33 132 ILE B CA 1
ATOM 3595 C C . ILE B 1 152 ? 49.783 57.362 26.489 1.00 19.49 132 ILE B C 1
ATOM 3596 O O . ILE B 1 152 ? 50.532 56.597 25.879 1.00 20.77 132 ILE B O 1
ATOM 3601 N N . SER B 1 153 ? 49.860 58.673 26.371 1.00 20.71 133 SER B N 1
ATOM 3602 C CA . SER B 1 153 ? 50.774 59.298 25.415 1.00 22.17 133 SER B CA 1
ATOM 3603 C C . SER B 1 153 ? 52.210 59.014 25.823 1.00 20.24 133 SER B C 1
ATOM 3604 O O . SER B 1 153 ? 53.032 58.629 24.997 1.00 20.00 133 SER B O 1
ATOM 3607 N N . TYR B 1 154 ? 52.458 59.157 27.110 1.00 21.19 134 TYR B N 1
ATOM 3608 C CA . TYR B 1 154 ? 53.752 58.839 27.734 1.00 22.09 134 TYR B CA 1
ATOM 3609 C C . TYR B 1 154 ? 54.166 57.399 27.462 1.00 21.04 134 TYR B C 1
ATOM 3610 O O . TYR B 1 154 ? 55.255 57.156 26.968 1.00 20.45 134 TYR B O 1
ATOM 3619 N N . ALA B 1 155 ? 53.282 56.439 27.734 1.00 20.31 135 ALA B N 1
ATOM 3620 C CA . ALA B 1 155 ? 53.611 55.037 27.483 1.00 19.03 135 ALA B CA 1
ATOM 3621 C C . ALA B 1 155 ? 53.856 54.785 25.998 1.00 18.82 135 ALA B C 1
ATOM 3622 O O . ALA B 1 155 ? 54.807 54.112 25.617 1.00 17.14 135 ALA B O 1
ATOM 3624 N N . CYS B 1 156 ? 52.978 55.321 25.173 1.00 20.22 136 CYS B N 1
ATOM 3625 C CA . CYS B 1 156 ? 53.052 55.111 23.733 1.00 22.03 136 CYS B CA 1
ATOM 3626 C C . CYS B 1 156 ? 54.317 55.615 23.092 1.00 21.41 136 CYS B C 1
ATOM 3627 O O . CYS B 1 156 ? 54.782 55.035 22.103 1.00 20.85 136 CYS B O 1
ATOM 3630 N N . ARG B 1 157 ? 54.911 56.648 23.669 1.00 22.52 137 ARG B N 1
ATOM 3631 C CA . ARG B 1 157 ? 56.181 57.126 23.164 1.00 21.79 137 ARG B CA 1
ATOM 3632 C C . ARG B 1 157 ? 57.227 56.024 23.209 1.00 22.04 137 ARG B C 1
ATOM 3633 O O . ARG B 1 157 ? 58.021 55.883 22.261 1.00 19.51 137 ARG B O 1
ATOM 3641 N N . GLU B 1 158 ? 57.244 55.234 24.292 1.00 20.20 138 GLU B N 1
ATOM 3642 C CA . GLU B 1 158 ? 58.178 54.109 24.346 1.00 19.46 138 GLU B CA 1
ATOM 3643 C C . GLU B 1 158 ? 57.680 52.926 23.513 1.00 19.76 138 GLU B C 1
ATOM 3644 O O . GLU B 1 158 ? 58.495 52.237 22.872 1.00 18.09 138 GLU B O 1
ATOM 3650 N N . ILE B 1 159 ? 56.367 52.663 23.515 1.00 18.09 139 ILE B N 1
ATOM 3651 C CA . ILE B 1 159 ? 55.844 51.587 22.680 1.00 19.03 139 ILE B CA 1
ATOM 3652 C C . ILE B 1 159 ? 56.263 51.791 21.217 1.00 18.93 139 ILE B C 1
ATOM 3653 O O . ILE B 1 159 ? 56.712 50.866 20.551 1.00 18.23 139 ILE B O 1
ATOM 3658 N N . SER B 1 160 ? 56.124 53.005 20.733 1.00 20.25 140 SER B N 1
ATOM 3659 C CA . SER B 1 160 ? 56.555 53.321 19.369 1.00 21.78 140 SER B CA 1
ATOM 3660 C C . SER B 1 160 ? 58.034 53.023 19.173 1.00 23.23 140 SER B C 1
ATOM 3661 O O . SER B 1 160 ? 58.418 52.304 18.248 1.00 21.59 140 SER B O 1
ATOM 3664 N N . GLU B 1 161 ? 58.861 53.585 20.044 1.00 25.26 141 GLU B N 1
ATOM 3665 C CA . GLU B 1 161 ? 60.288 53.514 19.844 1.00 27.93 141 GLU B CA 1
ATOM 3666 C C . GLU B 1 161 ? 60.755 52.080 19.946 1.00 25.58 141 GLU B C 1
ATOM 3667 O O . GLU B 1 161 ? 61.554 51.620 19.137 1.00 24.17 141 GLU B O 1
ATOM 3673 N N . ARG B 1 162 ? 60.240 51.360 20.924 1.00 24.88 142 ARG B N 1
ATOM 3674 C CA . ARG B 1 162 ? 60.749 50.037 21.206 1.00 25.95 142 ARG B CA 1
ATOM 3675 C C . ARG B 1 162 ? 60.232 48.958 20.257 1.00 24.60 142 ARG B C 1
ATOM 3676 O O . ARG B 1 162 ? 60.960 48.019 19.965 1.00 25.51 142 ARG B O 1
ATOM 3684 N N . TYR B 1 163 ? 58.976 49.063 19.807 1.00 23.61 143 TYR B N 1
ATOM 3685 C CA . TYR B 1 163 ? 58.386 48.003 18.960 1.00 21.49 143 TYR B CA 1
ATOM 3686 C C . TYR B 1 163 ? 58.237 48.394 17.474 1.00 20.64 143 TYR B C 1
ATOM 3687 O O . TYR B 1 163 ? 58.473 47.566 16.587 1.00 21.93 143 TYR B O 1
ATOM 3696 N N . PHE B 1 164 ? 57.802 49.613 17.212 1.00 18.86 144 PHE B N 1
ATOM 3697 C CA . PHE B 1 164 ? 57.517 50.039 15.842 1.00 19.48 144 PHE B CA 1
ATOM 3698 C C . PHE B 1 164 ? 58.708 50.645 15.087 1.00 19.38 144 PHE B C 1
ATOM 3699 O O . PHE B 1 164 ? 58.690 50.648 13.870 1.00 18.92 144 PHE B O 1
ATOM 3707 N N . ASP B 1 165 ? 59.712 51.179 15.793 1.00 18.51 145 ASP B N 1
ATOM 3708 C CA . ASP B 1 165 ? 60.734 51.976 15.139 1.00 19.98 145 ASP B CA 1
ATOM 3709 C C . ASP B 1 165 ? 61.500 51.254 14.016 1.00 19.80 145 ASP B C 1
ATOM 3710 O O . ASP B 1 165 ? 61.702 51.871 12.957 1.00 20.52 145 ASP B O 1
ATOM 3715 N N . PRO B 1 166 ? 61.955 49.993 14.253 1.00 18.65 146 PRO B N 1
ATOM 3716 C CA . PRO B 1 166 ? 62.684 49.309 13.196 1.00 19.82 146 PRO B CA 1
ATOM 3717 C C . PRO B 1 166 ? 61.890 49.233 11.893 1.00 19.44 146 PRO B C 1
ATOM 3718 O O . PRO B 1 166 ? 62.410 49.591 10.849 1.00 19.70 146 PRO B O 1
ATOM 3722 N N . ALA B 1 167 ? 60.625 48.829 11.977 1.00 19.24 147 ALA B N 1
ATOM 3723 C CA . ALA B 1 167 ? 59.738 48.793 10.814 1.00 19.41 147 ALA B CA 1
ATOM 3724 C C . ALA B 1 167 ? 59.457 50.202 10.238 1.00 20.19 147 ALA B C 1
ATOM 3725 O O . ALA B 1 167 ? 59.515 50.414 9.011 1.00 18.35 147 ALA B O 1
ATOM 3727 N N . PHE B 1 168 ? 59.165 51.156 11.121 1.00 20.26 148 PHE B N 1
ATOM 3728 C CA . PHE B 1 168 ? 58.943 52.554 10.728 1.00 21.05 148 PHE B CA 1
ATOM 3729 C C . PHE B 1 168 ? 60.111 53.194 9.970 1.00 21.91 148 PHE B C 1
ATOM 3730 O O . PHE B 1 168 ? 59.914 53.806 8.912 1.00 20.51 148 PHE B O 1
ATOM 3738 N N . TRP B 1 169 ? 61.319 53.070 10.517 1.00 22.82 149 TRP B N 1
ATOM 3739 C CA . TRP B 1 169 ? 62.471 53.699 9.909 1.00 23.98 149 TRP B CA 1
ATOM 3740 C C . TRP B 1 169 ? 62.905 52.974 8.634 1.00 24.02 149 TRP B C 1
ATOM 3741 O O . TRP B 1 169 ? 63.481 53.594 7.753 1.00 25.55 149 TRP B O 1
ATOM 3752 N N . ALA B 1 170 ? 62.615 51.683 8.519 1.00 25.76 150 ALA B N 1
ATOM 3753 C CA . ALA B 1 170 ? 62.814 50.978 7.242 1.00 26.44 150 ALA B CA 1
ATOM 3754 C C . ALA B 1 170 ? 61.881 51.529 6.149 1.00 28.23 150 ALA B C 1
ATOM 3755 O O . ALA B 1 170 ? 62.282 51.710 4.991 1.00 28.69 150 ALA B O 1
ATOM 3757 N N . ALA B 1 171 ? 60.641 51.817 6.522 1.00 26.54 151 ALA B N 1
ATOM 3758 C CA . ALA B 1 171 ? 59.689 52.370 5.589 1.00 28.45 151 ALA B CA 1
ATOM 3759 C C . ALA B 1 171 ? 60.050 53.832 5.269 1.00 29.51 151 ALA B C 1
ATOM 3760 O O . ALA B 1 171 ? 59.923 54.281 4.124 1.00 31.38 151 ALA B O 1
ATOM 3762 N N . VAL B 1 172 ? 60.518 54.572 6.265 1.00 30.32 152 VAL B N 1
ATOM 3763 C CA . VAL B 1 172 ? 60.933 55.947 6.016 1.00 32.23 152 VAL B CA 1
ATOM 3764 C C . VAL B 1 172 ? 62.129 55.924 5.082 1.00 33.03 152 VAL B C 1
ATOM 3765 O O . VAL B 1 172 ? 62.234 56.748 4.171 1.00 34.92 152 VAL B O 1
ATOM 3769 N N . ASP B 1 173 ? 63.015 54.966 5.296 1.00 34.44 153 ASP B N 1
ATOM 3770 C CA . ASP B 1 173 ? 64.175 54.844 4.456 1.00 33.31 153 ASP B CA 1
ATOM 3771 C C . ASP B 1 173 ? 63.745 54.667 2.993 1.00 33.46 153 ASP B C 1
ATOM 3772 O O . ASP B 1 173 ? 64.362 55.253 2.105 1.00 35.39 153 ASP B O 1
ATOM 3777 N N . GLY B 1 174 ? 62.657 53.927 2.766 1.00 32.01 154 GLY B N 1
ATOM 3778 C CA . GLY B 1 174 ? 62.190 53.543 1.422 1.00 30.38 154 GLY B CA 1
ATOM 3779 C C . GLY B 1 174 ? 61.117 54.405 0.778 1.00 30.19 154 GLY B C 1
ATOM 3780 O O . GLY B 1 174 ? 60.477 53.987 -0.186 1.00 30.93 154 GLY B O 1
ATOM 3781 N N . LEU B 1 175 ? 60.905 55.610 1.291 1.00 31.57 155 LEU B N 1
ATOM 3782 C CA . LEU B 1 175 ? 59.874 56.498 0.741 1.00 32.88 155 LEU B CA 1
ATOM 3783 C C . LEU B 1 175 ? 60.085 56.866 -0.739 1.00 33.07 155 LEU B C 1
ATOM 3784 O O . LEU B 1 175 ? 59.113 57.051 -1.477 1.00 31.60 155 LEU B O 1
ATOM 3789 N N . GLY B 1 176 ? 61.353 56.998 -1.143 1.00 35.36 156 GLY B N 1
ATOM 3790 C CA . GLY B 1 176 ? 61.727 57.468 -2.487 1.00 33.12 156 GLY B CA 1
ATOM 3791 C C . GLY B 1 176 ? 61.700 58.980 -2.589 1.00 34.65 156 GLY B C 1
ATOM 3792 O O . GLY B 1 176 ? 61.780 59.529 -3.684 1.00 34.58 156 GLY B O 1
ATOM 3793 N N . TYR B 1 177 ? 61.571 59.668 -1.454 1.00 35.99 157 TYR B N 1
ATOM 3794 C CA . TYR B 1 177 ? 61.501 61.133 -1.452 1.00 36.68 157 TYR B CA 1
ATOM 3795 C C . TYR B 1 177 ? 61.788 61.751 -0.073 1.00 36.00 157 TYR B C 1
ATOM 3796 O O . TYR B 1 177 ? 61.829 61.061 0.939 1.00 35.94 157 TYR B O 1
ATOM 3805 N N . THR B 1 178 ? 61.974 63.065 -0.054 1.00 35.51 158 THR B N 1
ATOM 3806 C CA . THR B 1 178 ? 62.147 63.794 1.193 1.00 35.88 158 THR B CA 1
ATOM 3807 C C . THR B 1 178 ? 60.826 64.460 1.523 1.00 34.34 158 THR B C 1
ATOM 3808 O O . THR B 1 178 ? 60.405 65.355 0.815 1.00 31.88 158 THR B O 1
ATOM 3812 N N . PRO B 1 179 ? 60.157 64.034 2.612 1.00 37.84 159 PRO B N 1
ATOM 3813 C CA . PRO B 1 179 ? 58.897 64.725 2.952 1.00 36.66 159 PRO B CA 1
ATOM 3814 C C . PRO B 1 179 ? 59.109 66.211 3.256 1.00 36.46 159 PRO B C 1
ATOM 3815 O O . PRO B 1 179 ? 60.155 66.589 3.818 1.00 35.07 159 PRO B O 1
ATOM 3819 N N . THR B 1 180 ? 58.130 67.032 2.881 1.00 35.54 160 THR B N 1
ATOM 3820 C CA . THR B 1 180 ? 58.193 68.472 3.123 1.00 38.47 160 THR B CA 1
ATOM 3821 C C . THR B 1 180 ? 57.179 68.920 4.187 1.00 36.78 160 THR B C 1
ATOM 3822 O O . THR B 1 180 ? 57.459 69.827 4.985 1.00 37.46 160 THR B O 1
ATOM 3826 N N . THR B 1 181 ? 55.999 68.314 4.165 1.00 32.94 161 THR B N 1
ATOM 3827 C CA . THR B 1 181 ? 55.040 68.463 5.245 1.00 35.07 161 THR B CA 1
ATOM 3828 C C . THR B 1 181 ? 54.483 67.079 5.597 1.00 34.86 161 THR B C 1
ATOM 3829 O O . THR B 1 181 ? 54.002 66.362 4.715 1.00 32.77 161 THR B O 1
ATOM 3833 N N . VAL B 1 182 ? 54.556 66.714 6.881 1.00 33.74 162 VAL B N 1
ATOM 3834 C CA . VAL B 1 182 ? 54.040 65.442 7.354 1.00 31.51 162 VAL B CA 1
ATOM 3835 C C . VAL B 1 182 ? 52.834 65.630 8.268 1.00 31.42 162 VAL B C 1
ATOM 3836 O O . VAL B 1 182 ? 52.773 66.567 9.111 1.00 27.96 162 VAL B O 1
ATOM 3840 N N . ALA B 1 183 ? 51.855 64.748 8.111 1.00 27.86 163 ALA B N 1
ATOM 3841 C CA . ALA B 1 183 ? 50.732 64.771 9.030 1.00 29.19 163 ALA B CA 1
ATOM 3842 C C . ALA B 1 183 ? 50.669 63.460 9.749 1.00 29.57 163 ALA B C 1
ATOM 3843 O O . ALA B 1 183 ? 50.806 62.412 9.125 1.00 29.55 163 ALA B O 1
ATOM 3845 N N . ASP B 1 184 ? 50.425 63.536 11.058 1.00 27.34 164 ASP B N 1
ATOM 3846 C CA . ASP B 1 184 ? 50.396 62.376 11.889 1.00 27.90 164 ASP B CA 1
ATOM 3847 C C . ASP B 1 184 ? 49.043 62.259 12.608 1.00 29.49 164 ASP B C 1
ATOM 3848 O O . ASP B 1 184 ? 48.661 63.091 13.435 1.00 29.54 164 ASP B O 1
ATOM 3853 N N . LEU B 1 185 ? 48.334 61.196 12.296 1.00 27.89 165 LEU B N 1
ATOM 3854 C CA . LEU B 1 185 ? 46.991 61.025 12.770 1.00 27.81 165 LEU B CA 1
ATOM 3855 C C . LEU B 1 185 ? 47.057 60.261 14.095 1.00 28.13 165 LEU B C 1
ATOM 3856 O O . LEU B 1 185 ? 47.424 59.093 14.126 1.00 28.51 165 LEU B O 1
ATOM 3861 N N . GLY B 1 186 ? 46.711 60.936 15.187 1.00 26.98 166 GLY B N 1
ATOM 3862 C CA . GLY B 1 186 ? 46.742 60.332 16.517 1.00 26.80 166 GLY B CA 1
ATOM 3863 C C . GLY B 1 186 ? 48.135 60.571 17.072 1.00 27.54 166 GLY B C 1
ATOM 3864 O O . GLY B 1 186 ? 48.809 59.651 17.548 1.00 25.58 166 GLY B O 1
ATOM 3865 N N . SER B 1 187 ? 48.547 61.830 17.011 1.00 28.19 167 SER B N 1
ATOM 3866 C CA . SER B 1 187 ? 49.939 62.204 17.238 1.00 29.19 167 SER B CA 1
ATOM 3867 C C . SER B 1 187 ? 50.428 61.983 18.689 1.00 28.43 167 SER B C 1
ATOM 3868 O O . SER B 1 187 ? 51.626 61.940 18.925 1.00 26.82 167 SER B O 1
ATOM 3871 N N . GLY B 1 188 ? 49.515 61.842 19.648 1.00 27.84 168 GLY B N 1
ATOM 3872 C CA . GLY B 1 188 ? 49.901 61.495 21.027 1.00 28.13 168 GLY B CA 1
ATOM 3873 C C . GLY B 1 188 ? 50.962 62.433 21.604 1.00 29.05 168 GLY B C 1
ATOM 3874 O O . GLY B 1 188 ? 50.737 63.637 21.707 1.00 30.14 168 GLY B O 1
ATOM 3875 N N . SER B 1 189 ? 52.129 61.886 21.946 1.00 29.96 169 SER B N 1
ATOM 3876 C CA . SER B 1 189 ? 53.260 62.665 22.512 1.00 29.43 169 SER B CA 1
ATOM 3877 C C . SER B 1 189 ? 53.968 63.635 21.552 1.00 27.67 169 SER B C 1
ATOM 3878 O O . SER B 1 189 ? 54.799 64.430 21.992 1.00 27.52 169 SER B O 1
ATOM 3881 N N . GLY B 1 190 ? 53.707 63.528 20.250 1.00 26.72 170 GLY B N 1
ATOM 3882 C CA . GLY B 1 190 ? 54.402 64.353 19.260 1.00 26.54 170 GLY B CA 1
ATOM 3883 C C . GLY B 1 190 ? 55.778 63.868 18.832 1.00 27.29 170 GLY B C 1
ATOM 3884 O O . GLY B 1 190 ? 56.403 64.475 17.954 1.00 25.34 170 GLY B O 1
ATOM 3885 N N . GLU B 1 191 ? 56.242 62.752 19.397 1.00 26.86 171 GLU B N 1
ATOM 3886 C CA . GLU B 1 191 ? 57.636 62.332 19.198 1.00 27.21 171 GLU B CA 1
ATOM 3887 C C . GLU B 1 191 ? 57.990 61.867 17.781 1.00 26.47 171 GLU B C 1
ATOM 3888 O O . GLU B 1 191 ? 59.103 62.130 17.308 1.00 24.29 171 GLU B O 1
ATOM 3894 N N . ARG B 1 192 ? 57.070 61.184 17.096 1.00 25.92 172 ARG B N 1
ATOM 3895 C CA . ARG B 1 192 ? 57.305 60.848 15.664 1.00 25.51 172 ARG B CA 1
ATOM 3896 C C . ARG B 1 192 ? 57.616 62.084 14.831 1.00 24.67 172 ARG B C 1
ATOM 3897 O O . ARG B 1 192 ? 58.558 62.108 14.034 1.00 24.64 172 ARG B O 1
ATOM 3905 N N . LEU B 1 193 ? 56.770 63.091 14.983 1.00 25.74 173 LEU B N 1
ATOM 3906 C CA . LEU B 1 193 ? 56.931 64.323 14.239 1.00 27.54 173 LEU B CA 1
ATOM 3907 C C . LEU B 1 193 ? 58.257 64.976 14.625 1.00 28.63 173 LEU B C 1
ATOM 3908 O O . LEU B 1 193 ? 59.027 65.412 13.743 1.00 27.56 173 LEU B O 1
ATOM 3913 N N . ILE B 1 194 ? 58.533 64.997 15.930 1.00 28.46 174 ILE B N 1
ATOM 3914 C CA . ILE B 1 194 ? 59.832 65.480 16.404 1.00 31.93 174 ILE B CA 1
ATOM 3915 C C . ILE B 1 194 ? 60.967 64.723 15.725 1.00 32.33 174 ILE B C 1
ATOM 3916 O O . ILE B 1 194 ? 61.870 65.357 15.176 1.00 30.47 174 ILE B O 1
ATOM 3921 N N . GLN B 1 195 ? 60.918 63.383 15.743 1.00 32.75 175 GLN B N 1
ATOM 3922 C CA . GLN B 1 195 ? 62.010 62.591 15.147 1.00 34.58 175 GLN B CA 1
ATOM 3923 C C . GLN B 1 195 ? 62.154 62.748 13.641 1.00 33.95 175 GLN B C 1
ATOM 3924 O O . GLN B 1 195 ? 63.269 62.779 13.139 1.00 35.03 175 GLN B O 1
ATOM 3930 N N . ILE B 1 196 ? 61.034 62.794 12.913 1.00 36.11 176 ILE B N 1
ATOM 3931 C CA . ILE B 1 196 ? 61.096 63.081 11.473 1.00 34.78 176 ILE B CA 1
ATOM 3932 C C . ILE B 1 196 ? 61.740 64.469 11.261 1.00 34.13 176 ILE B C 1
ATOM 3933 O O . ILE B 1 196 ? 62.585 64.668 10.352 1.00 29.08 176 ILE B O 1
ATOM 3938 N N . ALA B 1 197 ? 61.358 65.426 12.102 1.00 32.49 177 ALA B N 1
ATOM 3939 C CA . ALA B 1 197 ? 61.983 66.756 12.020 1.00 34.40 177 ALA B CA 1
ATOM 3940 C C . ALA B 1 197 ? 63.487 66.698 12.302 1.00 35.02 177 ALA B C 1
ATOM 3941 O O . ALA B 1 197 ? 64.225 67.434 11.666 1.00 35.16 177 ALA B O 1
ATOM 3943 N N . ARG B 1 198 ? 63.950 65.829 13.219 1.00 35.25 178 ARG B N 1
ATOM 3944 C CA . ARG B 1 198 ? 65.418 65.657 13.424 1.00 39.00 178 ARG B CA 1
ATOM 3945 C C . ARG B 1 198 ? 66.109 65.113 12.160 1.00 38.86 178 ARG B C 1
ATOM 3946 O O . ARG B 1 198 ? 67.192 65.546 11.786 1.00 38.63 178 ARG B O 1
ATOM 3954 N N . ARG B 1 199 ? 65.479 64.148 11.512 1.00 40.56 179 ARG B N 1
ATOM 3955 C CA . ARG B 1 199 ? 66.099 63.490 10.368 1.00 41.55 179 ARG B CA 1
ATOM 3956 C C . ARG B 1 199 ? 65.946 64.360 9.114 1.00 37.10 179 ARG B C 1
ATOM 3957 O O . ARG B 1 199 ? 66.771 64.284 8.210 1.00 33.64 179 ARG B O 1
ATOM 3965 N N . PHE B 1 200 ? 64.887 65.173 9.060 1.00 35.96 180 PHE B N 1
ATOM 3966 C CA . PHE B 1 200 ? 64.622 66.032 7.895 1.00 37.74 180 PHE B CA 1
ATOM 3967 C C . PHE B 1 200 ? 64.470 67.491 8.318 1.00 37.93 180 PHE B C 1
ATOM 3968 O O . PHE B 1 200 ? 63.369 67.972 8.551 1.00 35.47 180 PHE B O 1
ATOM 3976 N N . PRO B 1 201 ? 65.608 68.201 8.430 1.00 40.00 181 PRO B N 1
ATOM 3977 C CA . PRO B 1 201 ? 65.609 69.557 8.956 1.00 39.37 181 PRO B CA 1
ATOM 3978 C C . PRO B 1 201 ? 64.729 70.492 8.127 1.00 39.15 181 PRO B C 1
ATOM 3979 O O . PRO B 1 201 ? 64.732 70.433 6.896 1.00 36.68 181 PRO B O 1
ATOM 3983 N N . GLY B 1 202 ? 63.955 71.323 8.813 1.00 38.66 182 GLY B N 1
ATOM 3984 C CA . GLY B 1 202 ? 63.041 72.235 8.147 1.00 38.85 182 GLY B CA 1
ATOM 3985 C C . GLY B 1 202 ? 61.858 71.578 7.460 1.00 41.58 182 GLY B C 1
ATOM 3986 O O . GLY B 1 202 ? 61.181 72.232 6.656 1.00 46.47 182 GLY B O 1
ATOM 3987 N N . VAL B 1 203 ? 61.589 70.297 7.750 1.00 41.17 183 VAL B N 1
ATOM 3988 C CA . VAL B 1 203 ? 60.295 69.714 7.386 1.00 39.72 183 VAL B CA 1
ATOM 3989 C C . VAL B 1 203 ? 59.200 70.389 8.239 1.00 39.64 183 VAL B C 1
ATOM 3990 O O . VAL B 1 203 ? 59.487 70.943 9.303 1.00 39.58 183 VAL B O 1
ATOM 3994 N N . ARG B 1 204 ? 57.961 70.377 7.762 1.00 37.68 184 ARG B N 1
ATOM 3995 C CA . ARG B 1 204 ? 56.839 70.893 8.544 1.00 38.88 184 ARG B CA 1
ATOM 3996 C C . ARG B 1 204 ? 56.027 69.696 9.065 1.00 35.88 184 ARG B C 1
ATOM 3997 O O . ARG B 1 204 ? 56.047 68.619 8.468 1.00 34.08 184 ARG B O 1
ATOM 4005 N N . GLY B 1 205 ? 55.329 69.880 10.182 1.00 32.30 185 GLY B N 1
ATOM 4006 C CA . GLY B 1 205 ? 54.547 68.797 10.783 1.00 33.03 185 GLY B CA 1
ATOM 4007 C C . GLY B 1 205 ? 53.220 69.246 11.357 1.00 33.67 185 GLY B C 1
ATOM 4008 O O . GLY B 1 205 ? 53.122 70.356 11.926 1.00 32.82 185 GLY B O 1
ATOM 4009 N N . LEU B 1 206 ? 52.201 68.400 11.210 1.00 31.29 186 LEU B N 1
ATOM 4010 C CA . LEU B 1 206 ? 50.880 68.662 11.795 1.00 34.52 186 LEU B CA 1
ATOM 4011 C C . LEU B 1 206 ? 50.330 67.418 12.468 1.00 32.24 186 LEU B C 1
ATOM 4012 O O . LEU B 1 206 ? 50.113 66.417 11.817 1.00 28.40 186 LEU B O 1
ATOM 4017 N N . GLY B 1 207 ? 50.094 67.501 13.770 1.00 31.32 187 GLY B N 1
ATOM 4018 C CA . GLY B 1 207 ? 49.555 66.380 14.533 1.00 32.34 187 GLY B CA 1
ATOM 4019 C C . GLY B 1 207 ? 48.088 66.590 14.873 1.00 31.72 187 GLY B C 1
ATOM 4020 O O . GLY B 1 207 ? 47.710 67.629 15.434 1.00 32.58 187 GLY B O 1
ATOM 4021 N N . VAL B 1 208 ? 47.253 65.618 14.534 1.00 27.93 188 VAL B N 1
ATOM 4022 C CA . VAL B 1 208 ? 45.862 65.655 14.975 1.00 28.82 188 VAL B CA 1
ATOM 4023 C C . VAL B 1 208 ? 45.679 64.611 16.087 1.00 28.53 188 VAL B C 1
ATOM 4024 O O . VAL B 1 208 ? 46.131 63.483 15.945 1.00 26.60 188 VAL B O 1
ATOM 4028 N N . ASP B 1 209 ? 45.054 65.001 17.195 1.00 26.87 189 ASP B N 1
ATOM 4029 C CA . ASP B 1 209 ? 44.686 64.040 18.238 1.00 26.41 189 ASP B CA 1
ATOM 4030 C C . ASP B 1 209 ? 43.365 64.497 18.872 1.00 25.76 189 ASP B C 1
ATOM 4031 O O . ASP B 1 209 ? 43.156 65.670 19.116 1.00 25.48 189 ASP B O 1
ATOM 4036 N N . ILE B 1 210 ? 42.490 63.538 19.151 1.00 26.24 190 ILE B N 1
ATOM 4037 C CA . ILE B 1 210 ? 41.182 63.811 19.713 1.00 26.84 190 ILE B CA 1
ATOM 4038 C C . ILE B 1 210 ? 41.227 64.152 21.219 1.00 28.12 190 ILE B C 1
ATOM 4039 O O . ILE B 1 210 ? 40.246 64.659 21.749 1.00 25.11 190 ILE B O 1
ATOM 4044 N N . ALA B 1 211 ? 42.364 63.883 21.879 1.00 27.68 191 ALA B N 1
ATOM 4045 C CA . ALA B 1 211 ? 42.557 64.121 23.314 1.00 28.05 191 ALA B CA 1
ATOM 4046 C C . ALA B 1 211 ? 43.454 65.316 23.612 1.00 28.92 191 ALA B C 1
ATOM 4047 O O . ALA B 1 211 ? 44.574 65.380 23.138 1.00 29.90 191 ALA B O 1
ATOM 4049 N N . ASP B 1 212 ? 42.964 66.246 24.429 1.00 31.16 192 ASP B N 1
ATOM 4050 C CA . ASP B 1 212 ? 43.751 67.390 24.891 1.00 31.68 192 ASP B CA 1
ATOM 4051 C C . ASP B 1 212 ? 44.965 66.996 25.740 1.00 32.31 192 ASP B C 1
ATOM 4052 O O . ASP B 1 212 ? 45.922 67.763 25.811 1.00 32.87 192 ASP B O 1
ATOM 4057 N N . GLY B 1 213 ? 44.919 65.831 26.395 1.00 29.35 193 GLY B N 1
ATOM 4058 C CA . GLY B 1 213 ? 46.042 65.361 27.202 1.00 29.83 193 GLY B CA 1
ATOM 4059 C C . GLY B 1 213 ? 47.260 64.999 26.354 1.00 29.39 193 GLY B C 1
ATOM 4060 O O . GLY B 1 213 ? 48.393 65.177 26.779 1.00 30.35 193 GLY B O 1
ATOM 4061 N N . ALA B 1 214 ? 47.018 64.467 25.163 1.00 28.14 194 ALA B N 1
ATOM 4062 C CA . ALA B 1 214 ? 48.079 64.219 24.183 1.00 30.03 194 ALA B CA 1
ATOM 4063 C C . ALA B 1 214 ? 48.589 65.559 23.611 1.00 30.19 194 ALA B C 1
ATOM 4064 O O . ALA B 1 214 ? 49.807 65.837 23.612 1.00 30.21 194 ALA B O 1
ATOM 4066 N N . ILE B 1 215 ? 47.639 66.379 23.144 1.00 28.91 195 ILE B N 1
ATOM 4067 C CA . ILE B 1 215 ? 47.927 67.685 22.559 1.00 29.02 195 ILE B CA 1
ATOM 4068 C C . ILE B 1 215 ? 48.797 68.466 23.542 1.00 31.14 195 ILE B C 1
ATOM 4069 O O . ILE B 1 215 ? 49.803 69.043 23.150 1.00 30.10 195 ILE B O 1
ATOM 4074 N N . ALA B 1 216 ? 48.423 68.435 24.821 1.00 29.66 196 ALA B N 1
ATOM 4075 C CA . ALA B 1 216 ? 49.133 69.181 25.853 1.00 31.50 196 ALA B CA 1
ATOM 4076 C C . ALA B 1 216 ? 50.559 68.688 26.021 1.00 30.61 196 ALA B C 1
ATOM 4077 O O . ALA B 1 216 ? 51.471 69.501 26.132 1.00 30.39 196 ALA B O 1
ATOM 4087 N N . ALA B 1 218 ? 52.285 66.947 23.761 1.00 32.64 198 ALA B N 1
ATOM 4088 C CA . ALA B 1 218 ? 52.974 67.237 22.504 1.00 33.93 198 ALA B CA 1
ATOM 4089 C C . ALA B 1 218 ? 53.421 68.704 22.366 1.00 34.85 198 ALA B C 1
ATOM 4090 O O . ALA B 1 218 ? 54.516 68.955 21.887 1.00 34.73 198 ALA B O 1
ATOM 4092 N N . GLU B 1 219 ? 52.596 69.657 22.802 1.00 37.81 199 GLU B N 1
ATOM 4093 C CA . GLU B 1 219 ? 52.947 71.087 22.697 1.00 41.06 199 GLU B CA 1
ATOM 4094 C C . GLU B 1 219 ? 54.169 71.352 23.546 1.00 40.80 199 GLU B C 1
ATOM 4095 O O . GLU B 1 219 ? 55.092 72.077 23.149 1.00 37.78 199 GLU B O 1
ATOM 4101 N N . LYS B 1 220 ? 54.152 70.743 24.725 1.00 42.33 200 LYS B N 1
ATOM 4102 C CA . LYS B 1 220 ? 55.223 70.878 25.699 1.00 44.63 200 LYS B CA 1
ATOM 4103 C C . LYS B 1 220 ? 56.549 70.301 25.179 1.00 42.12 200 LYS B C 1
ATOM 4104 O O . LYS B 1 220 ? 57.602 70.922 25.338 1.00 41.05 200 LYS B O 1
ATOM 4110 N N . GLU B 1 221 ? 56.491 69.132 24.542 1.00 39.19 201 GLU B N 1
ATOM 4111 C CA . GLU B 1 221 ? 57.699 68.456 24.037 1.00 37.85 201 GLU B CA 1
ATOM 4112 C C . GLU B 1 221 ? 58.328 69.171 22.838 1.00 37.80 201 GLU B C 1
ATOM 4113 O O . GLU B 1 221 ? 59.554 69.215 22.716 1.00 35.55 201 GLU B O 1
ATOM 4119 N N . VAL B 1 222 ? 57.499 69.713 21.944 1.00 38.63 202 VAL B N 1
ATOM 4120 C CA . VAL B 1 222 ? 58.032 70.443 20.785 1.00 39.82 202 VAL B CA 1
ATOM 4121 C C . VAL B 1 222 ? 58.602 71.797 21.222 1.00 39.95 202 VAL B C 1
ATOM 4122 O O . VAL B 1 222 ? 59.611 72.250 20.690 1.00 41.47 202 VAL B O 1
ATOM 4126 N N . ALA B 1 223 ? 57.957 72.444 22.183 1.00 40.40 203 ALA B N 1
ATOM 4127 C CA . ALA B 1 223 ? 58.513 73.658 22.745 1.00 42.83 203 ALA B CA 1
ATOM 4128 C C . ALA B 1 223 ? 59.919 73.358 23.239 1.00 44.07 203 ALA B C 1
ATOM 4129 O O . ALA B 1 223 ? 60.905 73.916 22.741 1.00 43.75 203 ALA B O 1
ATOM 4131 N N . ALA B 1 224 ? 59.996 72.420 24.178 1.00 46.62 204 ALA B N 1
ATOM 4132 C CA . ALA B 1 224 ? 61.238 72.080 24.882 1.00 47.06 204 ALA B CA 1
ATOM 4133 C C . ALA B 1 224 ? 62.387 71.653 23.967 1.00 46.97 204 ALA B C 1
ATOM 4134 O O . ALA B 1 224 ? 63.542 71.935 24.270 1.00 49.26 204 ALA B O 1
ATOM 4136 N N . LYS B 1 225 ? 62.077 70.976 22.862 1.00 46.86 205 LYS B N 1
ATOM 4137 C CA . LYS B 1 225 ? 63.103 70.534 21.908 1.00 44.56 205 LYS B CA 1
ATOM 4138 C C . LYS B 1 225 ? 63.246 71.528 20.749 1.00 43.30 205 LYS B C 1
ATOM 4139 O O . LYS B 1 225 ? 63.952 71.256 19.780 1.00 46.01 205 LYS B O 1
ATOM 4145 N N . GLY B 1 226 ? 62.586 72.684 20.869 1.00 41.57 206 GLY B N 1
ATOM 4146 C CA . GLY B 1 226 ? 62.750 73.788 19.931 1.00 40.80 206 GLY B CA 1
ATOM 4147 C C . GLY B 1 226 ? 62.214 73.514 18.535 1.00 42.38 206 GLY B C 1
ATOM 4148 O O . GLY B 1 226 ? 62.824 73.929 17.550 1.00 44.65 206 GLY B O 1
ATOM 4149 N N . PHE B 1 227 ? 61.071 72.830 18.446 1.00 39.02 207 PHE B N 1
ATOM 4150 C CA . PHE B 1 227 ? 60.427 72.558 17.158 1.00 38.46 207 PHE B CA 1
ATOM 4151 C C . PHE B 1 227 ? 59.064 73.244 16.999 1.00 37.71 207 PHE B C 1
ATOM 4152 O O . PHE B 1 227 ? 58.343 72.963 16.034 1.00 38.37 207 PHE B O 1
ATOM 4160 N N . GLY B 1 228 ? 58.701 74.119 17.934 1.00 38.93 208 GLY B N 1
ATOM 4161 C CA . GLY B 1 228 ? 57.418 74.844 17.862 1.00 40.80 208 GLY B CA 1
ATOM 4162 C C . GLY B 1 228 ? 57.356 75.661 16.590 1.00 44.51 208 GLY B C 1
ATOM 4163 O O . GLY B 1 228 ? 56.283 75.913 16.043 1.00 44.91 208 GLY B O 1
ATOM 4164 N N . ASP B 1 229 ? 58.536 76.098 16.150 1.00 51.50 209 ASP B N 1
ATOM 4165 C CA . ASP B 1 229 ? 58.782 76.617 14.793 1.00 54.43 209 ASP B CA 1
ATOM 4166 C C . ASP B 1 229 ? 58.053 75.867 13.668 1.00 52.60 209 ASP B C 1
ATOM 4167 O O . ASP B 1 229 ? 57.335 76.476 12.858 1.00 52.10 209 ASP B O 1
ATOM 4172 N N . GLN B 1 230 ? 58.238 74.547 13.637 1.00 48.81 210 GLN B N 1
ATOM 4173 C CA . GLN B 1 230 ? 57.865 73.713 12.482 1.00 45.13 210 GLN B CA 1
ATOM 4174 C C . GLN B 1 230 ? 56.684 72.754 12.694 1.00 38.68 210 GLN B C 1
ATOM 4175 O O . GLN B 1 230 ? 56.164 72.224 11.724 1.00 35.92 210 GLN B O 1
ATOM 4181 N N . ILE B 1 231 ? 56.291 72.496 13.938 1.00 37.35 211 ILE B N 1
ATOM 4182 C CA . ILE B 1 231 ? 55.241 71.481 14.233 1.00 37.56 211 ILE B CA 1
ATOM 4183 C C . ILE B 1 231 ? 54.042 72.087 14.951 1.00 36.34 211 ILE B C 1
ATOM 4184 O O . ILE B 1 231 ? 54.216 72.805 15.933 1.00 34.35 211 ILE B O 1
ATOM 4189 N N . SER B 1 232 ? 52.833 71.791 14.475 1.00 36.69 212 SER B N 1
ATOM 4190 C CA . SER B 1 232 ? 51.629 72.213 15.173 1.00 37.17 212 SER B CA 1
ATOM 4191 C C . SER B 1 232 ? 50.686 71.068 15.414 1.00 35.89 212 SER B C 1
ATOM 4192 O O . SER B 1 232 ? 50.776 70.025 14.766 1.00 37.96 212 SER B O 1
ATOM 4195 N N . PHE B 1 233 ? 49.768 71.289 16.352 1.00 33.20 213 PHE B N 1
ATOM 4196 C CA . PHE B 1 233 ? 48.798 70.288 16.766 1.00 30.23 213 PHE B CA 1
ATOM 4197 C C . PHE B 1 233 ? 47.416 70.890 16.786 1.00 31.30 213 PHE B C 1
ATOM 4198 O O . PHE B 1 233 ? 47.250 72.088 17.047 1.00 30.09 213 PHE B O 1
ATOM 4206 N N . VAL B 1 234 ? 46.435 70.046 16.500 1.00 32.40 214 VAL B N 1
ATOM 4207 C CA . VAL B 1 234 ? 45.030 70.423 16.469 1.00 34.34 214 VAL B CA 1
ATOM 4208 C C . VAL B 1 234 ? 44.236 69.298 17.114 1.00 34.22 214 VAL B C 1
ATOM 4209 O O . VAL B 1 234 ? 44.463 68.119 16.795 1.00 31.39 214 VAL B O 1
ATOM 4213 N N . ARG B 1 235 ? 43.296 69.648 17.994 1.00 33.86 215 ARG B N 1
ATOM 4214 C CA . ARG B 1 235 ? 42.396 68.647 18.532 1.00 34.85 215 ARG B CA 1
ATOM 4215 C C . ARG B 1 235 ? 41.286 68.423 17.529 1.00 35.21 215 ARG B C 1
ATOM 4216 O O . ARG B 1 235 ? 40.500 69.327 17.245 1.00 35.28 215 ARG B O 1
ATOM 4224 N N . GLY B 1 236 ? 41.246 67.211 16.984 1.00 35.48 216 GLY B N 1
ATOM 4225 C CA . GLY B 1 236 ? 40.200 66.809 16.052 1.00 33.13 216 GLY B CA 1
ATOM 4226 C C . GLY B 1 236 ? 40.057 65.300 15.973 1.00 33.33 216 GLY B C 1
ATOM 4227 O O . GLY B 1 236 ? 40.871 64.553 16.537 1.00 32.87 216 GLY B O 1
ATOM 4228 N N . ASP B 1 237 ? 39.020 64.867 15.261 1.00 32.91 217 ASP B N 1
ATOM 4229 C CA . ASP B 1 237 ? 38.709 63.456 15.056 1.00 32.22 217 ASP B CA 1
ATOM 4230 C C . ASP B 1 237 ? 39.168 63.057 13.673 1.00 32.18 217 ASP B C 1
ATOM 4231 O O . ASP B 1 237 ? 38.612 63.504 12.687 1.00 34.10 217 ASP B O 1
ATOM 4236 N N . ALA B 1 238 ? 40.195 62.219 13.589 1.00 33.00 218 ALA B N 1
ATOM 4237 C CA . ALA B 1 238 ? 40.732 61.817 12.293 1.00 32.85 218 ALA B CA 1
ATOM 4238 C C . ALA B 1 238 ? 39.787 60.881 11.536 1.00 32.14 218 ALA B C 1
ATOM 4239 O O . ALA B 1 238 ? 39.965 60.662 10.349 1.00 29.39 218 ALA B O 1
ATOM 4241 N N . ARG B 1 239 ? 38.808 60.309 12.235 1.00 34.40 219 ARG B N 1
ATOM 4242 C CA . ARG B 1 239 ? 37.801 59.465 11.603 1.00 36.75 219 ARG B CA 1
ATOM 4243 C C . ARG B 1 239 ? 36.975 60.288 10.619 1.00 40.79 219 ARG B C 1
ATOM 4244 O O . ARG B 1 239 ? 36.545 59.766 9.598 1.00 45.12 219 ARG B O 1
ATOM 4252 N N . THR B 1 240 ? 36.766 61.569 10.936 1.00 41.74 220 THR B N 1
ATOM 4253 C CA . THR B 1 240 ? 35.971 62.485 10.110 1.00 41.70 220 THR B CA 1
ATOM 4254 C C . THR B 1 240 ? 36.864 63.656 9.761 1.00 42.71 220 THR B C 1
ATOM 4255 O O . THR B 1 240 ? 36.717 64.765 10.294 1.00 39.93 220 THR B O 1
ATOM 4259 N N . ILE B 1 241 ? 37.816 63.382 8.883 1.00 43.38 221 ILE B N 1
ATOM 4260 C CA . ILE B 1 241 ? 38.892 64.310 8.598 1.00 45.01 221 ILE B CA 1
ATOM 4261 C C . ILE B 1 241 ? 38.450 65.647 8.008 1.00 45.24 221 ILE B C 1
ATOM 4262 O O . ILE B 1 241 ? 39.178 66.625 8.125 1.00 44.76 221 ILE B O 1
ATOM 4267 N N . ASP B 1 242 ? 37.277 65.699 7.379 1.00 51.57 222 ASP B N 1
ATOM 4268 C CA . ASP B 1 242 ? 36.796 66.962 6.781 1.00 57.16 222 ASP B CA 1
ATOM 4269 C C . ASP B 1 242 ? 36.242 67.982 7.786 1.00 61.06 222 ASP B C 1
ATOM 4270 O O . ASP B 1 242 ? 36.051 69.148 7.440 1.00 63.64 222 ASP B O 1
ATOM 4275 N N . GLN B 1 243 ? 35.989 67.532 9.015 1.00 63.26 223 GLN B N 1
ATOM 4276 C CA . GLN B 1 243 ? 35.586 68.402 10.122 1.00 64.75 223 GLN B CA 1
ATOM 4277 C C . GLN B 1 243 ? 36.746 68.637 11.099 1.00 66.35 223 GLN B C 1
ATOM 4278 O O . GLN B 1 243 ? 36.553 69.219 12.164 1.00 66.47 223 GLN B O 1
ATOM 4284 N N . VAL B 1 244 ? 37.944 68.172 10.741 1.00 68.31 224 VAL B N 1
ATOM 4285 C CA . VAL B 1 244 ? 39.152 68.542 11.467 1.00 69.72 224 VAL B CA 1
ATOM 4286 C C . VAL B 1 244 ? 39.469 69.963 11.014 1.00 71.16 224 VAL B C 1
ATOM 4287 O O . VAL B 1 244 ? 39.672 70.218 9.820 1.00 71.65 224 VAL B O 1
ATOM 4291 N N . SER B 1 245 ? 39.491 70.887 11.973 1.00 73.17 225 SER B N 1
ATOM 4292 C CA . SER B 1 245 ? 39.553 72.311 11.659 1.00 74.92 225 SER B CA 1
ATOM 4293 C C . SER B 1 245 ? 40.994 72.849 11.648 1.00 72.40 225 SER B C 1
ATOM 4294 O O . SER B 1 245 ? 41.325 73.822 12.320 1.00 73.55 225 SER B O 1
ATOM 4297 N N . ALA B 1 246 ? 41.845 72.168 10.887 1.00 72.27 226 ALA B N 1
ATOM 4298 C CA . ALA B 1 246 ? 43.093 72.734 10.378 1.00 72.24 226 ALA B CA 1
ATOM 4299 C C . ALA B 1 246 ? 43.189 72.340 8.907 1.00 71.03 226 ALA B C 1
ATOM 4300 O O . ALA B 1 246 ? 44.233 71.905 8.425 1.00 71.99 226 ALA B O 1
ATOM 4302 N N . ARG B 1 247 ? 42.073 72.512 8.205 1.00 72.21 227 ARG B N 1
ATOM 4303 C CA . ARG B 1 247 ? 41.949 72.131 6.804 1.00 74.62 227 ARG B CA 1
ATOM 4304 C C . ARG B 1 247 ? 42.948 72.881 5.909 1.00 72.95 227 ARG B C 1
ATOM 4305 O O . ARG B 1 247 ? 43.382 72.359 4.877 1.00 71.48 227 ARG B O 1
ATOM 4313 N N . GLY B 1 248 ? 43.306 74.099 6.316 1.00 70.45 228 GLY B N 1
ATOM 4314 C CA . GLY B 1 248 ? 44.224 74.952 5.569 1.00 69.07 228 GLY B CA 1
ATOM 4315 C C . GLY B 1 248 ? 45.511 74.308 5.080 1.00 68.41 228 GLY B C 1
ATOM 4316 O O . GLY B 1 248 ? 45.932 74.555 3.951 1.00 69.07 228 GLY B O 1
ATOM 4317 N N . GLU B 1 249 ? 46.136 73.483 5.917 1.00 66.22 229 GLU B N 1
ATOM 4318 C CA . GLU B 1 249 ? 47.470 72.943 5.617 1.00 68.78 229 GLU B CA 1
ATOM 4319 C C . GLU B 1 249 ? 47.467 71.625 4.820 1.00 64.76 229 GLU B C 1
ATOM 4320 O O . GLU B 1 249 ? 48.474 71.284 4.180 1.00 65.21 229 GLU B O 1
ATOM 4326 N N . PHE B 1 250 ? 46.345 70.903 4.846 1.00 56.01 230 PHE B N 1
ATOM 4327 C CA . PHE B 1 250 ? 46.273 69.535 4.310 1.00 51.99 230 PHE B CA 1
ATOM 4328 C C . PHE B 1 250 ? 46.797 69.357 2.890 1.00 50.74 230 PHE B C 1
ATOM 4329 O O . PHE B 1 250 ? 47.459 68.365 2.599 1.00 44.68 230 PHE B O 1
ATOM 4337 N N . ALA B 1 251 ? 46.482 70.303 2.003 1.00 54.67 231 ALA B N 1
ATOM 4338 C CA . ALA B 1 251 ? 46.854 70.194 0.578 1.00 53.34 231 ALA B CA 1
ATOM 4339 C C . ALA B 1 251 ? 48.373 70.108 0.367 1.00 50.00 231 ALA B C 1
ATOM 4340 O O . ALA B 1 251 ? 48.838 69.580 -0.646 1.00 44.32 231 ALA B O 1
ATOM 4342 N N . GLU B 1 252 ? 49.129 70.620 1.337 1.00 48.24 232 GLU B N 1
ATOM 4343 C CA . GLU B 1 252 ? 50.578 70.696 1.250 1.00 49.81 232 GLU B CA 1
ATOM 4344 C C . GLU B 1 252 ? 51.247 69.420 1.760 1.00 46.27 232 GLU B C 1
ATOM 4345 O O . GLU B 1 252 ? 52.413 69.151 1.451 1.00 45.29 232 GLU B O 1
ATOM 4351 N N . VAL B 1 253 ? 50.495 68.619 2.519 1.00 40.54 233 VAL B N 1
ATOM 4352 C CA . VAL B 1 253 ? 51.023 67.396 3.127 1.00 34.12 233 VAL B CA 1
ATOM 4353 C C . VAL B 1 253 ? 51.425 66.374 2.063 1.00 32.45 233 VAL B C 1
ATOM 4354 O O . VAL B 1 253 ? 50.633 66.065 1.183 1.00 31.15 233 VAL B O 1
ATOM 4358 N N . ASP B 1 254 ? 52.641 65.845 2.161 1.00 30.89 234 ASP B N 1
ATOM 4359 C CA . ASP B 1 254 ? 53.119 64.792 1.246 1.00 33.22 234 ASP B CA 1
ATOM 4360 C C . ASP B 1 254 ? 53.553 63.455 1.912 1.00 30.75 234 ASP B C 1
ATOM 4361 O O . ASP B 1 254 ? 53.963 62.530 1.220 1.00 31.29 234 ASP B O 1
ATOM 4366 N N . LEU B 1 255 ? 53.476 63.354 3.242 1.00 30.84 235 LEU B N 1
ATOM 4367 C CA . LEU B 1 255 ? 53.679 62.066 3.952 1.00 27.56 235 LEU B CA 1
ATOM 4368 C C . LEU B 1 255 ? 52.630 61.986 5.042 1.00 27.00 235 LEU B C 1
ATOM 4369 O O . LEU B 1 255 ? 52.486 62.913 5.832 1.00 26.21 235 LEU B O 1
ATOM 4374 N N . LEU B 1 256 ? 51.888 60.886 5.070 1.00 25.72 236 LEU B N 1
ATOM 4375 C CA . LEU B 1 256 ? 50.881 60.681 6.078 1.00 26.40 236 LEU B CA 1
ATOM 4376 C C . LEU B 1 256 ? 51.403 59.554 6.954 1.00 24.54 236 LEU B C 1
ATOM 4377 O O . LEU B 1 256 ? 52.006 58.603 6.445 1.00 25.28 236 LEU B O 1
ATOM 4382 N N . THR B 1 257 ? 51.204 59.682 8.267 1.00 24.48 237 THR B N 1
ATOM 4383 C CA . THR B 1 257 ? 51.523 58.605 9.202 1.00 23.31 237 THR B CA 1
ATOM 4384 C C . THR B 1 257 ? 50.389 58.441 10.195 1.00 23.46 237 THR B C 1
ATOM 4385 O O . THR B 1 257 ? 49.625 59.370 10.512 1.00 26.60 237 THR B O 1
ATOM 4389 N N . CYS B 1 258 ? 50.261 57.232 10.681 1.00 21.82 238 CYS B N 1
ATOM 4390 C CA . CYS B 1 258 ? 49.200 56.939 11.567 1.00 22.26 238 CYS B CA 1
ATOM 4391 C C . CYS B 1 258 ? 49.585 55.652 12.251 1.00 21.30 238 CYS B C 1
ATOM 4392 O O . CYS B 1 258 ? 49.544 54.576 11.629 1.00 20.84 238 CYS B O 1
ATOM 4395 N N . PHE B 1 259 ? 49.971 55.802 13.518 1.00 19.00 239 PHE B N 1
ATOM 4396 C CA . PHE B 1 259 ? 50.434 54.739 14.378 1.00 19.84 239 PHE B CA 1
ATOM 4397 C C . PHE B 1 259 ? 49.550 54.583 15.624 1.00 20.75 239 PHE B C 1
ATOM 4398 O O . PHE B 1 259 ? 49.254 55.556 16.322 1.00 21.17 239 PHE B O 1
ATOM 4422 N N . GLY B 1 262 ? 44.664 53.096 13.870 1.00 24.43 242 GLY B N 1
ATOM 4423 C CA . GLY B 1 262 ? 43.921 52.673 12.680 1.00 22.88 242 GLY B CA 1
ATOM 4424 C C . GLY B 1 262 ? 42.664 51.915 13.034 1.00 22.14 242 GLY B C 1
ATOM 4425 O O . GLY B 1 262 ? 41.639 52.024 12.340 1.00 20.95 242 GLY B O 1
ATOM 4426 N N . HIS B 1 263 ? 42.720 51.143 14.119 1.00 21.83 243 HIS B N 1
ATOM 4427 C CA . HIS B 1 263 ? 41.554 50.376 14.560 1.00 22.04 243 HIS B CA 1
ATOM 4428 C C . HIS B 1 263 ? 40.352 51.278 14.838 1.00 23.67 243 HIS B C 1
ATOM 4429 O O . HIS B 1 263 ? 39.190 50.862 14.651 1.00 23.35 243 HIS B O 1
ATOM 4436 N N . ASP B 1 264 ? 40.634 52.516 15.238 1.00 23.76 244 ASP B N 1
ATOM 4437 C CA . ASP B 1 264 ? 39.591 53.483 15.547 1.00 24.84 244 ASP B CA 1
ATOM 4438 C C . ASP B 1 264 ? 38.756 53.842 14.306 1.00 27.92 244 ASP B C 1
ATOM 4439 O O . ASP B 1 264 ? 37.606 54.289 14.453 1.00 27.13 244 ASP B O 1
ATOM 4444 N N . PHE B 1 265 ? 39.314 53.612 13.104 1.00 27.90 245 PHE B N 1
ATOM 4445 C CA . PHE B 1 265 ? 38.592 53.864 11.854 1.00 27.77 245 PHE B CA 1
ATOM 4446 C C . PHE B 1 265 ? 37.462 52.889 11.589 1.00 28.27 245 PHE B C 1
ATOM 4447 O O . PHE B 1 265 ? 36.579 53.176 10.784 1.00 30.93 245 PHE B O 1
ATOM 4455 N N . TRP B 1 266 ? 37.490 51.736 12.249 1.00 28.70 246 TRP B N 1
ATOM 4456 C CA . TRP B 1 266 ? 36.528 50.693 12.005 1.00 28.25 246 TRP B CA 1
ATOM 4457 C C . TRP B 1 266 ? 35.226 50.954 12.778 1.00 30.01 246 TRP B C 1
ATOM 4458 O O . TRP B 1 266 ? 35.164 51.905 13.577 1.00 28.68 246 TRP B O 1
ATOM 4469 N N . PRO B 1 267 ? 34.168 50.152 12.519 1.00 31.19 247 PRO B N 1
ATOM 4470 C CA . PRO B 1 267 ? 34.011 48.999 11.597 1.00 31.49 247 PRO B CA 1
ATOM 4471 C C . PRO B 1 267 ? 34.338 49.236 10.106 1.00 29.62 247 PRO B C 1
ATOM 4472 O O . PRO B 1 267 ? 34.699 50.325 9.710 1.00 26.00 247 PRO B O 1
ATOM 4476 N N . ARG B 1 268 ? 34.188 48.195 9.296 1.00 31.43 248 ARG B N 1
ATOM 4477 C CA . ARG B 1 268 ? 34.709 48.204 7.938 1.00 32.31 248 ARG B CA 1
ATOM 4478 C C . ARG B 1 268 ? 34.193 49.339 7.084 1.00 33.71 248 ARG B C 1
ATOM 4479 O O . ARG B 1 268 ? 34.978 49.979 6.389 1.00 33.72 248 ARG B O 1
ATOM 4487 N N . GLU B 1 269 ? 32.882 49.587 7.119 1.00 35.44 249 GLU B N 1
ATOM 4488 C CA . GLU B 1 269 ? 32.279 50.663 6.293 1.00 37.65 249 GLU B CA 1
ATOM 4489 C C . GLU B 1 269 ? 32.904 52.002 6.625 1.00 33.57 249 GLU B C 1
ATOM 4490 O O . GLU B 1 269 ? 33.210 52.811 5.746 1.00 32.48 249 GLU B O 1
ATOM 4496 N N . ASN B 1 270 ? 33.076 52.238 7.915 1.00 31.78 250 ASN B N 1
ATOM 4497 C CA . ASN B 1 270 ? 33.622 53.493 8.390 1.00 30.00 250 ASN B CA 1
ATOM 4498 C C . ASN B 1 270 ? 35.076 53.667 7.969 1.00 26.43 250 ASN B C 1
ATOM 4499 O O . ASN B 1 270 ? 35.505 54.745 7.595 1.00 25.58 250 ASN B O 1
ATOM 4504 N N . CYS B 1 271 ? 35.836 52.589 8.100 1.00 26.36 251 CYS B N 1
ATOM 4505 C CA . CYS B 1 271 ? 37.214 52.562 7.673 1.00 26.16 251 CYS B CA 1
ATOM 4506 C C . CYS B 1 271 ? 37.364 52.822 6.175 1.00 24.94 251 CYS B C 1
ATOM 4507 O O . CYS B 1 271 ? 38.139 53.678 5.780 1.00 24.71 251 CYS B O 1
ATOM 4510 N N . VAL B 1 272 ? 36.627 52.087 5.347 1.00 26.71 252 VAL B N 1
ATOM 4511 C CA . VAL B 1 272 ? 36.625 52.362 3.890 1.00 26.02 252 VAL B CA 1
ATOM 4512 C C . VAL B 1 272 ? 36.358 53.837 3.628 1.00 25.74 252 VAL B C 1
ATOM 4513 O O . VAL B 1 272 ? 37.060 54.465 2.835 1.00 27.39 252 VAL B O 1
ATOM 4517 N N . GLN B 1 273 ? 35.356 54.414 4.287 1.00 28.12 253 GLN B N 1
ATOM 4518 C CA . GLN B 1 273 ? 35.025 55.820 4.029 1.00 29.18 253 GLN B CA 1
ATOM 4519 C C . GLN B 1 273 ? 36.108 56.760 4.533 1.00 28.34 253 GLN B C 1
ATOM 4520 O O . GLN B 1 273 ? 36.475 57.730 3.849 1.00 29.25 253 GLN B O 1
ATOM 4526 N N . THR B 1 274 ? 36.642 56.491 5.721 1.00 28.40 254 THR B N 1
ATOM 4527 C CA . THR B 1 274 ? 37.730 57.341 6.243 1.00 27.53 254 THR B CA 1
ATOM 4528 C C . THR B 1 274 ? 38.951 57.315 5.334 1.00 24.91 254 THR B C 1
ATOM 4529 O O . THR B 1 274 ? 39.563 58.354 5.039 1.00 24.53 254 THR B O 1
ATOM 4533 N N . LEU B 1 275 ? 39.328 56.121 4.903 1.00 24.48 255 LEU B N 1
ATOM 4534 C CA . LEU B 1 275 ? 40.499 55.986 4.038 1.00 22.92 255 LEU B CA 1
ATOM 4535 C C . LEU B 1 275 ? 40.341 56.768 2.733 1.00 24.07 255 LEU B C 1
ATOM 4536 O O . LEU B 1 275 ? 41.321 57.342 2.200 1.00 23.05 255 LEU B O 1
ATOM 4541 N N . ARG B 1 276 ? 39.124 56.739 2.183 1.00 26.79 256 ARG B N 1
ATOM 4542 C CA . ARG B 1 276 ? 38.843 57.429 0.914 1.00 28.65 256 ARG B CA 1
ATOM 4543 C C . ARG B 1 276 ? 38.949 58.918 1.151 1.00 28.83 256 ARG B C 1
ATOM 4544 O O . ARG B 1 276 ? 39.527 59.616 0.335 1.00 26.20 256 ARG B O 1
ATOM 4552 N N . LYS B 1 277 ? 38.379 59.374 2.269 1.00 31.03 257 LYS B N 1
ATOM 4553 C CA . LYS B 1 277 ? 38.477 60.769 2.709 1.00 34.24 257 LYS B CA 1
ATOM 4554 C C . LYS B 1 277 ? 39.908 61.225 2.928 1.00 34.67 257 LYS B C 1
ATOM 4555 O O . LYS B 1 277 ? 40.279 62.315 2.516 1.00 32.37 257 LYS B O 1
ATOM 4561 N N . LEU B 1 278 ? 40.704 60.398 3.605 1.00 35.19 258 LEU B N 1
ATOM 4562 C CA . LEU B 1 278 ? 42.140 60.670 3.731 1.00 33.91 258 LEU B CA 1
ATOM 4563 C C . LEU B 1 278 ? 42.783 60.897 2.359 1.00 32.13 258 LEU B C 1
ATOM 4564 O O . LEU B 1 278 ? 43.474 61.894 2.148 1.00 30.13 258 LEU B O 1
ATOM 4569 N N . ARG B 1 279 ? 42.556 59.960 1.436 1.00 30.10 259 ARG B N 1
ATOM 4570 C CA . ARG B 1 279 ? 43.011 60.070 0.040 1.00 30.91 259 ARG B CA 1
ATOM 4571 C C . ARG B 1 279 ? 42.713 61.440 -0.554 1.00 31.70 259 ARG B C 1
ATOM 4572 O O . ARG B 1 279 ? 43.558 62.041 -1.194 1.00 34.22 259 ARG B O 1
ATOM 4580 N N . ALA B 1 280 ? 41.492 61.917 -0.357 1.00 34.41 260 ALA B N 1
ATOM 4581 C CA . ALA B 1 280 ? 41.048 63.171 -0.979 1.00 35.22 260 ALA B CA 1
ATOM 4582 C C . ALA B 1 280 ? 41.429 64.363 -0.109 1.00 36.60 260 ALA B C 1
ATOM 4583 O O . ALA B 1 280 ? 41.836 65.395 -0.618 1.00 38.36 260 ALA B O 1
ATOM 4585 N N . ALA B 1 281 ? 41.322 64.210 1.212 1.00 37.18 261 ALA B N 1
ATOM 4586 C CA . ALA B 1 281 ? 41.757 65.261 2.133 1.00 36.04 261 ALA B CA 1
ATOM 4587 C C . ALA B 1 281 ? 43.227 65.585 1.955 1.00 34.07 261 ALA B C 1
ATOM 4588 O O . ALA B 1 281 ? 43.613 66.716 2.121 1.00 34.48 261 ALA B O 1
ATOM 4590 N N . PHE B 1 282 ? 44.044 64.586 1.632 1.00 34.59 262 PHE B N 1
ATOM 4591 C CA . PHE B 1 282 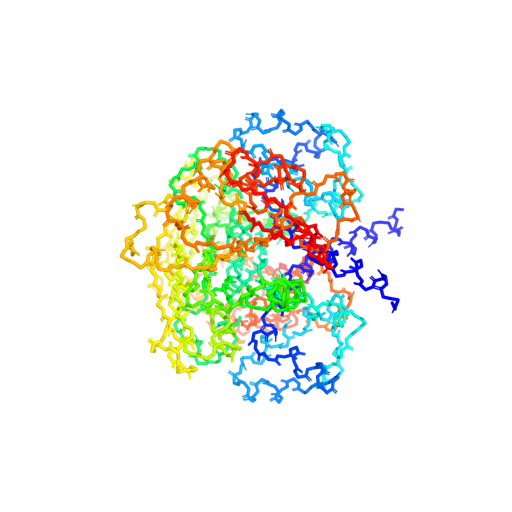? 45.501 64.767 1.465 1.00 35.50 262 PHE B CA 1
ATOM 4592 C C . PHE B 1 282 ? 45.942 64.383 0.046 1.00 33.08 262 PHE B C 1
ATOM 4593 O O . PHE B 1 282 ? 46.640 63.397 -0.136 1.00 32.51 262 PHE B O 1
ATOM 4601 N N . PRO B 1 283 ? 45.574 65.197 -0.960 1.00 37.77 263 PRO B N 1
ATOM 4602 C CA . PRO B 1 283 ? 45.852 64.879 -2.376 1.00 36.95 263 PRO B CA 1
ATOM 4603 C C . PRO B 1 283 ? 47.317 64.688 -2.748 1.00 38.09 263 PRO B C 1
ATOM 4604 O O . PRO B 1 283 ? 47.620 63.927 -3.677 1.00 37.29 263 PRO B O 1
ATOM 4608 N N . ASN B 1 284 ? 48.204 65.380 -2.045 1.00 39.17 264 ASN B N 1
ATOM 4609 C CA . ASN B 1 284 ? 49.647 65.329 -2.309 1.00 41.73 264 ASN B CA 1
ATOM 4610 C C . ASN B 1 284 ? 50.425 64.243 -1.543 1.00 40.74 264 ASN B C 1
ATOM 4611 O O . ASN B 1 284 ? 51.654 64.142 -1.668 1.00 38.97 264 ASN B O 1
ATOM 4616 N N . VAL B 1 285 ? 49.732 63.439 -0.741 1.00 39.19 265 VAL B N 1
ATOM 4617 C CA . VAL B 1 285 ? 50.406 62.354 -0.027 1.00 37.27 265 VAL B CA 1
ATOM 4618 C C . VAL B 1 285 ? 50.928 61.364 -1.046 1.00 34.65 265 VAL B C 1
ATOM 4619 O O . VAL B 1 285 ? 50.211 60.946 -1.939 1.00 35.40 265 VAL B O 1
ATOM 4623 N N . ARG B 1 286 ? 52.185 60.991 -0.907 1.00 34.47 266 ARG B N 1
ATOM 4624 C CA . ARG B 1 286 ? 52.742 59.926 -1.716 1.00 34.13 266 ARG B CA 1
ATOM 4625 C C . ARG B 1 286 ? 52.694 58.606 -0.937 1.00 33.75 266 ARG B C 1
ATOM 4626 O O . ARG B 1 286 ? 52.082 57.641 -1.375 1.00 37.13 266 ARG B O 1
ATOM 4634 N N . ARG B 1 287 ? 53.351 58.567 0.212 1.00 32.25 267 ARG B N 1
ATOM 4635 C CA . ARG B 1 287 ? 53.377 57.364 1.030 1.00 29.49 267 ARG B CA 1
ATOM 4636 C C . ARG B 1 287 ? 52.596 57.651 2.269 1.00 27.31 267 ARG B C 1
ATOM 4637 O O . ARG B 1 287 ? 52.612 58.773 2.789 1.00 29.21 267 ARG B O 1
ATOM 4645 N N . PHE B 1 288 ? 51.879 56.622 2.707 1.00 24.59 268 PHE B N 1
ATOM 4646 C CA . PHE B 1 288 ? 51.060 56.630 3.902 1.00 21.34 268 PHE B CA 1
ATOM 4647 C C . PHE B 1 288 ? 51.504 55.375 4.658 1.00 19.39 268 PHE B C 1
ATOM 4648 O O . PHE B 1 288 ? 51.314 54.266 4.185 1.00 17.84 268 PHE B O 1
ATOM 4656 N N . LEU B 1 289 ? 52.145 55.582 5.802 1.00 18.86 269 LEU B N 1
ATOM 4657 C CA . LEU B 1 289 ? 52.713 54.509 6.619 1.00 18.90 269 LEU B CA 1
ATOM 4658 C C . LEU B 1 289 ? 51.776 54.332 7.762 1.00 18.20 269 LEU B C 1
ATOM 4659 O O . LEU B 1 289 ? 51.520 55.291 8.510 1.00 19.65 269 LEU B O 1
ATOM 4664 N N . LEU B 1 290 ? 51.218 53.138 7.866 1.00 17.29 270 LEU B N 1
ATOM 4665 C CA . LEU B 1 290 ? 50.148 52.866 8.812 1.00 17.98 270 LEU B CA 1
ATOM 4666 C C . LEU B 1 290 ? 50.614 51.729 9.693 1.00 17.67 270 LEU B C 1
ATOM 4667 O O . LEU B 1 290 ? 50.875 50.626 9.202 1.00 17.10 270 LEU B O 1
ATOM 4672 N N . GLY B 1 291 ? 50.738 52.007 10.982 1.00 17.15 271 GLY B N 1
ATOM 4673 C CA . GLY B 1 291 ? 51.145 51.016 11.967 1.00 16.64 271 GLY B CA 1
ATOM 4674 C C . GLY B 1 291 ? 50.120 50.813 13.056 1.00 17.45 271 GLY B C 1
ATOM 4675 O O . GLY B 1 291 ? 49.557 51.778 13.576 1.00 16.44 271 GLY B O 1
ATOM 4676 N N . ASP B 1 292 ? 49.873 49.557 13.419 1.00 17.99 272 ASP B N 1
ATOM 4677 C CA . ASP B 1 292 ? 48.879 49.272 14.440 1.00 18.76 272 ASP B CA 1
ATOM 4678 C C . ASP B 1 292 ? 48.965 47.861 14.952 1.00 18.62 272 ASP B C 1
ATOM 4679 O O . ASP B 1 292 ? 49.487 46.989 14.301 1.00 18.74 272 ASP B O 1
ATOM 4684 N N . ALA B 1 293 ? 48.411 47.637 16.125 1.00 20.62 273 ALA B N 1
ATOM 4685 C CA . ALA B 1 293 ? 48.158 46.274 16.588 1.00 22.38 273 ALA B CA 1
ATOM 4686 C C . ALA B 1 293 ? 46.826 45.792 16.029 1.00 22.76 273 ALA B C 1
ATOM 4687 O O . ALA B 1 293 ? 45.910 46.586 15.824 1.00 23.42 273 ALA B O 1
ATOM 4689 N N . THR B 1 294 ? 46.706 44.484 15.838 1.00 23.79 274 THR B N 1
ATOM 4690 C CA . THR B 1 294 ? 45.497 43.895 15.279 1.00 24.03 274 THR B CA 1
ATOM 4691 C C . THR B 1 294 ? 44.931 42.795 16.183 1.00 24.16 274 THR B C 1
ATOM 4692 O O . THR B 1 294 ? 45.618 42.289 17.053 1.00 23.81 274 THR B O 1
ATOM 4696 N N . ARG B 1 295 ? 43.683 42.419 15.944 1.00 26.65 275 ARG B N 1
ATOM 4697 C CA . ARG B 1 295 ? 43.038 41.322 16.688 1.00 26.37 275 ARG B CA 1
ATOM 4698 C C . ARG B 1 295 ? 43.557 39.962 16.281 1.00 26.35 275 ARG B C 1
ATOM 4699 O O . ARG B 1 295 ? 43.620 39.628 15.103 1.00 27.65 275 ARG B O 1
ATOM 4707 N N . THR B 1 296 ? 43.889 39.152 17.270 1.00 25.57 276 THR B N 1
ATOM 4708 C CA . THR B 1 296 ? 44.421 37.845 17.010 1.00 26.23 276 THR B CA 1
ATOM 4709 C C . THR B 1 296 ? 43.268 36.846 16.900 1.00 26.69 276 THR B C 1
ATOM 4710 O O . THR B 1 296 ? 42.146 37.136 17.304 1.00 24.24 276 THR B O 1
ATOM 4714 N N . VAL B 1 297 ? 43.545 35.677 16.348 1.00 27.54 277 VAL B N 1
ATOM 4715 C CA . VAL B 1 297 ? 42.542 34.615 16.329 1.00 30.34 277 VAL B CA 1
ATOM 4716 C C . VAL B 1 297 ? 43.202 33.297 16.687 1.00 30.23 277 VAL B C 1
ATOM 4717 O O . VAL B 1 297 ? 44.321 33.014 16.244 1.00 28.78 277 VAL B O 1
ATOM 4721 N N . GLY B 1 298 ? 42.542 32.524 17.547 1.00 28.83 278 GLY B N 1
ATOM 4722 C CA . GLY B 1 298 ? 42.981 31.165 17.853 1.00 28.79 278 GLY B CA 1
ATOM 4723 C C . GLY B 1 298 ? 44.070 30.961 18.894 1.00 27.58 278 GLY B C 1
ATOM 4724 O O . GLY B 1 298 ? 44.487 29.846 19.119 1.00 26.66 278 GLY B O 1
ATOM 4725 N N . ILE B 1 299 ? 44.534 32.007 19.567 1.00 26.99 279 ILE B N 1
ATOM 4726 C CA . ILE B 1 299 ? 45.567 31.788 20.546 1.00 25.49 279 ILE B CA 1
ATOM 4727 C C . ILE B 1 299 ? 44.885 31.140 21.744 1.00 24.30 279 ILE B C 1
ATOM 4728 O O . ILE B 1 299 ? 43.838 31.607 22.163 1.00 24.75 279 ILE B O 1
ATOM 4733 N N . PRO B 1 300 ? 45.450 30.044 22.273 1.00 25.11 280 PRO B N 1
ATOM 4734 C CA . PRO B 1 300 ? 44.845 29.412 23.461 1.00 25.49 280 PRO B CA 1
ATOM 4735 C C . PRO B 1 300 ? 44.939 30.293 24.703 1.00 25.70 280 PRO B C 1
ATOM 4736 O O . PRO B 1 300 ? 45.963 30.925 24.938 1.00 27.57 280 PRO B O 1
ATOM 4740 N N . ASP B 1 301 ? 43.881 30.306 25.496 1.00 28.07 281 ASP B N 1
ATOM 4741 C CA . ASP B 1 301 ? 43.747 31.218 26.642 1.00 29.30 281 ASP B CA 1
ATOM 4742 C C . ASP B 1 301 ? 44.949 31.210 27.599 1.00 29.46 281 ASP B C 1
ATOM 4743 O O . ASP B 1 301 ? 45.331 32.264 28.126 1.00 30.03 281 ASP B O 1
ATOM 4748 N N . ARG B 1 302 ? 45.541 30.035 27.811 1.00 30.38 282 ARG B N 1
ATOM 4749 C CA . ARG B 1 302 ? 46.711 29.895 28.679 1.00 31.93 282 ARG B CA 1
ATOM 4750 C C . ARG B 1 302 ? 48.048 30.149 27.977 1.00 29.95 282 ARG B C 1
ATOM 4751 O O . ARG B 1 302 ? 49.108 30.061 28.611 1.00 28.94 282 ARG B O 1
ATOM 4759 N N . GLU B 1 303 ? 48.015 30.458 26.688 1.00 30.57 283 GLU B N 1
ATOM 4760 C CA . GLU B 1 303 ? 49.231 30.806 25.953 1.00 31.27 283 GLU B CA 1
ATOM 4761 C C . GLU B 1 303 ? 49.183 32.227 25.367 1.00 29.59 283 GLU B C 1
ATOM 4762 O O . GLU B 1 303 ? 49.902 32.528 24.411 1.00 29.81 283 GLU B O 1
ATOM 4768 N N . LEU B 1 304 ? 48.346 33.099 25.924 1.00 28.47 284 LEU B N 1
ATOM 4769 C CA . LEU B 1 304 ? 48.309 34.494 25.488 1.00 26.84 284 LEU B CA 1
ATOM 4770 C C . LEU B 1 304 ? 49.628 35.209 25.812 1.00 26.09 284 LEU B C 1
ATOM 4771 O O . LEU B 1 304 ? 50.086 35.187 26.950 1.00 25.71 284 LEU B O 1
ATOM 4776 N N . PRO B 1 305 ? 50.262 35.832 24.804 1.00 25.48 285 PRO B N 1
ATOM 4777 C CA . PRO B 1 305 ? 51.461 36.585 25.131 1.00 23.83 285 PRO B CA 1
ATOM 4778 C C . PRO B 1 305 ? 51.096 37.909 25.789 1.00 23.32 285 PRO B C 1
ATOM 4779 O O . PRO B 1 305 ? 49.909 38.268 25.906 1.00 22.13 285 PRO B O 1
ATOM 4783 N N . VAL B 1 306 ? 52.115 38.625 26.241 1.00 23.52 286 VAL B N 1
ATOM 4784 C CA . VAL B 1 306 ? 51.899 39.915 26.848 1.00 21.05 286 VAL B CA 1
ATOM 4785 C C . VAL B 1 306 ? 51.100 40.811 25.889 1.00 21.94 286 VAL B C 1
ATOM 4786 O O . VAL B 1 306 ? 51.181 40.659 24.671 1.00 21.76 286 VAL B O 1
ATOM 4790 N N . PHE B 1 307 ? 50.252 41.665 26.470 1.00 21.07 287 PHE B N 1
ATOM 4791 C CA . PHE B 1 307 ? 49.543 42.751 25.766 1.00 20.76 287 PHE B CA 1
ATOM 4792 C C . PHE B 1 307 ? 48.250 42.354 25.083 1.00 19.10 287 PHE B C 1
ATOM 4793 O O . PHE B 1 307 ? 47.246 43.050 25.233 1.00 19.24 287 PHE B O 1
ATOM 4801 N N . THR B 1 308 ? 48.282 41.260 24.333 1.00 18.96 288 THR B N 1
ATOM 4802 C CA . THR B 1 308 ? 47.147 40.814 23.503 1.00 20.04 288 THR B CA 1
ATOM 4803 C C . THR B 1 308 ? 45.793 40.898 24.216 1.00 20.83 288 THR B C 1
ATOM 4804 O O . THR B 1 308 ? 44.860 41.525 2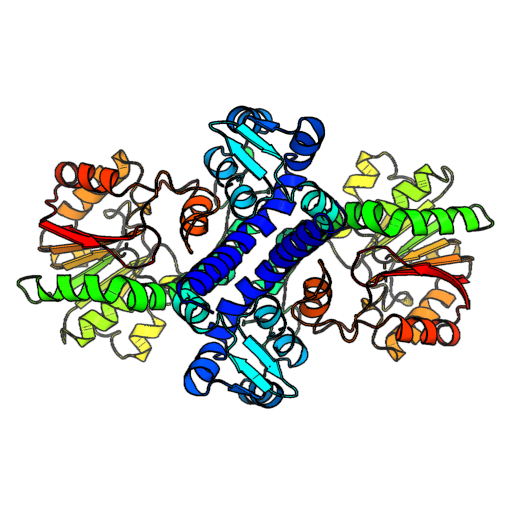3.725 1.00 21.35 288 THR B O 1
ATOM 4808 N N . LEU B 1 309 ? 45.699 40.275 25.386 1.00 21.13 289 LEU B N 1
ATOM 4809 C CA . LEU B 1 309 ? 44.434 40.270 26.131 1.00 21.53 289 LEU B CA 1
ATOM 4810 C C . LEU B 1 309 ? 43.972 41.654 26.522 1.00 20.20 289 LEU B C 1
ATOM 4811 O O . LEU B 1 309 ? 42.810 41.936 26.443 1.00 20.83 289 LEU B O 1
ATOM 4816 N N . GLY B 1 310 ? 44.896 42.501 26.970 1.00 21.51 290 GLY B N 1
ATOM 4817 C CA . GLY B 1 310 ? 44.557 43.848 27.386 1.00 20.49 290 GLY B CA 1
ATOM 4818 C C . GLY B 1 310 ? 44.097 44.680 26.218 1.00 19.45 290 GLY B C 1
ATOM 4819 O O . GLY B 1 310 ? 43.126 45.443 26.305 1.00 18.06 290 GLY B O 1
ATOM 4820 N N . PHE B 1 311 ? 44.808 44.540 25.111 1.00 20.46 291 PHE B N 1
ATOM 4821 C CA . PHE B 1 311 ? 44.465 45.278 23.915 1.00 20.28 291 PHE B CA 1
ATOM 4822 C C . PHE B 1 311 ? 43.056 44.872 23.464 1.00 19.61 291 PHE B C 1
ATOM 4823 O O . PHE B 1 311 ? 42.196 45.706 23.292 1.00 21.37 291 PHE B O 1
ATOM 4831 N N . GLU B 1 312 ? 42.801 43.587 23.345 1.00 20.78 292 GLU B N 1
ATOM 4832 C CA . GLU B 1 312 ? 41.523 43.145 22.798 1.00 21.11 292 GLU B CA 1
ATOM 4833 C C . GLU B 1 312 ? 40.359 43.374 23.782 1.00 21.03 292 GLU B C 1
ATOM 4834 O O . GLU B 1 312 ? 39.347 43.981 23.439 1.00 19.84 292 GLU B O 1
ATOM 4840 N N . PHE B 1 313 ? 40.533 42.922 25.016 1.00 21.60 293 PHE B N 1
ATOM 4841 C CA . PHE B 1 313 ? 39.516 43.102 26.056 1.00 21.84 293 PHE B CA 1
ATOM 4842 C C . PHE B 1 313 ? 39.214 44.593 26.281 1.00 22.33 293 PHE B C 1
ATOM 4843 O O . PHE B 1 313 ? 38.049 45.012 26.365 1.00 22.51 293 PHE B O 1
ATOM 4851 N N . GLY B 1 314 ? 40.257 45.410 26.340 1.00 22.45 294 GLY B N 1
ATOM 4852 C CA . GLY B 1 314 ? 40.084 46.829 26.490 1.00 21.94 294 GLY B CA 1
ATOM 4853 C C . GLY B 1 314 ? 39.193 47.429 25.431 1.00 23.57 294 GLY B C 1
ATOM 4854 O O . GLY B 1 314 ? 38.239 48.174 25.727 1.00 25.29 294 GLY B O 1
ATOM 4855 N N . HIS B 1 315 ? 39.518 47.142 24.180 1.00 23.77 295 HIS B N 1
ATOM 4856 C CA . HIS B 1 315 ? 38.773 47.734 23.096 1.00 24.26 295 HIS B CA 1
ATOM 4857 C C . HIS B 1 315 ? 37.364 47.159 23.007 1.00 23.16 295 HIS B C 1
ATOM 4858 O O . HIS B 1 315 ? 36.429 47.878 22.675 1.00 21.84 295 HIS B O 1
ATOM 4865 N N . ASP B 1 316 ? 37.203 45.885 23.339 1.00 25.49 296 ASP B N 1
ATOM 4866 C CA . ASP B 1 316 ? 35.844 45.313 23.406 1.00 26.22 296 ASP B CA 1
ATOM 4867 C C . ASP B 1 316 ? 35.023 46.000 24.517 1.00 26.11 296 ASP B C 1
ATOM 4868 O O . ASP B 1 316 ? 33.846 46.329 24.329 1.00 26.01 296 ASP B O 1
ATOM 4889 N N . GLY B 1 319 ? 33.862 49.301 23.141 1.00 24.40 299 GLY B N 1
ATOM 4890 C CA . GLY B 1 319 ? 32.988 49.287 21.969 1.00 25.76 299 GLY B CA 1
ATOM 4891 C C . GLY B 1 319 ? 33.699 49.676 20.680 1.00 26.72 299 GLY B C 1
ATOM 4892 O O . GLY B 1 319 ? 33.075 50.157 19.740 1.00 27.20 299 GLY B O 1
ATOM 4893 N N . VAL B 1 320 ? 35.010 49.472 20.642 1.00 26.28 300 VAL B N 1
ATOM 4894 C CA . VAL B 1 320 ? 35.828 49.829 19.480 1.00 25.03 300 VAL B CA 1
ATOM 4895 C C . VAL B 1 320 ? 36.191 48.551 18.747 1.00 24.60 300 VAL B C 1
ATOM 4896 O O . VAL B 1 320 ? 36.796 47.621 19.329 1.00 23.70 300 VAL B O 1
ATOM 4900 N N . TYR B 1 321 ? 35.828 48.520 17.464 1.00 23.75 301 TYR B N 1
ATOM 4901 C CA . TYR B 1 321 ? 36.095 47.402 16.576 1.00 24.08 301 TYR B CA 1
ATOM 4902 C C . TYR B 1 321 ? 37.591 47.162 16.452 1.00 24.92 301 TYR B C 1
ATOM 4903 O O . TYR B 1 321 ? 38.345 48.113 16.303 1.00 29.75 301 TYR B O 1
ATOM 4912 N N . LEU B 1 322 ? 38.035 45.908 16.543 1.00 26.47 302 LEU B N 1
ATOM 4913 C CA . LEU B 1 322 ? 39.438 45.592 16.300 1.00 25.88 302 LEU B CA 1
ATOM 4914 C C . LEU B 1 322 ? 39.568 44.648 15.121 1.00 25.83 302 LEU B C 1
ATOM 4915 O O . LEU B 1 322 ? 39.245 43.470 15.237 1.00 27.98 302 LEU B O 1
ATOM 4920 N N . PRO B 1 323 ? 40.075 45.148 13.980 1.00 26.16 303 PRO B N 1
ATOM 4921 C CA . PRO B 1 323 ? 40.256 44.255 12.838 1.00 26.32 303 PRO B CA 1
ATOM 4922 C C . PRO B 1 323 ? 41.409 43.288 12.971 1.00 24.87 303 PRO B C 1
ATOM 4923 O O . PRO B 1 323 ? 42.385 43.546 13.672 1.00 25.63 303 PRO B O 1
ATOM 4927 N N . THR B 1 324 ? 41.303 42.177 12.268 1.00 25.30 304 THR B N 1
ATOM 4928 C CA . THR B 1 324 ? 42.437 41.302 12.104 1.00 25.56 304 THR B CA 1
ATOM 4929 C C . THR B 1 324 ? 43.324 41.827 10.975 1.00 25.47 304 THR B C 1
ATOM 4930 O O . THR B 1 324 ? 42.997 42.778 10.247 1.00 25.97 304 THR B O 1
ATOM 4934 N N . LEU B 1 325 ? 44.473 41.207 10.849 1.00 25.88 305 LEU B N 1
ATOM 4935 C CA . LEU B 1 325 ? 45.398 41.577 9.809 1.00 27.72 305 LEU B CA 1
ATOM 4936 C C . LEU B 1 325 ? 44.717 41.415 8.425 1.00 29.05 305 LEU B C 1
ATOM 4937 O O . LEU B 1 325 ? 44.822 42.285 7.572 1.00 28.99 305 LEU B O 1
ATOM 4942 N N . ASP B 1 326 ? 43.965 40.331 8.241 1.00 30.22 306 ASP B N 1
ATOM 4943 C CA . ASP B 1 326 ? 43.285 40.073 6.978 1.00 30.60 306 ASP B CA 1
ATOM 4944 C C . ASP B 1 326 ? 42.216 41.098 6.670 1.00 29.61 306 ASP B C 1
ATOM 4945 O O . ASP B 1 326 ? 42.078 41.527 5.530 1.00 28.26 306 ASP B O 1
ATOM 4950 N N . GLU B 1 327 ? 41.469 41.505 7.688 1.00 27.20 307 GLU B N 1
ATOM 4951 C CA . GLU B 1 327 ? 40.473 42.538 7.518 1.00 26.92 307 GLU B CA 1
ATOM 4952 C C . GLU B 1 327 ? 41.084 43.829 6.935 1.00 26.76 307 GLU B C 1
ATOM 4953 O O . GLU B 1 327 ? 40.516 44.419 6.015 1.00 25.83 307 GLU B O 1
ATOM 4959 N N . TRP B 1 328 ? 42.247 44.242 7.443 1.00 24.85 308 TRP B N 1
ATOM 4960 C CA . TRP B 1 328 ? 42.958 45.387 6.874 1.00 23.87 308 TRP B CA 1
ATOM 4961 C C . TRP B 1 328 ? 43.337 45.126 5.412 1.00 23.22 308 TRP B C 1
ATOM 4962 O O . TRP B 1 328 ? 43.048 45.945 4.563 1.00 21.79 308 TRP B O 1
ATOM 4973 N N . ASP B 1 329 ? 43.971 43.988 5.142 1.00 22.88 309 ASP B N 1
ATOM 4974 C CA . ASP B 1 329 ? 44.421 43.669 3.789 1.00 25.77 309 ASP B CA 1
ATOM 4975 C C . ASP B 1 329 ? 43.256 43.822 2.799 1.00 26.70 309 ASP B C 1
ATOM 4976 O O . ASP B 1 329 ? 43.444 44.327 1.704 1.00 25.41 309 ASP B O 1
ATOM 4981 N N . GLY B 1 330 ? 42.060 43.422 3.200 1.00 26.31 310 GLY B N 1
ATOM 4982 C CA . GLY B 1 330 ? 40.898 43.478 2.316 1.00 27.17 310 GLY B CA 1
ATOM 4983 C C . GLY B 1 330 ? 40.190 44.824 2.221 1.00 27.04 310 GLY B C 1
ATOM 4984 O O . GLY B 1 330 ? 39.190 44.934 1.510 1.00 27.21 310 GLY B O 1
ATOM 4985 N N . VAL B 1 331 ? 40.678 45.842 2.938 1.00 25.71 311 VAL B N 1
ATOM 4986 C CA . VAL B 1 331 ? 40.019 47.142 2.947 1.00 25.22 311 VAL B CA 1
ATOM 4987 C C . VAL B 1 331 ? 40.693 48.206 2.099 1.00 23.47 311 VAL B C 1
ATOM 4988 O O . VAL B 1 331 ? 40.046 49.174 1.708 1.00 23.09 311 VAL B O 1
ATOM 4992 N N . PHE B 1 332 ? 41.980 48.042 1.820 1.00 22.56 312 PHE B N 1
ATOM 4993 C CA . PHE B 1 332 ? 42.782 49.153 1.266 1.00 22.68 312 PHE B CA 1
ATOM 4994 C C . PHE B 1 332 ? 42.374 49.620 -0.157 1.00 23.30 312 PHE B C 1
ATOM 4995 O O . PHE B 1 332 ? 42.267 50.833 -0.443 1.00 22.66 312 PHE B O 1
ATOM 5003 N N . GLU B 1 333 ? 42.156 48.667 -1.047 1.00 24.79 313 GLU B N 1
ATOM 5004 C CA . GLU B 1 333 ? 41.736 49.002 -2.400 1.00 27.08 313 GLU B CA 1
ATOM 5005 C C . GLU B 1 333 ? 40.411 49.767 -2.434 1.00 24.37 313 GLU B C 1
ATOM 5006 O O . GLU B 1 333 ? 40.294 50.782 -3.119 1.00 21.91 313 GLU B O 1
ATOM 5012 N N . GLU B 1 334 ? 39.419 49.304 -1.694 1.00 22.99 314 GLU B N 1
ATOM 5013 C CA . GLU B 1 334 ? 38.145 50.014 -1.645 1.00 23.54 314 GLU B CA 1
ATOM 5014 C C . GLU B 1 334 ? 38.311 51.423 -1.057 1.00 22.35 314 GLU B C 1
ATOM 5015 O O . GLU B 1 334 ? 37.610 52.353 -1.437 1.00 20.65 314 GLU B O 1
ATOM 5021 N N . GLY B 1 335 ? 39.270 51.574 -0.146 1.00 22.37 315 GLY B N 1
ATOM 5022 C CA . GLY B 1 335 ? 39.556 52.855 0.485 1.00 21.56 315 GLY B CA 1
ATOM 5023 C C . GLY B 1 335 ? 40.361 53.821 -0.352 1.00 20.97 315 GLY B C 1
ATOM 5024 O O . GLY B 1 335 ? 40.623 54.940 0.083 1.00 23.03 315 GLY B O 1
ATOM 5025 N N . GLY B 1 336 ? 40.802 53.381 -1.523 1.00 21.75 316 GLY B N 1
ATOM 5026 C CA . GLY B 1 336 ? 41.549 54.213 -2.435 1.00 21.04 316 GLY B CA 1
ATOM 5027 C C . GLY B 1 336 ? 43.062 54.070 -2.377 1.00 20.86 316 GLY B C 1
ATOM 5028 O O . GLY B 1 336 ? 43.777 54.932 -2.893 1.00 19.89 316 GLY B O 1
ATOM 5029 N N . TRP B 1 337 ? 43.562 52.984 -1.785 1.00 21.34 317 TRP B N 1
ATOM 5030 C CA . TRP B 1 337 ? 44.996 52.849 -1.542 1.00 21.37 317 TRP B CA 1
ATOM 5031 C C . TRP B 1 337 ? 45.521 51.500 -1.990 1.00 22.21 317 TRP B C 1
ATOM 5032 O O . TRP B 1 337 ? 44.811 50.500 -1.956 1.00 23.83 317 TRP B O 1
ATOM 5043 N N . ARG B 1 338 ? 46.794 51.472 -2.354 1.00 22.86 318 ARG B N 1
ATOM 5044 C CA . ARG B 1 338 ? 47.461 50.222 -2.685 1.00 24.34 318 ARG B CA 1
ATOM 5045 C C . ARG B 1 338 ? 48.529 49.906 -1.611 1.00 22.98 318 ARG B C 1
ATOM 5046 O O . ARG B 1 338 ? 49.398 50.726 -1.336 1.00 24.54 318 ARG B O 1
ATOM 5054 N N . CYS B 1 339 ? 48.462 48.715 -1.022 1.00 22.65 319 CYS B N 1
ATOM 5055 C CA . CYS B 1 339 ? 49.497 48.271 -0.082 1.00 23.37 319 CYS B CA 1
ATOM 5056 C C . CYS B 1 339 ? 50.688 47.666 -0.817 1.00 24.29 319 CYS B C 1
ATOM 5057 O O . CYS B 1 339 ? 50.534 46.649 -1.498 1.00 25.60 319 CYS B O 1
ATOM 5060 N N . VAL B 1 340 ? 51.861 48.283 -0.689 1.00 22.02 320 VAL B N 1
ATOM 5061 C CA . VAL B 1 340 ? 53.023 47.828 -1.425 1.00 22.95 320 VAL B CA 1
ATOM 5062 C C . VAL B 1 340 ? 54.051 47.099 -0.564 1.00 23.51 320 VAL B C 1
ATOM 5063 O O . VAL B 1 340 ? 54.952 46.466 -1.108 1.00 21.97 320 VAL B O 1
ATOM 5067 N N . LYS B 1 341 ? 53.942 47.208 0.761 1.00 23.67 321 LYS B N 1
ATOM 5068 C CA . LYS B 1 341 ? 54.899 46.560 1.649 1.00 23.40 321 LYS B CA 1
ATOM 5069 C C . LYS B 1 341 ? 54.286 46.400 3.042 1.00 22.82 321 LYS B C 1
ATOM 5070 O O . LYS B 1 341 ? 53.620 47.317 3.536 1.00 19.36 321 LYS B O 1
ATOM 5076 N N . LYS B 1 342 ? 54.519 45.242 3.658 1.00 20.55 322 LYS B N 1
ATOM 5077 C CA . LYS B 1 342 ? 54.028 44.966 4.997 1.00 21.86 322 LYS B CA 1
ATOM 5078 C C . LYS B 1 342 ? 55.154 44.436 5.908 1.00 20.43 322 LYS B C 1
ATOM 5079 O O . LYS B 1 342 ? 55.939 43.583 5.510 1.00 18.89 322 LYS B O 1
ATOM 5085 N N . HIS B 1 343 ? 55.246 44.971 7.119 1.00 20.12 323 HIS B N 1
ATOM 5086 C CA . HIS B 1 343 ? 56.308 44.617 8.059 1.00 19.86 323 HIS B CA 1
ATOM 5087 C C . HIS B 1 343 ? 55.730 43.970 9.305 1.00 20.88 323 HIS B C 1
ATOM 5088 O O . HIS B 1 343 ? 54.790 44.518 9.879 1.00 21.19 323 HIS B O 1
ATOM 5095 N N . ALA B 1 344 ? 56.302 42.860 9.762 1.00 20.66 324 ALA B N 1
ATOM 5096 C CA . ALA B 1 344 ? 55.837 42.239 11.024 1.00 22.87 324 ALA B CA 1
ATOM 5097 C C . ALA B 1 344 ? 56.548 42.917 12.164 1.00 22.85 324 ALA B C 1
ATOM 5098 O O . ALA B 1 344 ? 57.682 43.328 12.014 1.00 23.99 324 ALA B O 1
ATOM 5100 N N . ILE B 1 345 ? 55.873 43.042 13.298 1.00 24.28 325 ILE B N 1
ATOM 5101 C CA . ILE B 1 345 ? 56.487 43.606 14.509 1.00 24.07 325 ILE B CA 1
ATOM 5102 C C . ILE B 1 345 ? 56.755 42.476 15.492 1.00 25.07 325 ILE B C 1
ATOM 5103 O O . ILE B 1 345 ? 55.961 41.531 15.593 1.00 24.97 325 ILE B O 1
ATOM 5108 N N . ASP B 1 346 ? 57.882 42.571 16.202 1.00 27.34 326 ASP B N 1
ATOM 5109 C CA . ASP B 1 346 ? 58.221 41.611 17.255 1.00 30.12 326 ASP B CA 1
ATOM 5110 C C . ASP B 1 346 ? 57.562 41.915 18.622 1.00 29.26 326 ASP B C 1
ATOM 5111 O O . ASP B 1 346 ? 57.800 42.953 19.239 1.00 28.10 326 ASP B O 1
ATOM 5116 N N . SER B 1 347 ? 56.743 40.979 19.069 1.00 29.49 327 SER B N 1
ATOM 5117 C CA . SER B 1 347 ? 56.310 40.884 20.461 1.00 30.37 327 SER B CA 1
ATOM 5118 C C . SER B 1 347 ? 55.334 41.946 20.929 1.00 29.14 327 SER B C 1
ATOM 5119 O O . SER B 1 347 ? 55.299 42.273 22.130 1.00 33.08 327 SER B O 1
ATOM 5122 N N . LEU B 1 348 ? 54.510 42.448 20.015 1.00 24.03 328 LEU B N 1
ATOM 5123 C CA . LEU B 1 348 ? 53.417 43.336 20.381 1.00 23.88 328 LEU B CA 1
ATOM 5124 C C . LEU B 1 348 ? 52.106 42.760 19.874 1.00 22.28 328 LEU B C 1
ATOM 5125 O O . LEU B 1 348 ? 51.491 43.321 18.958 1.00 24.12 328 LEU B O 1
ATOM 5130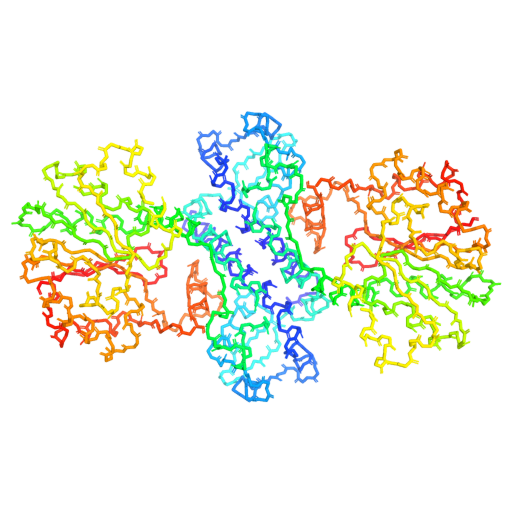 N N . SER B 1 349 ? 51.680 41.657 20.483 1.00 21.13 329 SER B N 1
ATOM 5131 C CA . SER B 1 349 ? 50.572 40.846 19.974 1.00 20.83 329 SER B CA 1
ATOM 5132 C C . SER B 1 349 ? 50.890 40.561 18.509 1.00 21.69 329 SER B C 1
ATOM 5133 O O . SER B 1 349 ? 52.037 40.178 18.192 1.00 20.23 329 SER B O 1
ATOM 5136 N N . VAL B 1 350 ? 49.900 40.715 17.628 1.00 21.13 330 VAL B N 1
ATOM 5137 C CA . VAL B 1 350 ? 50.165 40.748 16.182 1.00 21.33 330 VAL B CA 1
ATOM 5138 C C . VAL B 1 350 ? 50.077 42.201 15.714 1.00 20.06 330 VAL B C 1
ATOM 5139 O O . VAL B 1 350 ? 48.977 42.754 15.548 1.00 19.24 330 VAL B O 1
ATOM 5143 N N . SER B 1 351 ? 51.243 42.824 15.527 1.00 18.85 331 SER B N 1
ATOM 5144 C CA . SER B 1 351 ? 51.317 44.217 15.132 1.00 18.23 331 SER B CA 1
ATOM 5145 C C . SER B 1 351 ? 52.010 44.301 13.798 1.00 17.63 331 SER B C 1
ATOM 5146 O O . SER B 1 351 ? 52.818 43.434 13.462 1.00 17.84 331 SER B O 1
ATOM 5149 N N . VAL B 1 352 ? 51.722 45.361 13.060 1.00 16.85 332 VAL B N 1
ATOM 5150 C CA . VAL B 1 352 ? 52.234 45.483 11.705 1.00 18.22 332 VAL B CA 1
ATOM 5151 C C . VAL B 1 352 ? 52.427 46.942 11.290 1.00 17.32 332 VAL B C 1
ATOM 5152 O O . VAL B 1 352 ? 51.873 47.870 11.916 1.00 15.95 332 VAL B O 1
ATOM 5156 N N . VAL B 1 353 ? 53.250 47.154 10.260 1.00 16.88 333 VAL B N 1
ATOM 5157 C CA . VAL B 1 353 ? 53.321 48.453 9.577 1.00 17.20 333 VAL B CA 1
ATOM 5158 C C . VAL B 1 353 ? 53.034 48.205 8.094 1.00 17.34 333 VAL B C 1
ATOM 5159 O O . VAL B 1 353 ? 53.679 47.338 7.469 1.00 17.58 333 VAL B O 1
ATOM 5163 N N . PHE B 1 354 ? 52.068 48.931 7.547 1.00 17.67 334 PHE B N 1
ATOM 5164 C CA . PHE B 1 354 ? 51.747 48.848 6.118 1.00 18.47 334 PHE B CA 1
ATOM 5165 C C . PHE B 1 354 ? 52.337 50.071 5.455 1.00 19.42 334 PHE B C 1
ATOM 5166 O O . PHE B 1 354 ? 52.269 51.157 6.009 1.00 20.67 334 PHE B O 1
ATOM 5174 N N . GLU B 1 355 ? 52.854 49.889 4.244 1.00 19.96 335 GLU B N 1
ATOM 5175 C CA . GLU B 1 355 ? 53.296 50.960 3.376 1.00 20.26 335 GLU B CA 1
ATOM 5176 C C . GLU B 1 355 ? 52.262 51.080 2.265 1.00 20.82 335 GLU B C 1
ATOM 5177 O O . GLU B 1 355 ? 52.106 50.162 1.462 1.00 22.52 335 GLU B O 1
ATOM 5183 N N . LEU B 1 356 ? 51.549 52.205 2.237 1.00 19.96 336 LEU B N 1
ATOM 5184 C CA . LEU B 1 356 ? 50.445 52.429 1.307 1.00 20.80 336 LEU B CA 1
ATOM 5185 C C . LEU B 1 356 ? 50.751 53.535 0.294 1.00 21.37 336 LEU B C 1
ATOM 5186 O O . LEU B 1 356 ? 51.431 54.511 0.605 1.00 19.79 336 LEU B O 1
ATOM 5191 N N . GLU B 1 357 ? 50.139 53.403 -0.869 1.00 24.02 337 GLU B N 1
ATOM 5192 C CA . GLU B 1 357 ? 50.435 54.235 -2.019 1.00 27.94 337 GLU B CA 1
ATOM 5193 C C . GLU B 1 357 ? 49.174 54.506 -2.828 1.00 28.76 337 GLU B C 1
ATOM 5194 O O . GLU B 1 357 ? 49.124 55.486 -3.579 1.00 30.95 337 GLU B O 1
#

Solvent-accessible surface area: 25854 Å² total

InterPro domains:
  IPR029063 S-adenosyl-L-methionine-dependent methyltransferase superfamily [G3DSA:3.40.50.150] (160-337)
  IPR029063 S-adenosyl-L-methionine-dependent methyltransferase superfamily [SSF53335] (137-326)
  IPR036388 Winged helix-like DNA-binding domain superfamily [G3DSA:1.10.10.10] (5-103)
  IPR036390 Winged helix DNA-binding domain superfamily [SSF46785] (10-80)
  IPR041698 Methyltransferase domain 25 [PF13649] (162-259)

Nearest PDB structures (foldseek):
  4kib-assembly1_A  TM=1.002E+00  e=4.090E-63  Streptomyces hygroscopicus
  4m74-assembly1_B  TM=9.680E-01  e=1.833E-57  Streptomyces hygroscopicus
  4m71-assembly1_B  TM=9.683E-01  e=1.833E-57  Streptomyces hygroscopicus
  4m72-assembly1_B  TM=9.545E-01  e=1.076E-56  Streptomyces hygroscopicus
  8r4z-assembly1_A  TM=7.969E-01  e=5.835E-17  Pseudomonas syringae

Secondary structure (DSSP, 8-state):
--HHHHHHHHHHHHHHHHHHHHHHHHHHHTHHHHHHHHSEEEHHHHHHHHTB-HHHHH--HHHHTTTSEEEETTEEEE-TTHHHHHHTHHHHHIIIIITHHHHH---SSBGGG-SSS-----HHHHHHHHHHHIIIIIHHHHHHHHHTSSS--SEEEEET-TTSHHHHHHHHHSTT-EEEEEES-HHHH--HHHHHHHT-TTTEEEEE--GGGGGG-TTGGGGGG--EEEE--GGG-SHHHHHHHHHHHHHH-TT--EEEEEEEE---S--GGGPPTTHHHHHHHH-------HHHHHTTHHHHT--EEEEEEESSSSEEEEEEE-/-HHHHHHHHHHHHHHHHHHHHHHHHHHHHHTTHHHHHHHHSEEEHHHHHHHTTB-HHHHH--HHHHHTTSEEEETTEEEE-TTHHHHHHTHHHHHIIIIITHHHHH---SSBGGG-SSS-----HHHHHHHHHHHIIIIIHHHHHHHHHTSSS--SEEEEET-TTSHHHHHHHHHSTT-EEEEEES-HHHH--HHHHHHTT-TTTEEEEE--GGGGGGSS-GGGGGG--EEEE--GGG-SHHHHHHHHHHHHHHSTT--EEEEEEEE---S--GGG--TTHHHHHHHH-------HHHHHTTTTTTT--EEEEEE-SSSSEEEEEEE-

Sequence (654 aa):
VSEAQARRAVADIFNSTLASSAIGAAWELGALDELRENGKLDVSDFAVRHDLHEPAVVGFTALASVGIVRREGATVVVGPYFDEANHHRSLFHWLNQGSGELFRRPQVLPNENRTGKFYQRDAGAISYACREISERYFDPAFWAAVDGLGYTPTTVADLGSGSGERLIQIARRFPGVRGLGVDIADGAIAAEKEVAAKGFGDQISFVRGDARTIDQVSARGEFAEVDLLTCFGHDFWPRENCVQTLRKLRAAFPNVRRFLLGDATRTVGIPDRELPVFTLGFEFGHDGVYLPTLDEWDGVFEEGGWRCVKKHAIDSLSVSVVFELETEVSEAQARRAVADIFNSTLASSAIGAAWELGALDELRENGKLDVSDFAVRHDLHEPAVVGFTALASVGIVRREGATVVVGPYFDEANHHRSLFHWLNQGSGELFRRPQVLPNENRTGKFYQRDAGAISYACREISERYFDPAFWAAVDGLGYTPTTVADLGSGSGERLIQIARRFPGVRGLGVDIADGAIAAEKEVAAKGFGDQISFVRGDARTIDQVSARGEFAEVDLLTCFGHDFWPRENCVQTLRKLRAAFPNVRRFLLGDATRTVGIPDRELPVFTLGFEFGHDGVYLPTLDEWDGVFEEGGWRCVKKHAIDSLSVSVVFELE

Organism: Streptomyces hygroscopicus (NCBI:txid1912)